Protein AF-A0A938HB78-F1 (afdb_monomer_lite)

Structure (mmCIF, N/CA/C/O backbone):
data_AF-A0A938HB78-F1
#
_entry.id   AF-A0A938HB78-F1
#
loop_
_atom_site.group_PDB
_atom_site.id
_atom_site.type_symbol
_atom_site.label_atom_id
_atom_site.label_alt_id
_atom_site.label_comp_id
_atom_site.label_asym_id
_atom_site.label_entity_id
_atom_site.label_seq_id
_atom_site.pdbx_PDB_ins_code
_atom_site.Cartn_x
_atom_site.Cartn_y
_atom_site.Cartn_z
_atom_site.occupancy
_atom_site.B_iso_or_equiv
_atom_site.auth_seq_id
_atom_site.auth_comp_id
_atom_site.auth_asym_id
_atom_site.auth_atom_id
_atom_site.pdbx_PDB_model_num
ATOM 1 N N . MET A 1 1 ? 1.592 -7.330 50.000 1.00 45.94 1 MET A N 1
ATOM 2 C CA . MET A 1 1 ? 0.382 -6.887 49.276 1.00 45.94 1 MET A CA 1
ATOM 3 C C . MET A 1 1 ? 0.593 -7.246 47.825 1.00 45.94 1 MET A C 1
ATOM 5 O O . MET A 1 1 ? 1.540 -6.743 47.237 1.00 45.94 1 MET A O 1
ATOM 9 N N . PHE A 1 2 ? -0.179 -8.193 47.301 1.00 42.34 2 PHE A N 1
ATOM 10 C CA . PHE A 1 2 ? -0.136 -8.518 45.880 1.00 42.34 2 PHE A CA 1
ATOM 11 C C . PHE A 1 2 ? -0.837 -7.381 45.142 1.00 42.34 2 PHE A C 1
ATOM 13 O O . PHE A 1 2 ? -2.051 -7.256 45.279 1.00 42.34 2 PHE A O 1
ATOM 20 N N . SER A 1 3 ? -0.089 -6.540 44.424 1.00 56.16 3 SER A N 1
ATOM 21 C CA . SER A 1 3 ? -0.720 -5.578 43.528 1.00 56.16 3 SER A CA 1
ATOM 22 C C . SER A 1 3 ? -1.405 -6.359 42.418 1.00 56.16 3 SER A C 1
ATOM 24 O O . SER A 1 3 ? -0.756 -7.034 41.619 1.00 56.16 3 SER A O 1
ATOM 26 N N . GLY A 1 4 ? -2.737 -6.345 42.434 1.00 71.38 4 GLY A N 1
ATOM 27 C CA . GLY A 1 4 ? -3.533 -6.926 41.364 1.00 71.38 4 GLY A CA 1
ATOM 28 C C . GLY A 1 4 ? -3.237 -6.220 40.042 1.00 71.38 4 GLY A C 1
ATOM 29 O O . GLY A 1 4 ? -2.871 -5.044 40.018 1.00 71.38 4 GLY A O 1
ATOM 30 N N . ILE A 1 5 ? -3.393 -6.938 38.933 1.00 85.75 5 ILE A N 1
ATOM 31 C CA . ILE A 1 5 ? -3.273 -6.343 37.602 1.00 85.75 5 ILE A CA 1
ATOM 32 C C . ILE A 1 5 ? -4.432 -5.361 37.417 1.00 85.75 5 ILE A C 1
ATOM 34 O O . ILE A 1 5 ? -5.595 -5.744 37.553 1.00 85.75 5 ILE A O 1
ATOM 38 N N . VAL A 1 6 ? -4.123 -4.111 37.076 1.00 91.38 6 VAL A N 1
ATOM 39 C CA . VAL A 1 6 ? -5.126 -3.115 36.689 1.00 91.38 6 VAL A CA 1
ATOM 40 C C . VAL A 1 6 ? -5.059 -2.902 35.185 1.00 91.38 6 VAL A C 1
ATOM 42 O O . VAL A 1 6 ? -3.983 -2.720 34.613 1.00 91.38 6 VAL A O 1
ATOM 45 N N . TYR A 1 7 ? -6.215 -2.900 34.530 1.00 93.25 7 TYR A N 1
ATOM 46 C CA . TYR A 1 7 ? -6.332 -2.571 33.117 1.00 93.25 7 TYR A CA 1
ATOM 47 C C . TYR A 1 7 ? -6.786 -1.127 32.954 1.00 93.25 7 TYR A C 1
ATOM 49 O O . TYR A 1 7 ? -7.791 -0.726 33.535 1.00 93.25 7 TYR A O 1
ATOM 57 N N . ILE A 1 8 ? -6.061 -0.361 32.141 1.00 95.31 8 ILE A N 1
ATOM 58 C CA . ILE A 1 8 ? -6.412 1.004 31.743 1.00 95.31 8 ILE A CA 1
ATOM 59 C C . ILE A 1 8 ? -6.952 0.960 30.317 1.00 95.31 8 ILE A C 1
ATOM 61 O O . ILE A 1 8 ? -6.305 0.432 29.420 1.00 95.31 8 ILE A O 1
ATOM 65 N N . TYR A 1 9 ? -8.123 1.535 30.098 1.00 96.06 9 TYR A N 1
ATOM 66 C CA . TYR A 1 9 ? -8.792 1.619 28.809 1.00 96.06 9 TYR A CA 1
ATOM 67 C C . TYR A 1 9 ? -8.729 3.062 28.324 1.00 96.06 9 TYR A C 1
ATOM 69 O O . TYR A 1 9 ? -9.111 3.966 29.064 1.00 96.06 9 TYR A O 1
ATOM 77 N N . LEU A 1 10 ? -8.253 3.287 27.104 1.00 96.69 10 LEU A N 1
ATOM 78 C CA . LEU A 1 10 ? -8.223 4.595 26.456 1.00 96.69 10 LEU A CA 1
ATOM 79 C C . LEU A 1 10 ? -9.250 4.609 25.337 1.00 96.69 10 LEU A C 1
ATOM 81 O O . LEU A 1 10 ? -9.107 3.855 24.380 1.00 96.69 10 LEU A O 1
ATOM 85 N N . PHE A 1 11 ? -10.258 5.461 25.458 1.00 95.62 11 PHE A N 1
ATOM 86 C CA . PHE A 1 11 ? -11.335 5.619 24.491 1.00 95.62 11 PHE A CA 1
ATOM 87 C C . PHE A 1 11 ? -11.057 6.871 23.672 1.00 95.62 11 PHE A C 1
ATOM 89 O O . PHE A 1 11 ? -11.110 7.990 24.180 1.00 95.62 11 PHE A O 1
ATOM 96 N N . VAL A 1 12 ? -10.698 6.673 22.413 1.00 92.56 12 VAL A N 1
ATOM 97 C CA . VAL A 1 12 ? -10.140 7.710 21.557 1.00 92.56 12 VAL A CA 1
ATOM 98 C C . VAL A 1 12 ? -11.150 8.079 20.480 1.00 92.56 12 VAL A C 1
ATOM 100 O O . VAL A 1 12 ? -11.593 7.232 19.703 1.00 92.56 12 VAL A O 1
ATOM 103 N N . PHE A 1 13 ? -11.505 9.357 20.438 1.00 87.38 13 PHE A N 1
ATOM 104 C CA . PHE A 1 13 ? -12.367 9.957 19.432 1.00 87.38 13 PHE A CA 1
ATOM 105 C C . PHE A 1 13 ? -11.514 10.739 18.448 1.00 87.38 13 PHE A C 1
ATOM 107 O O . PHE A 1 13 ? -10.660 11.537 18.852 1.00 87.38 13 PHE A O 1
ATOM 114 N N . SER A 1 14 ? -11.769 10.531 17.161 1.00 80.00 14 SER A N 1
ATOM 115 C CA . SER A 1 14 ? -11.009 11.217 16.128 1.00 80.00 14 SER A CA 1
ATOM 116 C C . SER A 1 14 ? -11.305 12.710 16.095 1.00 80.00 14 SER A C 1
ATOM 118 O O . SER A 1 14 ? -12.380 13.161 16.495 1.00 80.00 14 SER A O 1
ATOM 120 N N . SER A 1 15 ? -10.386 13.482 15.526 1.00 74.56 15 SER A N 1
ATOM 121 C CA . SER A 1 15 ? -10.652 14.862 15.095 1.00 74.56 15 SER A CA 1
ATOM 122 C C . SER A 1 15 ? -11.936 14.977 14.267 1.00 74.56 15 SER A C 1
ATOM 124 O O . SER A 1 15 ? -12.727 15.887 14.488 1.00 74.56 15 SER A O 1
ATOM 126 N N . ALA A 1 16 ? -12.199 14.016 13.377 1.00 67.06 16 ALA A N 1
ATOM 127 C CA . ALA A 1 16 ? -13.416 13.969 12.565 1.00 67.06 16 ALA A CA 1
ATOM 128 C C . ALA A 1 16 ? -14.703 13.655 13.358 1.00 67.06 16 ALA A C 1
ATOM 130 O O . ALA A 1 16 ? -15.798 13.939 12.875 1.00 67.06 16 ALA A O 1
ATOM 131 N N . GLN A 1 17 ? -14.598 13.059 14.550 1.00 69.31 17 GLN A N 1
ATOM 132 C CA . GLN A 1 17 ? -15.745 12.758 15.413 1.00 69.31 17 GLN A CA 1
ATOM 133 C C . GLN A 1 17 ? -16.112 13.908 16.351 1.00 69.31 17 GLN A C 1
ATOM 135 O O . GLN A 1 17 ? -17.235 13.925 16.859 1.00 69.31 17 GLN A O 1
ATOM 140 N N . THR A 1 18 ? -15.201 14.857 16.587 1.00 68.81 18 THR A N 1
ATOM 141 C CA . THR A 1 18 ? -15.427 15.954 17.531 1.00 68.81 18 THR A CA 1
ATOM 142 C C . THR A 1 18 ? -15.727 17.268 16.821 1.00 68.81 18 THR A C 1
ATOM 144 O O . THR A 1 18 ? -15.106 17.627 15.825 1.00 68.81 18 THR A O 1
ATOM 147 N N . GLN A 1 19 ? -16.659 18.049 17.376 1.00 66.06 19 GLN A N 1
ATOM 148 C CA . GLN A 1 19 ? -17.027 19.357 16.812 1.00 66.06 19 GLN A CA 1
ATOM 149 C C . GLN A 1 19 ? -15.854 20.348 16.778 1.00 66.06 19 GLN A C 1
ATOM 151 O O . GLN A 1 19 ? -15.818 21.238 15.933 1.00 66.06 19 GLN A O 1
ATOM 156 N N . SER A 1 20 ? -14.896 20.213 17.700 1.00 66.38 20 SER A N 1
ATOM 157 C CA . SER A 1 20 ? -13.711 21.072 17.758 1.00 66.38 20 SER A CA 1
ATOM 158 C C . SER A 1 20 ? -12.662 20.733 16.700 1.00 66.38 20 SER A C 1
ATOM 160 O O . SER A 1 20 ? -11.739 21.522 16.510 1.00 66.38 20 SER A O 1
ATOM 162 N N . GLY A 1 21 ? -12.735 19.554 16.071 1.00 67.62 21 GLY A N 1
ATOM 163 C CA . GLY A 1 21 ? -11.684 19.050 15.189 1.00 67.62 21 GLY A CA 1
ATOM 164 C C . GLY A 1 21 ? -10.389 18.650 15.908 1.00 67.62 21 GLY A C 1
ATOM 165 O O . GLY A 1 21 ? -9.442 18.222 15.260 1.00 67.62 21 GLY A O 1
ATOM 166 N N . ALA A 1 22 ? -10.312 18.780 17.238 1.00 68.38 22 ALA A N 1
ATOM 167 C CA . ALA A 1 22 ? -9.098 18.501 18.015 1.00 68.38 22 ALA A CA 1
ATOM 168 C C . ALA A 1 22 ? -8.992 17.040 18.498 1.00 68.38 22 ALA A C 1
ATOM 170 O O . ALA A 1 22 ? -8.024 16.678 19.167 1.00 68.38 22 ALA A O 1
ATOM 171 N N . GLY A 1 23 ? -10.002 16.219 18.201 1.00 84.56 23 GLY A N 1
ATOM 172 C CA . GLY A 1 23 ? -10.181 14.895 18.790 1.00 84.56 23 GLY A CA 1
ATOM 173 C C . GLY A 1 23 ? -10.639 14.967 20.246 1.00 84.56 23 GLY A C 1
ATOM 174 O O . GLY A 1 23 ? -10.812 16.048 20.817 1.00 84.56 23 GLY A O 1
ATOM 175 N N . HIS A 1 24 ? -10.874 13.804 20.847 1.00 91.81 24 HIS A N 1
ATOM 176 C CA . HIS A 1 24 ? -11.119 13.676 22.284 1.00 91.81 24 HIS A CA 1
ATOM 177 C C . HIS A 1 24 ? -10.580 12.343 22.798 1.00 91.81 24 HIS A C 1
ATOM 179 O O . HIS A 1 24 ? -10.449 11.383 22.045 1.00 91.81 24 HIS A O 1
ATOM 185 N N . ILE A 1 25 ? -10.247 12.277 24.081 1.00 94.38 25 ILE A N 1
ATOM 186 C CA . ILE A 1 25 ? -9.861 11.024 24.722 1.00 94.38 25 ILE A CA 1
ATOM 187 C C . ILE A 1 25 ? -10.431 10.962 26.130 1.00 94.38 25 ILE A C 1
ATOM 189 O O . ILE A 1 25 ? -10.326 11.912 26.908 1.00 94.38 25 ILE A O 1
ATOM 193 N N . SER A 1 26 ? -11.020 9.823 26.455 1.00 96.88 26 SER A N 1
ATOM 194 C CA . SER A 1 26 ? -11.450 9.465 27.798 1.00 96.88 26 SER A CA 1
ATOM 195 C C . SER A 1 26 ? -10.733 8.202 28.257 1.00 96.88 26 SER A C 1
ATOM 197 O O . SER A 1 26 ? -10.099 7.491 27.471 1.00 96.88 26 SER A O 1
ATOM 199 N N . MET A 1 27 ? -10.770 7.946 29.561 1.00 97.19 27 MET A N 1
ATOM 200 C CA . MET A 1 27 ? -10.091 6.802 30.155 1.00 97.19 27 MET A CA 1
ATOM 201 C C . MET A 1 27 ? -10.991 6.065 31.135 1.00 97.19 27 MET A C 1
ATOM 203 O O . MET A 1 27 ? -11.772 6.683 31.850 1.00 97.19 27 MET A O 1
ATOM 207 N N . ALA A 1 28 ? -10.823 4.753 31.230 1.00 97.31 28 ALA A N 1
ATOM 208 C CA . ALA A 1 28 ? -11.347 3.969 32.338 1.00 97.31 28 ALA A CA 1
ATOM 209 C C . ALA A 1 28 ? -10.268 3.072 32.923 1.00 97.31 28 ALA A C 1
ATOM 211 O O . ALA A 1 28 ? -9.264 2.801 32.269 1.00 97.31 28 ALA A O 1
ATOM 212 N N . PHE A 1 29 ? -10.480 2.573 34.132 1.00 96.56 29 PHE A N 1
ATOM 213 C CA . PHE A 1 29 ? -9.657 1.498 34.666 1.00 96.56 29 PHE A CA 1
ATOM 214 C C . PHE A 1 29 ? -10.431 0.602 35.625 1.00 96.56 29 PHE A C 1
ATOM 216 O O . PHE A 1 29 ? -11.412 1.025 36.235 1.00 96.56 29 PHE A O 1
ATOM 223 N N . GLY A 1 30 ? -9.958 -0.631 35.765 1.00 93.81 30 GLY A N 1
ATOM 224 C CA . GLY A 1 30 ? -10.499 -1.631 36.678 1.00 93.81 30 GLY A CA 1
ATOM 225 C C . GLY A 1 30 ? -9.689 -2.921 36.621 1.00 93.81 30 GLY A C 1
ATOM 226 O O . GLY A 1 30 ? -8.787 -3.067 35.793 1.00 93.81 30 GLY A O 1
ATOM 227 N N . ILE A 1 31 ? -10.000 -3.852 37.519 1.00 90.75 31 ILE A N 1
ATOM 228 C CA . ILE A 1 31 ? -9.396 -5.195 37.528 1.00 90.75 31 ILE A CA 1
ATOM 229 C C . ILE A 1 31 ? -9.987 -6.098 36.432 1.00 90.75 31 ILE A C 1
ATOM 231 O O . ILE A 1 31 ? -9.337 -7.032 35.975 1.00 90.75 31 ILE A O 1
ATOM 235 N N . ASP A 1 32 ? -11.198 -5.783 35.969 1.00 87.31 32 ASP A N 1
ATOM 236 C CA . ASP A 1 32 ? -11.918 -6.469 34.899 1.00 87.31 32 ASP A CA 1
ATOM 237 C C . ASP A 1 32 ? -12.654 -5.453 34.002 1.00 87.31 32 ASP A C 1
ATOM 239 O O . ASP A 1 32 ? -12.534 -4.243 34.185 1.00 87.31 32 ASP A O 1
ATOM 243 N N . SER A 1 33 ? -13.373 -5.933 32.983 1.00 88.69 33 SER A N 1
ATOM 244 C CA . SER A 1 33 ? -14.162 -5.098 32.065 1.00 88.69 33 SER A CA 1
ATOM 245 C C . SER A 1 33 ? -15.612 -4.871 32.514 1.00 88.69 33 SER A C 1
ATOM 247 O O . SER A 1 33 ? -16.384 -4.282 31.759 1.00 88.69 33 SER A O 1
ATOM 249 N N . LEU A 1 34 ? -16.014 -5.380 33.679 1.00 88.88 34 LEU A N 1
ATOM 250 C CA . LEU A 1 34 ? -17.382 -5.305 34.198 1.00 88.88 34 LEU A CA 1
ATOM 251 C C . LEU A 1 34 ? -17.538 -4.170 35.214 1.00 88.88 34 LEU A C 1
ATOM 253 O O . LEU A 1 34 ? -18.598 -3.557 35.266 1.00 88.88 34 LEU A O 1
ATOM 257 N N . ASN A 1 35 ? -16.481 -3.868 35.972 1.00 93.12 35 ASN A N 1
ATOM 258 C CA . ASN A 1 35 ? -16.493 -2.898 37.064 1.00 93.12 35 ASN A CA 1
ATOM 259 C C . ASN A 1 35 ? -15.381 -1.856 36.875 1.00 93.12 35 ASN A C 1
ATOM 261 O O . ASN A 1 35 ? -14.322 -1.906 37.506 1.00 93.12 35 ASN A O 1
ATOM 265 N N . LEU A 1 36 ? -15.617 -0.898 35.980 1.00 96.00 36 LEU A N 1
ATOM 266 C CA . LEU A 1 36 ? -14.681 0.174 35.656 1.00 96.00 36 LEU A CA 1
ATOM 267 C C . LEU A 1 36 ? -15.020 1.474 36.393 1.00 96.00 36 LEU A C 1
ATOM 269 O O . LEU A 1 36 ? -16.186 1.816 36.610 1.00 96.00 36 LEU A O 1
ATOM 273 N N . THR A 1 37 ? -13.979 2.248 36.696 1.00 97.81 37 THR A N 1
ATOM 274 C CA . THR A 1 37 ? -14.087 3.682 36.981 1.00 97.81 37 THR A CA 1
ATOM 275 C C . THR A 1 37 ? -13.726 4.451 35.715 1.00 97.81 37 THR A C 1
ATOM 277 O O . THR A 1 37 ? -12.621 4.296 35.197 1.00 97.81 37 THR A O 1
ATOM 280 N N . TYR A 1 38 ? -14.644 5.275 35.216 1.00 97.81 38 TYR A N 1
ATOM 281 C CA . TYR A 1 38 ? -14.527 6.005 33.952 1.00 97.81 38 TYR A CA 1
ATOM 282 C C . TYR A 1 38 ? -14.398 7.509 34.171 1.00 97.81 38 TYR A C 1
ATOM 284 O O . TYR A 1 38 ? -15.078 8.078 35.024 1.00 97.81 38 TYR A O 1
ATOM 292 N N . TYR A 1 39 ? -13.566 8.149 33.353 1.00 98.00 39 TYR A N 1
ATOM 293 C CA . TYR A 1 39 ? -13.314 9.582 33.343 1.00 98.00 39 TYR A CA 1
ATOM 294 C C . TYR A 1 39 ? -13.355 10.133 31.924 1.00 98.00 39 TYR A C 1
ATOM 296 O O . TYR A 1 39 ? -12.682 9.628 31.026 1.00 98.00 39 TYR A O 1
ATOM 304 N N . THR A 1 40 ? -14.051 11.250 31.751 1.00 95.94 40 THR A N 1
ATOM 305 C CA . THR A 1 40 ? -14.010 12.056 30.526 1.00 95.94 40 THR A CA 1
ATOM 306 C C . THR A 1 40 ? -13.923 13.529 30.906 1.00 95.94 40 THR A C 1
ATOM 308 O O . THR A 1 40 ? -14.514 13.955 31.901 1.00 95.94 40 THR A O 1
ATOM 311 N N . LYS A 1 41 ? -13.120 14.310 30.178 1.00 92.88 41 LYS A N 1
ATOM 312 C CA . LYS A 1 41 ? -12.814 15.700 30.542 1.00 92.88 41 LYS A CA 1
ATOM 313 C C . LYS A 1 41 ? -13.039 16.643 29.369 1.00 92.88 41 LYS A C 1
ATOM 315 O O . LYS A 1 41 ? -12.324 16.583 28.375 1.00 92.88 41 LYS A O 1
ATOM 320 N N . TYR A 1 42 ? -13.971 17.567 29.540 1.00 89.69 42 TYR A N 1
ATOM 321 C CA . TYR A 1 42 ? -14.328 18.597 28.575 1.00 89.69 42 TYR A CA 1
ATOM 322 C C . TYR A 1 42 ? -13.926 19.996 29.063 1.00 89.69 42 TYR A C 1
ATOM 324 O O . TYR A 1 42 ? -13.398 20.173 30.168 1.00 89.69 42 TYR A O 1
ATOM 332 N N . ARG A 1 43 ? -14.159 21.015 28.225 1.00 84.00 43 ARG A N 1
ATOM 333 C CA . ARG A 1 43 ? -13.989 22.421 28.619 1.00 84.00 43 ARG A CA 1
ATOM 334 C C . ARG A 1 43 ? -14.951 22.753 29.759 1.00 84.00 43 ARG A C 1
ATOM 336 O O . ARG A 1 43 ? -16.012 22.151 29.881 1.00 84.00 43 ARG A O 1
ATOM 343 N N . LYS A 1 44 ? -14.623 23.769 30.561 1.00 82.12 44 LYS A N 1
ATOM 344 C CA . LYS A 1 44 ? -15.474 24.199 31.687 1.00 82.12 44 LYS A CA 1
ATOM 345 C C . LYS A 1 44 ? -16.903 24.558 31.251 1.00 82.12 44 LYS A C 1
ATOM 347 O O . LYS A 1 44 ? -17.844 24.218 31.953 1.00 82.12 44 LYS A O 1
ATOM 352 N N . GLN A 1 45 ? -17.054 25.211 30.097 1.00 81.75 45 GLN A N 1
ATOM 353 C CA . GLN A 1 45 ? -18.364 25.554 29.524 1.00 81.75 45 GLN A CA 1
ATOM 354 C C . GLN A 1 45 ? -19.182 24.323 29.091 1.00 81.75 45 GLN A C 1
ATOM 356 O O . GLN A 1 45 ? -20.401 24.392 29.048 1.00 81.75 45 GLN A O 1
ATOM 361 N N . ASP A 1 46 ? -18.509 23.200 28.832 1.00 81.75 46 ASP A N 1
ATOM 362 C CA . ASP A 1 46 ? -19.100 21.922 28.430 1.00 81.75 46 ASP A CA 1
ATOM 363 C C . ASP A 1 46 ? -19.187 20.969 29.651 1.00 81.75 46 ASP A C 1
ATOM 365 O O . ASP A 1 46 ? -19.062 19.756 29.526 1.00 81.75 46 ASP A O 1
ATOM 369 N N . GLY A 1 47 ? -19.295 21.510 30.872 1.00 82.44 47 GLY A N 1
ATOM 370 C CA . GLY A 1 47 ? -19.464 20.736 32.112 1.00 82.44 47 GLY A CA 1
ATOM 371 C C . GLY A 1 47 ? -18.181 20.214 32.777 1.00 82.44 47 GLY A C 1
ATOM 372 O O . GLY A 1 47 ? -18.239 19.712 33.897 1.00 82.44 47 GLY A O 1
ATOM 373 N N . GLY A 1 48 ? -17.005 20.392 32.167 1.00 88.88 48 GLY A N 1
ATOM 374 C CA . GLY A 1 48 ? -15.724 20.058 32.796 1.00 88.88 48 GLY A CA 1
ATOM 375 C C . GLY A 1 48 ? -15.433 18.554 32.881 1.00 88.88 48 GLY A C 1
ATOM 376 O O . GLY A 1 48 ? -15.515 17.840 31.884 1.00 88.88 48 GLY A O 1
ATOM 377 N N . GLY A 1 49 ? -14.972 18.088 34.044 1.00 92.19 49 GLY A N 1
ATOM 378 C CA . GLY A 1 49 ? -14.584 16.692 34.269 1.00 92.19 49 GLY A CA 1
ATOM 379 C C . GLY A 1 49 ? -15.730 15.852 34.825 1.00 92.19 49 GLY A C 1
ATOM 380 O O . GLY A 1 49 ? -16.358 16.244 35.803 1.00 92.19 49 GLY A O 1
ATOM 381 N N . PHE A 1 50 ? -15.947 14.673 34.247 1.00 95.75 50 PHE A N 1
ATOM 382 C CA . PHE A 1 50 ? -16.957 13.708 34.673 1.00 95.75 50 PHE A CA 1
ATOM 383 C C . PHE A 1 50 ? -16.293 12.425 35.165 1.00 95.75 50 PHE A C 1
ATOM 385 O O . PHE A 1 50 ? -15.266 12.003 34.626 1.00 95.75 50 PHE A O 1
ATOM 392 N N . LYS A 1 51 ? -16.908 11.796 36.170 1.00 97.25 51 LYS A N 1
ATOM 393 C CA . LYS A 1 51 ? -16.497 10.511 36.739 1.00 97.25 51 LYS A CA 1
ATOM 394 C C . LYS A 1 51 ? -17.711 9.607 36.902 1.00 97.25 51 LYS A C 1
ATOM 396 O O . LYS A 1 51 ? -18.723 10.040 37.445 1.00 97.25 51 LYS A O 1
ATOM 401 N N . LEU A 1 52 ? -17.574 8.352 36.493 1.00 96.44 52 LEU A N 1
ATOM 402 C CA . LEU A 1 52 ? -18.522 7.280 36.783 1.00 96.44 52 LEU A CA 1
ATOM 403 C C . LEU A 1 52 ? -17.806 6.116 37.454 1.00 96.44 52 LEU A C 1
ATOM 405 O O . LEU A 1 52 ? -16.634 5.860 37.177 1.00 96.44 52 LEU A O 1
ATOM 409 N N . LYS A 1 53 ? -18.521 5.401 38.320 1.00 96.69 53 LYS A N 1
ATOM 410 C CA . LYS A 1 53 ? -18.023 4.201 38.994 1.00 96.69 53 LYS A CA 1
ATOM 411 C C . LYS A 1 53 ? -18.916 3.017 38.670 1.00 96.69 53 LYS A C 1
ATOM 413 O O . LYS A 1 53 ? -20.114 3.196 38.471 1.00 96.69 53 LYS A O 1
ATOM 418 N N . ASN A 1 54 ? -18.318 1.832 38.723 1.00 95.00 54 ASN A N 1
ATOM 419 C CA . ASN A 1 54 ? -19.012 0.557 38.601 1.00 95.00 54 ASN A CA 1
ATOM 420 C C . ASN A 1 54 ? -19.779 0.413 37.281 1.00 95.00 54 ASN A C 1
ATOM 422 O O . ASN A 1 54 ? -20.940 0.014 37.277 1.00 95.00 54 ASN A O 1
ATOM 426 N N . ILE A 1 55 ? -19.126 0.790 36.179 1.00 93.75 55 ILE A N 1
ATOM 427 C CA . ILE A 1 55 ? -19.686 0.644 34.835 1.00 93.75 55 ILE A CA 1
ATOM 428 C C . ILE A 1 55 ? -18.933 -0.420 34.047 1.00 93.75 55 ILE A C 1
ATOM 430 O O . ILE A 1 55 ? -17.720 -0.575 34.183 1.00 93.75 55 ILE A O 1
ATOM 434 N N . SER A 1 56 ? -19.637 -1.111 33.166 1.00 92.56 56 SER A N 1
ATOM 435 C CA . SER A 1 56 ? -19.041 -2.048 32.224 1.00 92.56 56 SER A CA 1
ATOM 436 C C . SER A 1 56 ? -18.293 -1.332 31.096 1.00 92.56 56 SER A C 1
ATOM 438 O O . SER A 1 56 ? -18.512 -0.155 30.793 1.00 92.56 56 SER A O 1
ATOM 440 N N . TYR A 1 57 ? -17.439 -2.078 30.397 1.00 88.69 57 TYR A N 1
ATOM 441 C CA . TYR A 1 57 ? -16.781 -1.638 29.167 1.00 88.69 57 TYR A CA 1
ATOM 442 C C . TYR A 1 57 ? -17.781 -1.135 28.116 1.00 88.69 57 TYR A C 1
ATOM 444 O O . TYR A 1 57 ? -17.540 -0.114 27.472 1.00 88.69 57 TYR A O 1
ATOM 452 N N . HIS A 1 58 ? -18.914 -1.824 27.951 1.00 83.38 58 HIS A N 1
ATOM 453 C CA . HIS A 1 58 ? -19.933 -1.430 26.979 1.00 83.38 58 HIS A CA 1
ATOM 454 C C . HIS A 1 58 ? -20.625 -0.123 27.370 1.00 83.38 58 HIS A C 1
ATOM 456 O O . HIS A 1 58 ? -20.887 0.707 26.500 1.00 83.38 58 HIS A O 1
ATOM 462 N N . GLU A 1 59 ? -20.882 0.103 28.657 1.00 84.25 59 GLU A N 1
ATOM 463 C CA . GLU A 1 59 ? -21.427 1.377 29.135 1.00 84.25 59 GLU A CA 1
ATOM 464 C C . GLU A 1 59 ? -20.415 2.511 28.950 1.00 84.25 59 GLU A C 1
ATOM 466 O O . GLU A 1 59 ? -20.768 3.558 28.406 1.00 84.25 59 GLU A O 1
ATOM 471 N N . ALA A 1 60 ? -19.143 2.275 29.290 1.00 90.62 60 ALA A N 1
ATOM 472 C CA . ALA A 1 60 ? -18.052 3.225 29.076 1.00 90.62 60 ALA A CA 1
ATOM 473 C C . ALA A 1 60 ? -17.897 3.620 27.596 1.00 90.62 60 ALA A C 1
ATOM 475 O O . ALA A 1 60 ? -17.779 4.801 27.280 1.00 90.62 60 ALA A O 1
ATOM 476 N N . LEU A 1 61 ? -17.968 2.646 26.678 1.00 83.50 61 LEU A N 1
ATOM 477 C CA . LEU A 1 61 ? -17.862 2.863 25.231 1.00 83.50 61 LEU A CA 1
ATOM 478 C C . LEU A 1 61 ? -18.959 3.792 24.684 1.00 83.50 61 LEU A C 1
ATOM 480 O O . LEU A 1 61 ? -18.733 4.497 23.703 1.00 83.50 61 LEU A O 1
ATOM 484 N N . ASN A 1 62 ? -20.148 3.776 25.291 1.00 87.12 62 ASN A N 1
ATOM 485 C CA . ASN A 1 62 ? -21.313 4.517 24.809 1.00 87.12 62 ASN A CA 1
ATOM 486 C C . ASN A 1 62 ? -21.576 5.824 25.571 1.00 87.12 62 ASN A C 1
ATOM 488 O O . ASN A 1 62 ? -22.320 6.665 25.066 1.00 87.12 62 ASN A O 1
ATOM 492 N N . PHE A 1 63 ? -20.989 6.013 26.757 1.00 92.38 63 PHE A N 1
ATOM 493 C CA . PHE A 1 63 ? -21.374 7.059 27.708 1.00 92.38 63 PHE A CA 1
ATOM 494 C C . PHE A 1 63 ? -21.370 8.480 27.124 1.00 92.38 63 PHE A C 1
ATOM 496 O O . PHE A 1 63 ? -22.373 9.194 27.224 1.00 92.38 63 PHE A O 1
ATOM 503 N N . ASP A 1 64 ? -20.282 8.880 26.459 1.00 89.94 64 ASP A N 1
ATOM 504 C CA . ASP A 1 64 ? -20.142 10.234 25.904 1.00 89.94 64 ASP A CA 1
ATOM 505 C C . ASP A 1 64 ? -21.147 10.517 24.776 1.00 89.94 64 ASP A C 1
ATOM 507 O O . ASP A 1 64 ? -21.516 11.675 24.557 1.00 89.94 64 ASP A O 1
ATOM 511 N N . ARG A 1 65 ? -21.635 9.463 24.106 1.00 86.94 65 ARG A N 1
ATOM 512 C CA . ARG A 1 65 ? -22.656 9.545 23.057 1.00 86.94 65 ARG A CA 1
ATOM 513 C C . ARG A 1 65 ? -24.071 9.522 23.612 1.00 86.94 65 ARG A C 1
ATOM 515 O O . ARG A 1 65 ? -24.889 10.362 23.253 1.00 86.94 65 ARG A O 1
ATOM 522 N N . THR A 1 66 ? -24.392 8.536 24.442 1.00 80.69 66 THR A N 1
ATOM 523 C CA . THR A 1 66 ? -25.783 8.265 24.824 1.00 80.69 66 THR A CA 1
ATOM 524 C C . THR A 1 66 ? -26.222 9.063 26.045 1.00 80.69 66 THR A C 1
ATOM 526 O O . THR A 1 66 ? -27.372 9.497 26.089 1.00 80.69 66 THR A O 1
ATOM 529 N N . GLN A 1 67 ? -25.325 9.273 27.014 1.00 91.44 67 GLN A N 1
ATOM 530 C CA . GLN A 1 67 ? -25.649 9.916 28.290 1.00 91.44 67 GLN A CA 1
ATOM 531 C C . GLN A 1 67 ? -25.238 11.388 28.305 1.00 91.44 67 GLN A C 1
ATOM 533 O O . GLN A 1 67 ? -26.097 12.252 28.462 1.00 91.44 67 GLN A O 1
ATOM 538 N N . LEU A 1 68 ? -23.950 11.694 28.085 1.00 90.44 68 LEU A N 1
ATOM 539 C CA . LEU A 1 68 ? -23.493 13.093 28.036 1.00 90.44 68 LEU A CA 1
ATOM 540 C C . LEU A 1 68 ? -23.929 13.805 26.756 1.00 90.44 68 LEU A C 1
ATOM 542 O O . LEU A 1 68 ? -24.106 15.019 26.764 1.00 90.44 68 LEU A O 1
ATOM 546 N N . LYS A 1 69 ? -24.083 13.060 25.654 1.00 90.12 69 LYS A N 1
ATOM 547 C CA . LYS A 1 69 ? -24.407 13.593 24.319 1.00 90.12 69 LYS A CA 1
ATOM 548 C C . LYS A 1 69 ? -23.422 14.668 23.838 1.00 90.12 69 LYS A C 1
ATOM 550 O O . LYS A 1 69 ? -23.761 15.499 23.001 1.00 90.12 69 LYS A O 1
ATOM 555 N N . HIS A 1 70 ? -22.191 14.642 24.351 1.00 86.75 70 HIS A N 1
ATOM 556 C CA . HIS A 1 70 ? -21.103 15.516 23.908 1.00 86.75 70 HIS A CA 1
ATOM 557 C C . HIS A 1 70 ? -20.419 14.985 22.643 1.00 86.75 70 HIS A C 1
ATOM 559 O O . HIS A 1 70 ? -19.727 15.736 21.958 1.00 86.75 70 HIS A O 1
ATOM 565 N N . GLN A 1 71 ? -20.623 13.705 22.320 1.00 83.12 71 GLN A N 1
ATOM 566 C CA . GLN A 1 71 ? -20.140 13.071 21.096 1.00 83.12 71 GLN A CA 1
ATOM 567 C C . GLN A 1 71 ? -21.318 12.517 20.296 1.00 83.12 71 GLN A C 1
ATOM 569 O O . GLN A 1 71 ? -22.250 11.951 20.858 1.00 83.12 71 GLN A O 1
ATOM 574 N N . ALA A 1 72 ? -21.286 12.646 18.970 1.00 75.19 72 ALA A N 1
ATOM 575 C CA . ALA A 1 72 ? -22.322 12.067 18.106 1.00 75.19 72 ALA A CA 1
ATOM 576 C C . ALA A 1 72 ? -22.119 10.556 17.872 1.00 75.19 72 ALA A C 1
ATOM 578 O O . ALA A 1 72 ? -23.054 9.831 17.530 1.00 75.19 72 ALA A O 1
ATOM 579 N N . PHE A 1 73 ? -20.894 10.069 18.078 1.00 79.81 73 PHE A N 1
ATOM 580 C CA . PHE A 1 73 ? -20.464 8.707 17.772 1.00 79.81 73 PHE A CA 1
ATOM 581 C C . PHE A 1 73 ? -19.734 8.086 18.965 1.00 79.81 73 PHE A C 1
ATOM 583 O O . PHE A 1 73 ? -19.292 8.796 19.864 1.00 79.81 73 PHE A O 1
ATOM 590 N N . ASN A 1 74 ? -19.609 6.759 18.965 1.00 83.81 74 ASN A N 1
ATOM 591 C CA . ASN A 1 74 ? -18.723 6.052 19.892 1.00 83.81 74 ASN A CA 1
ATOM 592 C C . ASN A 1 74 ? -17.249 6.286 19.501 1.00 83.81 74 ASN A C 1
ATOM 594 O O . ASN A 1 74 ? -16.994 6.614 18.341 1.00 83.81 74 ASN A O 1
ATOM 598 N N . PRO A 1 75 ? -16.284 6.091 20.419 1.00 84.19 75 PRO A N 1
ATOM 599 C CA . PRO A 1 75 ? -14.855 6.219 20.124 1.00 84.19 75 PRO A CA 1
ATOM 600 C C . PRO A 1 75 ? -14.444 5.418 18.882 1.00 84.19 75 PRO A C 1
ATOM 602 O O . PRO A 1 75 ? -14.822 4.255 18.762 1.00 84.19 75 PRO A O 1
ATOM 605 N N . VAL A 1 76 ? -13.646 6.001 17.982 1.00 80.69 76 VAL A N 1
ATOM 606 C CA . VAL A 1 76 ? -13.086 5.278 16.820 1.00 80.69 76 VAL A CA 1
ATOM 607 C C . VAL A 1 76 ? -12.062 4.216 17.205 1.00 80.69 76 VAL A C 1
ATOM 609 O O . VAL A 1 76 ? -11.818 3.310 16.416 1.00 80.69 76 VAL A O 1
ATOM 612 N N . LEU A 1 77 ? -11.419 4.344 18.366 1.00 84.12 77 LEU A N 1
ATOM 613 C CA . LEU A 1 77 ? -10.355 3.452 18.811 1.00 84.12 77 LEU A CA 1
ATOM 614 C C . LEU A 1 77 ? -10.450 3.250 20.323 1.00 84.12 77 LEU A C 1
ATOM 616 O O . LEU A 1 77 ? -10.608 4.214 21.071 1.00 84.12 77 LEU A O 1
ATOM 620 N N . VAL A 1 78 ? -10.307 2.004 20.779 1.00 89.38 78 VAL A N 1
ATOM 621 C CA . VAL A 1 78 ? -10.138 1.694 22.202 1.00 89.38 78 VAL A CA 1
ATOM 622 C C . VAL A 1 78 ? -8.913 0.825 22.425 1.00 89.38 78 VAL A C 1
ATOM 624 O O . VAL A 1 78 ? -8.819 -0.278 21.883 1.00 89.38 78 VAL A O 1
ATOM 627 N N . LEU A 1 79 ? -7.993 1.311 23.257 1.00 89.19 79 LEU A N 1
ATOM 628 C CA . LEU A 1 79 ? -6.797 0.580 23.675 1.00 89.19 79 LEU A CA 1
ATOM 629 C C . LEU A 1 79 ? -6.942 0.110 25.120 1.00 89.19 79 LEU A C 1
ATOM 631 O O . LEU A 1 79 ? -7.383 0.881 25.966 1.00 89.19 79 LEU A O 1
ATOM 635 N N . ARG A 1 80 ? -6.517 -1.117 25.420 1.00 91.81 80 ARG A N 1
ATOM 636 C CA . ARG A 1 80 ? -6.354 -1.634 26.782 1.00 91.81 80 ARG A CA 1
ATOM 637 C C . ARG A 1 80 ? -4.876 -1.787 27.101 1.00 91.81 80 ARG A C 1
ATOM 639 O O . ARG A 1 80 ? -4.167 -2.479 26.381 1.00 91.81 80 ARG A O 1
ATOM 646 N N . LEU A 1 81 ? -4.439 -1.179 28.192 1.00 91.19 81 LEU A N 1
ATOM 647 C CA . LEU A 1 81 ? -3.075 -1.195 28.692 1.00 91.19 81 LEU A CA 1
ATOM 648 C C . LEU A 1 81 ? -3.042 -1.914 30.036 1.00 91.19 81 LEU A C 1
ATOM 650 O O . LEU A 1 81 ? -3.938 -1.739 30.864 1.00 91.19 81 LEU A O 1
ATOM 654 N N . ARG A 1 82 ? -1.998 -2.702 30.258 1.00 88.81 82 ARG A N 1
ATOM 655 C CA . ARG A 1 82 ? -1.743 -3.377 31.529 1.00 88.81 82 ARG A CA 1
ATOM 656 C C . ARG A 1 82 ? -0.911 -2.487 32.460 1.00 88.81 82 ARG A C 1
ATOM 658 O O . ARG A 1 82 ? 0.108 -1.946 32.041 1.00 88.81 82 ARG A O 1
ATOM 665 N N . ALA A 1 83 ? -1.328 -2.346 33.717 1.00 87.88 83 ALA A N 1
ATOM 666 C CA . ALA A 1 83 ? -0.602 -1.625 34.760 1.00 87.88 83 ALA A CA 1
ATOM 667 C C . ALA A 1 83 ? -0.422 -2.526 35.995 1.00 87.88 83 ALA A C 1
ATOM 669 O O . ALA A 1 83 ? -1.344 -2.713 36.785 1.00 87.88 83 ALA A O 1
ATOM 670 N N . ASP A 1 84 ? 0.779 -3.084 36.163 1.00 82.44 84 ASP A N 1
ATOM 671 C CA . ASP A 1 84 ? 1.065 -4.090 37.204 1.00 82.44 84 ASP A CA 1
ATOM 672 C C . ASP A 1 84 ? 1.479 -3.496 38.560 1.00 82.44 84 ASP A C 1
ATOM 674 O O . ASP A 1 84 ? 1.533 -4.194 39.570 1.00 82.44 84 ASP A O 1
ATOM 678 N N . SER A 1 85 ? 1.813 -2.203 38.591 1.00 79.00 85 SER A N 1
ATOM 679 C CA . SER A 1 85 ? 2.508 -1.573 39.724 1.00 79.00 85 SER A CA 1
ATOM 680 C C . SER A 1 85 ? 1.661 -0.597 40.546 1.00 79.00 85 SER A C 1
ATOM 682 O O . SER A 1 85 ? 2.214 0.208 41.304 1.00 79.00 85 SER A O 1
ATOM 684 N N . ILE A 1 86 ? 0.334 -0.619 40.383 1.00 85.56 86 ILE A N 1
ATOM 685 C CA . IL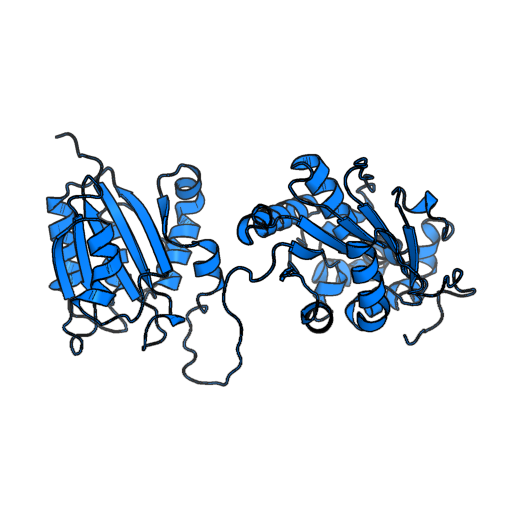E A 1 86 ? -0.556 0.346 41.033 1.00 85.56 86 ILE A CA 1
ATOM 686 C C . ILE A 1 86 ? -1.884 -0.265 41.482 1.00 85.56 86 ILE A C 1
ATOM 688 O O . ILE A 1 86 ? -2.543 -0.975 40.734 1.00 85.56 86 ILE A O 1
ATOM 692 N N . GLU A 1 87 ? -2.292 0.068 42.706 1.00 88.19 87 GLU A N 1
ATOM 693 C CA . GLU A 1 87 ? -3.594 -0.313 43.260 1.00 88.19 87 GLU A CA 1
ATOM 694 C C . GLU A 1 87 ? -4.733 0.539 42.665 1.00 88.19 87 GLU A C 1
ATOM 696 O O . GLU A 1 87 ? -4.547 1.755 42.502 1.00 88.19 87 GLU A O 1
ATOM 701 N N . PRO A 1 88 ? -5.938 -0.025 42.442 1.00 88.50 88 PRO A N 1
ATOM 702 C CA . PRO A 1 88 ? -7.082 0.704 41.886 1.00 88.50 88 PRO A CA 1
ATOM 703 C C . PRO A 1 88 ? -7.410 2.014 42.615 1.00 88.50 88 PRO A C 1
ATOM 705 O O . PRO A 1 88 ? -7.561 3.052 41.976 1.00 88.50 88 PRO A O 1
ATOM 708 N N . ASN A 1 89 ? -7.433 2.005 43.953 1.00 90.06 89 ASN A N 1
ATOM 709 C CA . ASN A 1 89 ? -7.751 3.196 44.755 1.00 90.06 89 ASN A CA 1
ATOM 710 C C . ASN A 1 89 ? -6.701 4.308 44.596 1.00 90.06 89 ASN A C 1
ATOM 712 O O . ASN A 1 89 ? -7.025 5.496 44.617 1.00 90.06 89 ASN A O 1
ATOM 716 N N . LYS A 1 90 ? -5.428 3.931 44.419 1.00 91.88 90 LYS A N 1
ATOM 717 C CA . LYS A 1 90 ? -4.344 4.893 44.194 1.00 91.88 90 LYS A CA 1
ATOM 718 C C . LYS A 1 90 ? -4.441 5.494 42.794 1.00 91.88 90 LYS A C 1
ATOM 720 O O . LYS A 1 90 ? -4.267 6.703 42.643 1.00 91.88 90 LYS A O 1
ATOM 725 N N . LEU A 1 91 ? -4.749 4.670 41.792 1.00 92.75 91 LEU A N 1
ATOM 726 C CA . LEU A 1 91 ? -4.991 5.132 40.427 1.00 92.75 91 LEU A CA 1
ATOM 727 C C . LEU A 1 91 ? -6.213 6.064 40.357 1.00 92.75 91 LEU A C 1
ATOM 729 O O . LEU A 1 91 ? -6.149 7.089 39.683 1.00 92.75 91 LEU A O 1
ATOM 733 N N . GLU A 1 92 ? -7.272 5.775 41.118 1.00 95.12 92 GLU A N 1
ATOM 734 C CA . GLU A 1 92 ? -8.453 6.636 41.254 1.00 95.12 92 GLU A CA 1
ATOM 735 C C . GLU A 1 92 ? -8.103 8.012 41.825 1.00 95.12 92 GLU A C 1
ATOM 737 O O . GLU A 1 92 ? -8.449 9.027 41.222 1.00 95.12 92 GLU A O 1
ATOM 742 N N . ALA A 1 93 ? -7.330 8.075 42.913 1.00 94.88 93 ALA A N 1
ATOM 743 C CA . ALA A 1 93 ? -6.893 9.349 43.489 1.00 94.88 93 ALA A CA 1
ATOM 744 C C . ALA A 1 93 ? -6.042 10.187 42.509 1.00 94.88 93 ALA A C 1
ATOM 746 O O . ALA A 1 93 ? -6.165 11.415 42.443 1.00 94.88 93 ALA A O 1
ATOM 747 N N . ILE A 1 94 ? -5.188 9.533 41.713 1.00 93.69 94 ILE A N 1
ATOM 748 C CA . ILE A 1 94 ? -4.393 10.184 40.661 1.00 93.69 94 ILE A CA 1
ATOM 749 C C . ILE A 1 94 ? -5.304 10.699 39.538 1.00 93.69 94 ILE A C 1
ATOM 751 O O . ILE A 1 94 ? -5.154 11.843 39.097 1.00 93.69 94 ILE A O 1
ATOM 755 N N . ALA A 1 95 ? -6.261 9.888 39.087 1.00 94.06 95 ALA A N 1
ATOM 756 C CA . ALA A 1 95 ? -7.212 10.270 38.052 1.00 94.06 95 ALA A CA 1
ATOM 757 C C . ALA A 1 95 ? -8.102 11.439 38.501 1.00 94.06 95 ALA A C 1
ATOM 759 O O . ALA A 1 95 ? -8.252 12.393 37.736 1.00 94.06 95 ALA A O 1
ATOM 760 N N . ASP A 1 96 ? -8.594 11.437 39.744 1.00 95.44 96 ASP A N 1
ATOM 761 C CA . ASP A 1 96 ? -9.369 12.537 40.336 1.00 95.44 96 ASP A CA 1
ATOM 762 C C . ASP A 1 96 ? -8.575 13.851 40.320 1.00 95.44 96 ASP A C 1
ATOM 764 O O . ASP A 1 96 ? -9.085 14.898 39.903 1.00 95.44 96 ASP A O 1
ATOM 768 N N . ARG A 1 97 ? -7.282 13.802 40.675 1.00 93.81 97 ARG A N 1
ATOM 769 C CA . ARG A 1 97 ? -6.397 14.977 40.658 1.00 93.81 97 ARG A CA 1
ATOM 770 C C . ARG A 1 97 ? -6.335 15.640 39.279 1.00 93.81 97 ARG A C 1
ATOM 772 O O . ARG A 1 97 ? -6.397 16.867 39.198 1.00 93.81 97 ARG A O 1
ATOM 779 N N . PHE A 1 98 ? -6.171 14.870 38.203 1.00 92.44 98 PHE A N 1
ATOM 780 C CA . PHE A 1 98 ? -5.951 15.424 36.859 1.00 92.44 98 PHE A CA 1
ATOM 781 C C . PHE A 1 98 ? -7.247 15.652 36.069 1.00 92.44 98 PHE A C 1
ATOM 783 O O . PHE A 1 98 ? -7.379 16.674 35.382 1.00 92.44 98 PHE A O 1
ATOM 790 N N . ASN A 1 99 ? -8.224 14.753 36.196 1.00 91.31 99 ASN A N 1
ATOM 791 C CA . ASN A 1 99 ? -9.473 14.808 35.439 1.00 91.31 99 ASN A CA 1
ATOM 792 C C . ASN A 1 99 ? -10.538 15.695 36.091 1.00 91.31 99 ASN A C 1
ATOM 794 O O . ASN A 1 99 ? -11.249 16.379 35.357 1.00 91.31 99 ASN A O 1
ATOM 798 N N . LEU A 1 100 ? -10.594 15.781 37.424 1.00 91.25 100 LEU A N 1
ATOM 799 C CA . LEU A 1 100 ? -11.618 16.564 38.131 1.00 91.25 100 LEU A CA 1
ATOM 800 C C . LEU A 1 100 ? -11.048 17.848 38.743 1.00 91.25 100 LEU A C 1
ATOM 802 O O . LEU A 1 100 ? -11.520 18.939 38.439 1.00 91.25 100 LEU A O 1
ATOM 806 N N . ASN A 1 101 ? -9.990 17.731 39.549 1.00 90.12 101 ASN A N 1
ATOM 807 C CA . ASN A 1 101 ? -9.576 18.825 40.436 1.00 90.12 101 ASN A CA 1
ATOM 808 C C . ASN A 1 101 ? -8.740 19.902 39.732 1.00 90.12 101 ASN A C 1
ATOM 810 O O . ASN A 1 101 ? -8.805 21.078 40.089 1.00 90.12 101 ASN A O 1
ATOM 814 N N . LYS A 1 102 ? -7.933 19.526 38.731 1.00 86.81 102 LYS A N 1
ATOM 815 C CA . LYS A 1 102 ? -7.170 20.502 37.941 1.00 86.81 102 LYS A CA 1
ATOM 816 C C . LYS A 1 102 ? -8.039 21.128 36.843 1.00 86.81 102 LYS A C 1
ATOM 818 O O . LYS A 1 102 ? -8.679 20.383 36.089 1.00 86.81 102 LYS A O 1
ATOM 823 N N . PRO A 1 103 ? -8.021 22.466 36.688 1.00 84.00 103 PRO A N 1
ATOM 824 C CA . PRO A 1 103 ? -8.809 23.140 35.664 1.00 84.00 103 PRO A CA 1
ATOM 825 C C . PRO A 1 103 ? -8.371 22.711 34.262 1.00 84.00 103 PRO A C 1
ATOM 827 O O . PRO A 1 103 ? -7.221 22.330 34.037 1.00 84.00 103 PRO A O 1
ATOM 830 N N . TRP A 1 104 ? -9.316 22.751 33.328 1.00 87.25 104 TRP A N 1
ATOM 831 C CA . TRP A 1 104 ? -9.048 22.532 31.911 1.00 87.25 104 TRP A CA 1
ATOM 832 C C . TRP A 1 104 ? -8.502 23.823 31.288 1.00 87.25 104 TRP A C 1
ATOM 834 O O . TRP A 1 104 ? -9.088 24.889 31.478 1.00 87.25 104 TRP A O 1
ATOM 844 N N . SER A 1 105 ? -7.420 23.726 30.518 1.00 77.88 105 SER A N 1
ATOM 845 C CA . SER A 1 105 ? -6.946 24.767 29.602 1.00 77.88 105 SER A CA 1
ATOM 846 C C . SER A 1 105 ? -6.516 24.117 28.287 1.00 77.88 105 SER A C 1
ATOM 848 O O . SER A 1 105 ? -6.056 22.976 28.277 1.00 77.88 105 SER A O 1
ATOM 850 N N . LEU A 1 106 ? -6.633 24.851 27.177 1.00 67.56 106 LEU A N 1
ATOM 851 C CA . LEU A 1 106 ? -6.182 24.385 25.863 1.00 67.56 106 LEU A CA 1
ATOM 852 C C . LEU A 1 106 ? -4.689 24.036 25.883 1.00 67.56 106 LEU A C 1
ATOM 854 O O . LEU A 1 106 ? -4.279 23.031 25.310 1.00 67.56 106 LEU A O 1
ATOM 858 N N . PHE A 1 107 ? -3.905 24.860 26.582 1.00 68.69 107 PHE A N 1
ATOM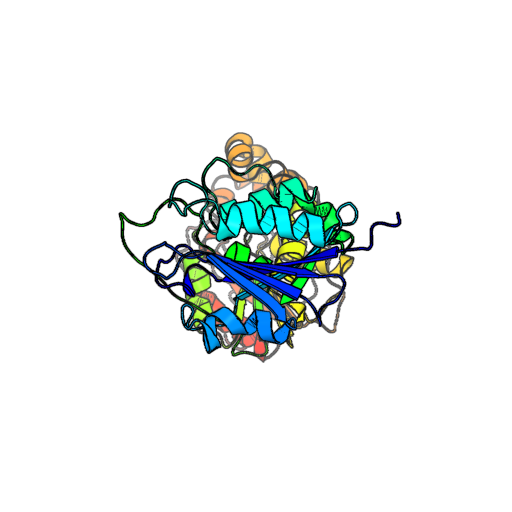 859 C CA . PHE A 1 107 ? -2.450 24.752 26.648 1.00 68.69 107 PHE A CA 1
ATOM 860 C C . PHE A 1 107 ? -1.948 23.955 27.860 1.00 68.69 107 PHE A C 1
ATOM 862 O O . PHE A 1 107 ? -0.742 23.805 28.037 1.00 68.69 107 PHE A O 1
ATOM 869 N N . ALA A 1 108 ? -2.848 23.502 28.737 1.00 74.06 108 ALA A N 1
ATOM 870 C CA . ALA A 1 108 ? -2.473 22.711 29.899 1.00 74.06 108 ALA A CA 1
ATOM 871 C C . ALA A 1 108 ? -3.659 21.929 30.464 1.00 74.06 108 ALA A C 1
ATOM 873 O O . ALA A 1 108 ? -4.684 22.500 30.833 1.00 74.06 108 ALA A O 1
ATOM 874 N N . ASN A 1 109 ? -3.450 20.632 30.692 1.00 83.56 109 ASN A N 1
ATOM 875 C CA . ASN A 1 109 ? -4.415 19.787 31.401 1.00 83.56 109 ASN A CA 1
ATOM 876 C C . ASN A 1 109 ? -5.751 19.645 30.648 1.00 83.56 109 ASN A C 1
ATOM 878 O O . ASN A 1 109 ? -6.820 19.566 31.263 1.00 83.56 109 ASN A O 1
ATOM 882 N N . ASN A 1 110 ? -5.666 19.602 29.316 1.00 86.50 110 ASN A N 1
ATOM 883 C CA . ASN A 1 110 ? -6.746 19.141 28.453 1.00 86.50 110 ASN A CA 1
ATOM 884 C C . ASN A 1 110 ? -6.990 17.620 28.640 1.00 86.50 110 ASN A C 1
ATOM 886 O O . ASN A 1 110 ? -6.385 16.988 29.512 1.00 86.50 110 ASN A O 1
ATOM 890 N N . CYS A 1 111 ? -7.894 17.022 27.859 1.00 90.19 111 CYS A N 1
ATOM 891 C CA . CYS A 1 111 ? -8.232 15.602 27.994 1.00 90.19 111 CYS A CA 1
ATOM 892 C C . CYS A 1 111 ? -7.020 14.671 27.800 1.00 90.19 111 CYS A C 1
ATOM 894 O O . CYS A 1 111 ? -6.771 13.807 28.641 1.00 90.19 111 CYS A O 1
ATOM 896 N N . ALA A 1 112 ? -6.207 14.893 26.767 1.00 89.44 112 ALA A N 1
ATOM 897 C CA . ALA A 1 112 ? -5.018 14.088 26.502 1.00 89.44 112 ALA A CA 1
ATOM 898 C C . ALA A 1 112 ? -3.904 14.322 27.534 1.00 89.44 112 ALA A C 1
ATOM 900 O O . ALA A 1 112 ? -3.296 13.364 28.010 1.00 89.44 112 ALA A O 1
ATOM 901 N N . ASP A 1 113 ? -3.678 15.562 27.968 1.00 87.31 113 ASP A N 1
ATOM 902 C CA . ASP A 1 113 ? -2.708 15.870 29.023 1.00 87.31 113 ASP A CA 1
ATOM 903 C C . ASP A 1 113 ? -3.072 15.209 30.360 1.00 87.31 113 ASP A C 1
ATOM 905 O O . ASP A 1 113 ? -2.186 14.765 31.096 1.00 87.31 113 ASP A O 1
ATOM 909 N N . ALA A 1 114 ? -4.364 15.176 30.706 1.00 90.38 114 ALA A N 1
ATOM 910 C CA . ALA A 1 114 ? -4.839 14.546 31.932 1.00 90.38 114 ALA A CA 1
ATOM 911 C C . ALA A 1 114 ? -4.577 13.035 31.896 1.00 90.38 114 ALA A C 1
ATOM 913 O O . ALA A 1 114 ? -3.929 12.514 32.806 1.00 90.38 114 ALA A O 1
ATOM 914 N N . VAL A 1 115 ? -4.974 12.360 30.810 1.00 92.81 115 VAL A N 1
ATOM 915 C CA . VAL A 1 115 ? -4.700 10.929 30.587 1.00 92.81 115 VAL A CA 1
ATOM 916 C C . VAL A 1 115 ? -3.202 10.643 30.649 1.00 92.81 115 VAL A C 1
ATOM 918 O O . VAL A 1 115 ? -2.760 9.753 31.373 1.00 92.81 115 VAL A O 1
ATOM 921 N N . LYS A 1 116 ? -2.389 11.441 29.958 1.00 89.38 116 LYS A N 1
ATOM 922 C CA . LYS A 1 116 ? -0.933 11.284 29.924 1.00 89.38 116 LYS A CA 1
ATOM 923 C C . LYS A 1 116 ? -0.291 11.348 31.308 1.00 89.38 116 LYS A C 1
ATOM 925 O O . LYS A 1 116 ? 0.608 10.562 31.604 1.00 89.38 116 LYS A O 1
ATOM 930 N N . LYS A 1 117 ? -0.737 12.270 32.167 1.00 89.69 117 LYS A N 1
ATOM 931 C CA . LYS A 1 117 ? -0.235 12.379 33.547 1.00 89.69 117 LYS A CA 1
ATOM 932 C C . LYS A 1 117 ? -0.631 11.163 34.379 1.00 89.69 117 LYS A C 1
ATOM 934 O O . LYS A 1 117 ? 0.208 10.663 35.121 1.00 89.69 117 LYS A O 1
ATOM 939 N N . VAL A 1 118 ? -1.852 10.654 34.207 1.00 91.19 118 VAL A N 1
ATOM 940 C CA . VAL A 1 118 ? -2.287 9.416 34.869 1.00 91.19 118 VAL A CA 1
ATOM 941 C C . VAL A 1 118 ? -1.428 8.227 34.431 1.00 91.19 118 VAL A C 1
ATOM 943 O O . VAL A 1 118 ? -0.936 7.500 35.289 1.00 91.19 118 VAL A O 1
ATOM 946 N N . LEU A 1 119 ? -1.170 8.068 33.128 1.00 90.50 119 LEU A N 1
ATOM 947 C CA . LEU A 1 119 ? -0.321 6.989 32.605 1.00 90.50 119 LEU A CA 1
ATOM 948 C C . LEU A 1 119 ? 1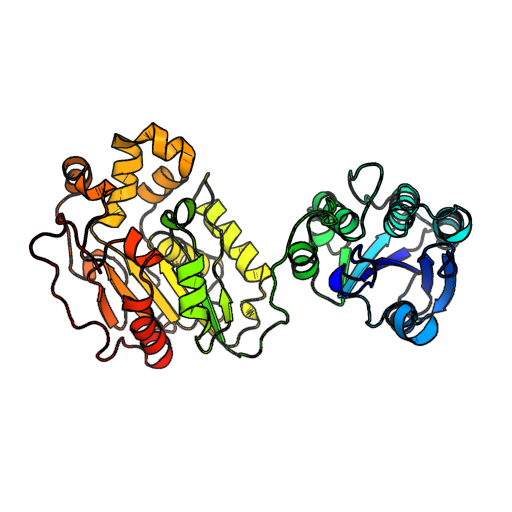.098 7.032 33.199 1.00 90.50 119 LEU A C 1
ATOM 950 O O . LEU A 1 119 ? 1.585 6.012 33.684 1.00 90.50 119 LEU A O 1
ATOM 954 N N . ARG A 1 120 ? 1.730 8.216 33.253 1.00 88.12 120 ARG A N 1
ATOM 955 C CA . ARG A 1 120 ? 3.073 8.384 33.848 1.00 88.12 120 ARG A CA 1
ATOM 956 C C . ARG A 1 120 ? 3.118 7.973 35.320 1.00 88.12 120 ARG A C 1
ATOM 958 O O . ARG A 1 120 ? 4.022 7.245 35.717 1.00 88.12 120 ARG A O 1
ATOM 965 N N . GLU A 1 121 ? 2.144 8.408 36.114 1.00 86.75 121 GLU A N 1
ATOM 966 C CA . GLU A 1 121 ? 2.059 8.076 37.545 1.00 86.75 121 GLU A CA 1
ATOM 967 C C . GLU A 1 121 ? 1.720 6.590 37.776 1.00 86.75 121 GLU A C 1
ATOM 969 O O . GLU A 1 121 ? 2.157 5.993 38.760 1.00 86.75 121 GLU A O 1
ATOM 974 N N . ALA A 1 122 ? 1.007 5.961 36.834 1.00 84.75 122 ALA A N 1
ATOM 975 C CA . ALA A 1 122 ? 0.759 4.518 36.796 1.00 84.75 122 ALA A CA 1
ATOM 976 C C . ALA A 1 122 ? 1.963 3.695 36.287 1.00 84.75 122 ALA A C 1
ATOM 978 O O . ALA A 1 122 ? 1.855 2.477 36.146 1.00 84.75 122 ALA A O 1
ATOM 979 N N . LYS A 1 123 ? 3.102 4.349 36.009 1.00 85.44 123 LYS A N 1
ATOM 980 C CA . LYS A 1 123 ? 4.318 3.766 35.414 1.00 85.44 123 LYS A CA 1
ATOM 981 C C . LYS A 1 123 ? 4.105 3.121 34.038 1.00 85.44 123 LYS A C 1
ATOM 983 O O . LYS A 1 123 ? 4.898 2.284 33.618 1.00 85.44 123 LYS A O 1
ATOM 988 N N . VAL A 1 124 ? 3.079 3.552 33.308 1.00 81.94 124 VAL A N 1
ATOM 989 C CA . VAL A 1 124 ? 2.862 3.204 31.900 1.00 81.94 124 VAL A CA 1
ATOM 990 C C . VAL A 1 124 ? 3.441 4.333 31.054 1.00 81.94 124 VAL A C 1
ATOM 992 O O . VAL A 1 124 ? 2.932 5.448 31.098 1.00 81.94 124 VAL A O 1
ATOM 995 N N . ASN A 1 125 ? 4.521 4.088 30.305 1.00 79.06 125 ASN A N 1
ATOM 996 C CA . ASN A 1 125 ? 5.249 5.146 29.591 1.00 79.06 125 ASN A CA 1
ATOM 997 C C . ASN A 1 125 ? 4.463 5.678 28.371 1.00 79.06 125 ASN A C 1
ATOM 999 O O . ASN A 1 125 ? 4.434 5.009 27.340 1.00 79.06 125 ASN A O 1
ATOM 1003 N N . PRO A 1 126 ? 3.875 6.887 28.400 1.00 70.00 126 PRO A N 1
ATOM 1004 C CA . PRO A 1 126 ? 3.088 7.384 27.275 1.00 70.00 126 PRO A CA 1
ATOM 1005 C C . PRO A 1 126 ? 3.935 8.098 26.208 1.00 70.00 126 PRO A C 1
ATOM 1007 O O . PRO A 1 126 ? 3.365 8.705 25.310 1.00 70.00 126 PRO A O 1
ATOM 1010 N N . GLY A 1 127 ? 5.269 8.093 26.331 1.00 66.62 127 GLY A N 1
ATOM 1011 C CA . GLY A 1 127 ? 6.189 8.752 25.403 1.00 66.62 127 GLY A CA 1
ATOM 1012 C C . GLY A 1 127 ? 6.575 10.203 25.737 1.00 66.62 127 GLY A C 1
ATOM 1013 O O . GLY A 1 127 ? 6.272 10.739 26.818 1.00 66.62 127 GLY A O 1
ATOM 1014 N N . LEU A 1 128 ? 7.318 10.815 24.802 1.00 56.22 128 LEU A N 1
ATOM 1015 C CA . LEU A 1 128 ? 8.086 12.055 24.984 1.00 56.22 128 LEU A CA 1
ATOM 1016 C C . LEU A 1 128 ? 7.321 13.368 24.749 1.00 56.22 128 LEU A C 1
ATOM 1018 O O . LEU A 1 128 ? 7.900 14.415 25.030 1.00 56.22 128 LEU A O 1
ATOM 1022 N N . ALA A 1 129 ? 6.062 13.361 24.292 1.00 49.88 129 ALA A N 1
ATOM 1023 C CA . ALA A 1 129 ? 5.406 14.570 23.780 1.00 49.88 129 ALA A CA 1
ATOM 1024 C C . ALA A 1 129 ? 5.527 15.769 24.732 1.00 49.88 129 ALA A C 1
ATOM 1026 O O . ALA A 1 129 ? 5.383 15.653 25.959 1.00 49.88 129 ALA A O 1
ATOM 1027 N N . LEU A 1 130 ? 5.793 16.922 24.129 1.00 48.91 130 LEU A N 1
ATOM 1028 C CA . LEU A 1 130 ? 5.986 18.206 24.791 1.00 48.91 130 LEU A CA 1
ATOM 1029 C C . LEU A 1 130 ? 4.652 18.766 25.328 1.00 48.91 130 LEU A C 1
ATOM 1031 O O . LEU A 1 130 ? 3.615 18.111 25.258 1.00 48.91 130 LEU A O 1
ATOM 1035 N N . MET A 1 131 ? 4.716 19.947 25.954 1.00 43.53 131 MET A N 1
ATOM 1036 C CA . MET A 1 131 ? 3.790 20.488 26.969 1.00 43.53 131 MET A CA 1
ATOM 1037 C C . MET A 1 131 ? 2.277 20.511 26.658 1.00 43.53 131 MET A C 1
ATOM 1039 O O . MET A 1 131 ? 1.506 20.702 27.595 1.00 43.53 131 MET A O 1
ATOM 1043 N N . ILE A 1 132 ? 1.847 20.301 25.412 1.00 55.34 132 ILE A N 1
ATOM 1044 C CA . ILE A 1 132 ? 0.439 20.262 24.992 1.00 55.34 132 ILE A CA 1
ATOM 1045 C C . ILE A 1 132 ? 0.266 19.019 24.128 1.00 55.34 132 ILE A C 1
ATOM 1047 O O . ILE A 1 132 ? 0.919 18.912 23.096 1.00 55.34 132 ILE A O 1
ATOM 1051 N N . SER A 1 133 ? -0.561 18.064 24.552 1.00 62.47 133 SER A N 1
ATOM 1052 C CA . SER A 1 133 ? -0.832 16.854 23.769 1.00 62.47 133 SER A CA 1
ATOM 1053 C C . SER A 1 133 ? -2.245 16.893 23.191 1.00 62.47 133 SER A C 1
ATOM 1055 O O . SER A 1 133 ? -3.206 17.196 23.898 1.00 62.47 133 SER A O 1
ATOM 1057 N N . THR A 1 134 ? -2.386 16.567 21.910 1.00 79.69 134 THR A N 1
ATOM 1058 C CA . THR A 1 134 ? -3.654 16.110 21.323 1.00 79.69 134 THR A CA 1
ATOM 1059 C C . THR A 1 134 ? -3.839 14.608 21.577 1.00 79.69 134 THR A C 1
ATOM 1061 O O . THR A 1 134 ? -2.851 13.898 21.802 1.00 79.69 134 THR A O 1
ATOM 1064 N N . PRO A 1 135 ? -5.075 14.071 21.526 1.00 84.12 135 PRO A N 1
ATOM 1065 C CA . PRO A 1 135 ? -5.307 12.625 21.546 1.00 84.12 135 PRO A CA 1
ATOM 1066 C C . PRO A 1 135 ? -4.454 11.884 20.511 1.00 84.12 135 PRO A C 1
ATOM 1068 O O . PRO A 1 135 ? -3.879 10.838 20.793 1.00 84.12 135 PRO A O 1
ATOM 1071 N N . SER A 1 136 ? -4.309 12.453 19.319 1.00 78.56 136 SER A N 1
ATOM 1072 C CA . SER A 1 136 ? -3.572 11.864 18.200 1.00 78.56 136 SER A CA 1
ATOM 1073 C C . SER A 1 136 ? -2.074 11.785 18.467 1.00 78.56 136 SER A C 1
ATOM 1075 O O . SER A 1 136 ? -1.471 10.742 18.226 1.00 78.56 136 SER A O 1
ATOM 1077 N N . GLU A 1 137 ? -1.474 12.843 19.013 1.00 77.88 137 GLU A N 1
ATOM 1078 C CA . GLU A 1 137 ? -0.069 12.833 19.443 1.00 77.88 137 GLU A CA 1
ATOM 1079 C C . GLU A 1 137 ? 0.164 11.875 20.608 1.00 77.88 137 GLU A C 1
ATOM 1081 O O . GLU A 1 137 ? 1.121 11.110 20.577 1.00 77.88 137 GLU A O 1
ATOM 1086 N N . LEU A 1 138 ? -0.732 11.857 21.601 1.00 83.75 138 LEU A N 1
ATOM 1087 C CA . LEU A 1 138 ? -0.628 10.942 22.736 1.00 83.75 138 LEU A CA 1
ATOM 1088 C C . LEU A 1 138 ? -0.604 9.478 22.279 1.00 83.75 138 LEU A C 1
ATOM 1090 O O . LEU A 1 138 ? 0.227 8.703 22.744 1.00 83.75 138 LEU A O 1
ATOM 1094 N N . ILE A 1 139 ? -1.493 9.094 21.361 1.00 83.56 139 ILE A N 1
ATOM 1095 C CA . ILE A 1 139 ? -1.525 7.725 20.839 1.00 83.56 139 ILE A CA 1
ATOM 1096 C C . ILE A 1 139 ? -0.319 7.443 19.930 1.00 83.56 139 ILE A C 1
ATOM 1098 O O . ILE A 1 139 ? 0.255 6.360 20.036 1.00 83.56 139 ILE A O 1
ATOM 1102 N N . LYS A 1 140 ? 0.116 8.397 19.089 1.00 75.69 140 LYS A N 1
ATOM 1103 C CA . LYS A 1 140 ? 1.341 8.271 18.266 1.00 75.69 140 LYS A CA 1
ATOM 1104 C C . LYS A 1 140 ? 2.562 7.974 19.136 1.00 75.69 140 LYS A C 1
ATOM 1106 O O . LYS A 1 140 ? 3.284 7.012 18.875 1.00 75.69 140 LYS A O 1
ATOM 1111 N N . ASP A 1 141 ? 2.738 8.744 20.200 1.00 74.81 141 ASP A N 1
ATOM 1112 C CA . ASP A 1 141 ? 3.853 8.608 21.130 1.00 74.81 141 ASP A CA 1
ATOM 1113 C C . ASP A 1 141 ? 3.798 7.316 21.934 1.00 74.81 141 ASP A C 1
ATOM 1115 O O . ASP A 1 141 ? 4.806 6.613 22.043 1.00 74.81 141 ASP A O 1
ATOM 1119 N N . LEU A 1 142 ? 2.618 6.971 22.455 1.00 76.50 142 LEU A N 1
ATOM 1120 C CA . LEU A 1 142 ? 2.400 5.707 23.147 1.00 76.50 142 LEU A CA 1
ATOM 1121 C C . LEU A 1 142 ? 2.831 4.533 22.258 1.00 76.50 142 LEU A C 1
ATOM 1123 O O . LEU A 1 142 ? 3.559 3.654 22.711 1.00 76.50 142 LEU A O 1
ATOM 1127 N N . CYS A 1 143 ? 2.452 4.548 20.978 1.00 72.06 143 CYS A N 1
ATOM 1128 C CA . CYS A 1 143 ? 2.806 3.488 20.036 1.00 72.06 143 CYS A CA 1
ATOM 1129 C C . CYS A 1 143 ? 4.296 3.465 19.694 1.00 72.06 143 CYS A C 1
ATOM 1131 O O . CYS A 1 143 ? 4.900 2.394 19.655 1.00 72.06 143 CYS A O 1
ATOM 1133 N N . PHE A 1 144 ? 4.899 4.633 19.461 1.00 67.94 144 PHE A N 1
ATOM 1134 C CA . PHE A 1 144 ? 6.316 4.735 19.120 1.00 67.94 144 PHE A CA 1
ATOM 1135 C C . PHE A 1 144 ? 7.210 4.233 20.260 1.00 67.94 144 PHE A C 1
ATOM 1137 O O . PHE A 1 144 ? 8.133 3.449 20.038 1.00 67.94 144 PHE A O 1
ATOM 1144 N N . HIS A 1 145 ? 6.907 4.632 21.496 1.00 65.62 145 HIS A N 1
ATOM 1145 C CA . HIS A 1 145 ? 7.727 4.307 22.662 1.00 65.62 145 HIS A CA 1
ATOM 1146 C C . HIS A 1 145 ? 7.422 2.941 23.281 1.00 65.62 145 HIS A C 1
ATOM 1148 O O . HIS A 1 145 ? 8.264 2.408 24.002 1.00 65.62 145 HIS A O 1
ATOM 1154 N N . GLN A 1 146 ? 6.261 2.352 22.984 1.00 66.88 146 GLN A N 1
ATOM 1155 C CA . GLN A 1 146 ? 5.864 1.034 23.481 1.00 66.88 146 GLN A CA 1
ATOM 1156 C C . GLN A 1 146 ? 5.736 -0.021 22.369 1.00 66.88 146 GLN A C 1
ATOM 1158 O O . GLN A 1 146 ? 5.003 -0.997 22.519 1.00 66.88 146 GLN A O 1
ATOM 1163 N N . LYS A 1 147 ? 6.490 0.117 21.265 1.00 60.50 147 LYS A N 1
ATOM 1164 C CA . LYS A 1 147 ? 6.471 -0.832 20.129 1.00 60.50 147 LYS A CA 1
ATOM 1165 C C . LYS A 1 147 ? 6.643 -2.297 20.567 1.00 60.50 147 LYS A C 1
ATOM 1167 O O . LYS A 1 147 ? 5.946 -3.168 20.057 1.00 60.50 147 LYS A O 1
ATOM 1172 N N . ARG A 1 148 ? 7.518 -2.560 21.549 1.00 54.75 148 ARG A N 1
ATOM 1173 C CA . ARG A 1 148 ? 7.728 -3.904 22.124 1.00 54.75 148 ARG A CA 1
ATOM 1174 C C . ARG A 1 148 ? 6.537 -4.394 22.960 1.00 54.75 148 ARG A C 1
ATOM 1176 O O . ARG A 1 148 ? 6.201 -5.564 22.877 1.00 54.75 148 ARG A O 1
ATOM 1183 N N . GLU A 1 149 ? 5.860 -3.515 23.697 1.00 58.81 149 GLU A N 1
ATOM 1184 C CA . GLU A 1 149 ? 4.707 -3.877 24.546 1.00 58.81 149 GLU A CA 1
ATOM 1185 C C . GLU A 1 149 ? 3.434 -4.173 23.735 1.00 58.81 149 GLU A C 1
ATOM 1187 O O . GLU A 1 149 ? 2.584 -4.968 24.142 1.00 58.81 149 GLU A O 1
ATOM 1192 N N . ILE A 1 150 ? 3.309 -3.560 22.552 1.00 56.44 150 ILE A N 1
ATOM 1193 C CA . ILE A 1 150 ? 2.279 -3.908 21.562 1.00 56.44 150 ILE A CA 1
ATOM 1194 C C . ILE A 1 150 ? 2.529 -5.328 21.028 1.00 56.44 150 ILE A C 1
ATOM 1196 O O . ILE A 1 150 ? 1.598 -6.124 20.925 1.00 56.44 150 ILE A O 1
ATOM 1200 N N . GLN A 1 151 ? 3.790 -5.676 20.753 1.00 48.25 151 GLN A N 1
ATOM 1201 C CA . GLN A 1 151 ? 4.183 -7.008 20.276 1.00 48.25 151 GLN A CA 1
ATOM 1202 C C . GLN A 1 151 ? 4.010 -8.100 21.348 1.00 48.25 151 GLN A C 1
ATOM 1204 O O . GLN A 1 151 ? 3.685 -9.237 21.016 1.00 48.25 151 GLN A O 1
ATOM 1209 N N . THR A 1 152 ? 4.156 -7.764 22.635 1.00 52.69 152 THR A N 1
ATOM 1210 C CA . THR A 1 152 ? 3.980 -8.698 23.765 1.00 52.69 152 THR A CA 1
ATOM 1211 C C . THR A 1 152 ? 2.548 -8.755 24.322 1.00 52.69 152 THR A C 1
ATOM 1213 O O . THR A 1 152 ? 2.309 -9.447 25.310 1.00 52.69 152 THR A O 1
ATOM 1216 N N . LYS A 1 153 ? 1.570 -8.087 23.683 1.00 59.09 153 LYS A N 1
ATOM 1217 C CA . LYS A 1 153 ? 0.144 -8.010 24.084 1.00 59.09 153 LYS A CA 1
ATOM 1218 C C . LYS A 1 153 ? -0.143 -7.283 25.409 1.00 59.09 153 LYS A C 1
ATOM 1220 O O . LYS A 1 153 ? -1.244 -7.435 25.952 1.00 59.09 153 LYS A O 1
ATOM 1225 N N . ASN A 1 154 ? 0.788 -6.472 25.910 1.00 70.56 154 ASN A N 1
ATOM 1226 C CA . ASN A 1 154 ? 0.574 -5.610 27.080 1.00 70.56 154 ASN A CA 1
ATOM 1227 C C . ASN A 1 154 ? -0.228 -4.340 26.739 1.00 70.56 154 ASN A C 1
ATOM 1229 O O . ASN A 1 154 ? -0.892 -3.776 27.614 1.00 70.56 154 ASN A O 1
ATOM 1233 N N . ILE A 1 155 ? -0.242 -3.947 25.460 1.00 79.12 155 ILE A N 1
ATOM 1234 C CA . ILE A 1 155 ? -1.233 -3.036 24.873 1.00 79.12 155 ILE A CA 1
ATOM 1235 C C . ILE A 1 155 ? -2.075 -3.820 23.864 1.00 79.12 155 ILE A C 1
ATOM 1237 O O . ILE A 1 155 ? -1.538 -4.468 22.969 1.00 79.12 155 ILE A O 1
ATOM 1241 N N . GLN A 1 156 ? -3.398 -3.754 23.994 1.00 79.31 156 GLN A N 1
ATOM 1242 C CA . GLN A 1 156 ? -4.345 -4.464 23.135 1.00 79.31 156 GLN A CA 1
ATOM 1243 C C . GLN A 1 156 ? -5.342 -3.502 22.502 1.00 79.31 156 GLN A C 1
ATOM 1245 O O . GLN A 1 156 ? -5.837 -2.589 23.159 1.00 79.31 156 GLN A O 1
ATOM 1250 N N . ILE A 1 157 ? -5.669 -3.733 21.235 1.00 79.69 157 ILE A N 1
ATOM 1251 C CA . ILE A 1 157 ? -6.700 -2.987 20.514 1.00 79.69 157 ILE A CA 1
ATOM 1252 C C . ILE A 1 157 ? -8.023 -3.719 20.744 1.00 79.69 157 ILE A C 1
ATOM 1254 O O . ILE A 1 157 ? -8.182 -4.852 20.301 1.00 79.69 157 ILE A O 1
ATOM 1258 N N . LEU A 1 158 ? -8.949 -3.100 21.476 1.00 75.38 158 LEU A N 1
ATOM 1259 C CA . LEU A 1 158 ? -10.257 -3.695 21.782 1.00 75.38 158 LEU A CA 1
ATOM 1260 C C . LEU A 1 158 ? -11.357 -3.245 20.821 1.00 75.38 158 LEU A C 1
ATOM 1262 O O . LEU A 1 158 ? -12.339 -3.954 20.627 1.00 75.38 158 LEU A O 1
ATOM 1266 N N . HIS A 1 159 ? -11.212 -2.055 20.246 1.00 70.12 159 HIS A N 1
ATOM 1267 C CA . HIS A 1 159 ? -12.159 -1.499 19.290 1.00 70.12 159 HIS A CA 1
ATOM 1268 C C . HIS A 1 159 ? -11.422 -0.613 18.295 1.00 70.12 159 HIS A C 1
ATOM 1270 O O . HIS A 1 159 ? -10.484 0.086 18.679 1.00 70.12 159 HIS A O 1
ATOM 1276 N N . GLY A 1 160 ? -11.874 -0.612 17.044 1.00 65.81 160 GLY A N 1
ATOM 1277 C CA . GLY A 1 160 ? -11.271 0.187 15.985 1.00 65.81 160 GLY A CA 1
ATOM 1278 C C . GLY A 1 160 ? -9.960 -0.374 15.448 1.00 65.81 160 GLY A C 1
ATOM 1279 O O . GLY A 1 160 ? -9.547 -1.487 15.768 1.00 65.81 160 GLY A O 1
ATOM 1280 N N . ASN A 1 161 ? -9.298 0.427 14.619 1.00 67.19 161 ASN A N 1
ATOM 1281 C CA . ASN A 1 161 ? -8.012 0.093 14.021 1.00 67.19 161 ASN A CA 1
ATOM 1282 C C . ASN A 1 161 ? -6.996 1.187 14.380 1.00 67.19 161 ASN A C 1
ATOM 1284 O O . ASN A 1 161 ? -7.124 2.339 13.968 1.00 67.19 161 ASN A O 1
ATOM 1288 N N . LEU A 1 162 ? -5.988 0.819 15.176 1.00 69.38 162 LEU A N 1
ATOM 1289 C CA . LEU A 1 162 ? -4.960 1.741 15.660 1.00 69.38 162 LEU A CA 1
ATOM 1290 C C . LEU A 1 162 ? -4.177 2.381 14.511 1.00 69.38 162 LEU A C 1
ATOM 1292 O O . LEU A 1 162 ? -3.947 3.584 14.526 1.00 69.38 162 LEU A O 1
ATOM 1296 N N . MET A 1 163 ? -3.798 1.605 13.497 1.00 60.66 163 MET A N 1
ATOM 1297 C CA . MET A 1 163 ? -3.019 2.129 12.376 1.00 60.66 163 MET A CA 1
ATOM 1298 C C . MET A 1 163 ? -3.871 3.017 11.469 1.00 60.66 163 MET A C 1
ATOM 1300 O O . MET A 1 163 ? -3.390 4.055 11.027 1.00 60.66 163 MET A O 1
ATOM 1304 N N . GLN A 1 164 ? -5.145 2.664 11.273 1.00 55.81 164 GLN A N 1
ATOM 1305 C CA . GLN A 1 164 ? -6.130 3.520 10.614 1.00 55.81 164 GLN A CA 1
ATOM 1306 C C . GLN A 1 164 ? -6.273 4.852 11.358 1.00 55.81 164 GLN A C 1
ATOM 1308 O O . GLN A 1 164 ? -6.206 5.901 10.732 1.00 55.81 164 GLN A O 1
ATOM 1313 N N . TYR A 1 165 ? -6.436 4.830 12.683 1.00 65.12 165 TYR A N 1
ATOM 1314 C CA . TYR A 1 165 ? -6.503 6.043 13.496 1.00 65.12 165 TYR A CA 1
ATOM 1315 C C . TYR A 1 165 ? -5.227 6.889 13.349 1.00 65.12 165 TYR A C 1
ATOM 1317 O O . TYR A 1 165 ? -5.302 8.086 13.098 1.00 65.12 165 TYR A O 1
ATOM 1325 N N . LEU A 1 166 ? -4.044 6.273 13.439 1.00 66.75 166 LEU A N 1
ATOM 1326 C CA . LEU A 1 166 ? -2.760 6.973 13.319 1.00 66.75 166 LEU A CA 1
ATOM 1327 C C . LEU A 1 166 ? -2.540 7.615 11.937 1.00 66.75 166 LEU A C 1
ATOM 1329 O O . LEU A 1 166 ? -1.892 8.665 11.864 1.00 66.75 166 LEU A O 1
ATOM 1333 N N . ASP A 1 167 ? -3.066 6.991 10.878 1.00 57.38 167 ASP A N 1
ATOM 1334 C CA . ASP A 1 167 ? -2.982 7.445 9.483 1.00 57.38 167 ASP A CA 1
ATOM 1335 C C . ASP A 1 167 ? -4.049 8.501 9.139 1.00 57.38 167 ASP A C 1
ATOM 1337 O O . ASP A 1 167 ? -3.762 9.471 8.439 1.00 57.38 167 ASP A O 1
ATOM 1341 N N . GLN A 1 168 ? -5.264 8.348 9.678 1.00 56.53 168 GLN A N 1
ATOM 1342 C CA . GLN A 1 168 ? -6.403 9.245 9.449 1.00 56.53 168 GLN A CA 1
ATOM 1343 C C . GLN A 1 168 ? -6.376 10.495 10.331 1.00 56.53 168 GLN A C 1
ATOM 1345 O O . GLN A 1 168 ? -6.972 11.508 9.965 1.00 56.53 168 GLN A O 1
ATOM 1350 N N . GLU A 1 169 ? -5.692 10.453 11.476 1.00 59.59 169 GLU A N 1
ATOM 1351 C CA . GLU A 1 169 ? -5.586 11.614 12.347 1.00 59.59 169 GLU A CA 1
ATOM 1352 C C . GLU A 1 169 ? -4.637 12.675 11.772 1.00 59.59 169 GLU A C 1
ATOM 1354 O O . GLU A 1 169 ? -3.432 12.401 11.617 1.00 59.59 169 GLU A O 1
ATOM 1359 N N . PRO A 1 170 ? -5.126 13.909 11.529 1.00 52.28 170 PRO A N 1
ATOM 1360 C CA . PRO A 1 170 ? -4.298 15.006 11.067 1.00 52.28 170 PRO A CA 1
ATOM 1361 C C . PRO A 1 170 ? -3.084 15.163 11.987 1.00 52.28 170 PRO A C 1
ATOM 1363 O O . PRO A 1 170 ? -3.170 15.092 13.215 1.00 52.28 170 PRO A O 1
ATOM 1366 N N . LYS A 1 171 ? -1.900 15.331 11.386 1.00 49.41 171 LYS A N 1
ATOM 1367 C CA . LYS A 1 171 ? -0.687 15.681 12.134 1.00 49.41 171 LYS A CA 1
ATOM 1368 C C . LYS A 1 171 ? -0.949 17.039 12.791 1.00 49.41 171 LYS A C 1
ATOM 1370 O O . LYS A 1 171 ? -1.142 18.024 12.084 1.00 49.41 171 LYS A O 1
ATOM 1375 N N . ALA A 1 172 ? -1.028 17.071 14.117 1.00 41.44 172 ALA A N 1
ATOM 1376 C CA . ALA A 1 172 ? -1.435 18.251 14.863 1.00 41.44 172 ALA A CA 1
ATOM 1377 C C . ALA A 1 172 ? -0.356 19.347 14.813 1.00 41.44 172 ALA A C 1
ATOM 1379 O O . ALA A 1 172 ? 0.593 19.332 15.579 1.00 41.44 172 ALA A O 1
ATOM 1380 N N . VAL A 1 173 ? -0.523 20.305 13.899 1.00 33.44 173 VAL A N 1
ATOM 1381 C CA . VAL A 1 173 ? -0.119 21.721 14.017 1.00 33.44 173 VAL A CA 1
ATOM 1382 C C . VAL A 1 173 ? -1.235 22.515 13.297 1.00 33.44 173 VAL A C 1
ATOM 1384 O O . VAL A 1 173 ? -1.758 22.022 12.293 1.00 33.44 173 VAL A O 1
ATOM 1387 N N . PRO A 1 174 ? -1.720 23.658 13.827 1.00 36.44 174 PRO A N 1
ATOM 1388 C CA . PRO A 1 174 ? -3.116 24.074 13.679 1.00 36.44 174 PRO A CA 1
ATOM 1389 C C . PRO A 1 174 ? -3.485 24.498 12.252 1.00 36.44 174 PRO A C 1
ATOM 1391 O O . PRO A 1 174 ? -2.940 25.450 11.702 1.00 36.44 174 PRO A O 1
ATOM 1394 N N . GLN A 1 175 ? -4.490 23.834 11.677 1.00 37.91 175 GLN A N 1
ATOM 1395 C CA . GLN A 1 175 ? -5.089 24.175 10.380 1.00 37.91 175 GLN A CA 1
ATOM 1396 C C . GLN A 1 175 ? -6.114 25.326 10.457 1.00 37.91 175 GLN A C 1
ATOM 1398 O O . GLN A 1 175 ? -7.006 25.423 9.619 1.00 37.91 175 GLN A O 1
ATOM 1403 N N . THR A 1 176 ? -5.998 26.246 11.418 1.00 36.09 176 THR A N 1
ATOM 1404 C CA . THR A 1 176 ? -6.871 27.433 11.486 1.00 36.09 176 THR A CA 1
ATOM 1405 C C . THR A 1 176 ? -6.542 28.523 10.464 1.00 36.09 176 THR A C 1
ATOM 1407 O O . THR A 1 176 ? -7.185 29.566 10.514 1.00 36.09 176 THR A O 1
ATOM 1410 N N . LEU A 1 177 ? -5.599 28.332 9.527 1.00 30.80 177 LEU A N 1
ATOM 1411 C CA . LEU A 1 177 ? -5.206 29.428 8.630 1.00 30.80 177 LEU A CA 1
ATOM 1412 C C . LEU A 1 177 ? -5.304 29.216 7.115 1.00 30.80 177 LEU A C 1
ATOM 1414 O O . LEU A 1 177 ? -5.525 30.225 6.461 1.00 30.80 177 LEU A O 1
ATOM 1418 N N . PHE A 1 178 ? -5.260 28.020 6.508 1.00 29.72 178 PHE A N 1
ATOM 1419 C CA . PHE A 1 178 ? -5.395 27.935 5.035 1.00 29.72 178 PHE A CA 1
ATOM 1420 C C . PHE A 1 178 ? -6.007 26.618 4.508 1.00 29.72 178 PHE A C 1
ATOM 1422 O O . PHE A 1 178 ? -5.389 25.563 4.559 1.00 29.72 178 PHE A O 1
ATOM 1429 N N . GLY A 1 179 ? -7.226 26.728 3.957 1.00 28.77 179 GLY A N 1
ATOM 1430 C CA . GLY A 1 179 ? -7.637 26.196 2.642 1.00 28.77 179 GLY A CA 1
ATOM 1431 C C . GLY A 1 179 ? -7.609 24.685 2.331 1.00 28.77 179 GLY A C 1
ATOM 1432 O O . GLY A 1 179 ? -6.626 24.182 1.810 1.00 28.77 179 GLY A O 1
ATOM 1433 N N . LYS A 1 180 ? -8.771 24.036 2.524 1.00 32.22 180 LYS A N 1
ATOM 1434 C CA . LYS A 1 180 ? -9.426 22.902 1.806 1.00 32.22 180 LYS A CA 1
ATOM 1435 C C . LYS A 1 180 ? -8.620 21.980 0.848 1.00 32.22 180 LYS A C 1
ATOM 1437 O O . LYS A 1 180 ? -8.127 22.447 -0.167 1.00 32.22 180 LYS A O 1
ATOM 1442 N N . HIS A 1 181 ? -8.789 20.653 1.018 1.00 30.28 181 HIS A N 1
ATOM 1443 C CA . HIS A 1 181 ? -9.606 19.730 0.175 1.00 30.28 181 HIS A CA 1
ATOM 1444 C C . HIS A 1 181 ? -9.674 18.299 0.792 1.00 30.28 181 HIS A C 1
ATOM 1446 O O . HIS A 1 181 ? -8.657 17.781 1.241 1.00 30.28 181 HIS A O 1
ATOM 1452 N N . GLY A 1 182 ? -10.865 17.667 0.805 1.00 30.61 182 GLY A N 1
ATOM 1453 C CA . GLY A 1 182 ? -11.095 16.209 1.027 1.00 30.61 182 GLY A CA 1
ATOM 1454 C C . GLY A 1 182 ? -11.328 15.462 -0.310 1.00 30.61 182 GLY A C 1
ATOM 1455 O O . GLY A 1 182 ? -11.025 16.083 -1.332 1.00 30.61 182 GLY A O 1
ATOM 1456 N N . PRO A 1 183 ? -11.910 14.228 -0.403 1.00 40.78 183 PRO A N 1
ATOM 1457 C CA . PRO A 1 183 ? -12.392 13.232 0.594 1.00 40.78 183 PRO A CA 1
ATOM 1458 C C . PRO A 1 183 ? -11.627 11.863 0.496 1.00 40.78 183 PRO A C 1
ATOM 1460 O O . PRO A 1 183 ? -10.780 11.707 -0.378 1.00 40.78 183 PRO A O 1
ATOM 1463 N N . HIS A 1 184 ? -11.777 10.851 1.371 1.00 32.28 184 HIS A N 1
ATOM 1464 C CA . HIS A 1 184 ? -12.861 9.842 1.405 1.00 32.28 184 HIS A CA 1
ATOM 1465 C C . HIS A 1 184 ? -12.730 8.876 2.611 1.00 32.28 184 HIS A C 1
ATOM 1467 O O . HIS A 1 184 ? -11.639 8.662 3.134 1.00 32.28 184 HIS A O 1
ATOM 1473 N N . ALA A 1 185 ? -13.865 8.297 3.014 1.00 32.66 185 ALA A N 1
ATOM 1474 C CA . ALA A 1 185 ? -14.094 7.438 4.178 1.00 32.66 185 ALA A CA 1
ATOM 1475 C C . ALA A 1 185 ? -14.233 5.928 3.836 1.00 32.66 185 ALA A C 1
ATOM 1477 O O . ALA A 1 185 ? -14.482 5.603 2.681 1.00 32.66 185 ALA A O 1
ATOM 1478 N N . GLN A 1 186 ? -14.199 5.090 4.895 1.00 34.28 186 GLN A N 1
ATOM 1479 C CA . GLN A 1 186 ? -14.712 3.702 5.064 1.00 34.28 186 GLN A CA 1
ATOM 1480 C C . GLN A 1 186 ? -13.999 2.514 4.357 1.00 34.28 186 GLN A C 1
ATOM 1482 O O . GLN A 1 186 ? -13.716 2.553 3.169 1.00 34.28 186 GLN A O 1
ATOM 1487 N N . PHE A 1 187 ? -13.741 1.435 5.120 1.00 36.72 187 PHE A N 1
ATOM 1488 C CA . PHE A 1 187 ? -13.357 0.087 4.640 1.00 36.72 187 PHE A CA 1
ATOM 1489 C C . PHE A 1 187 ? -14.513 -0.569 3.842 1.00 36.72 187 PHE A C 1
ATOM 1491 O O . PHE A 1 187 ? -15.665 -0.173 4.033 1.00 36.72 187 PHE A O 1
ATOM 1498 N N . PRO A 1 188 ? -14.233 -1.534 2.946 1.00 43.28 188 PRO A N 1
ATOM 1499 C CA . PRO A 1 188 ? -14.506 -1.373 1.522 1.00 43.28 188 PRO A CA 1
ATOM 1500 C C . PRO A 1 188 ? -15.943 -1.705 1.088 1.00 43.28 188 PRO A C 1
ATOM 1502 O O . PRO A 1 188 ? -16.562 -2.615 1.641 1.00 43.28 188 PRO A O 1
ATOM 1505 N N . PRO A 1 189 ? -16.464 -1.045 0.038 1.00 51.66 189 PRO A N 1
ATOM 1506 C CA . PRO A 1 189 ? -17.671 -1.482 -0.658 1.00 51.66 189 PRO A CA 1
ATOM 1507 C C . PRO A 1 189 ? -17.446 -2.721 -1.552 1.00 51.66 189 PRO A C 1
ATOM 1509 O O . PRO A 1 189 ? -18.427 -3.377 -1.908 1.00 51.66 189 PRO A O 1
ATOM 1512 N N . TYR A 1 190 ? -16.197 -3.065 -1.908 1.00 55.62 190 TYR A N 1
ATOM 1513 C CA . TYR A 1 190 ? -15.868 -4.160 -2.831 1.00 55.62 190 TYR A CA 1
ATOM 1514 C C . TYR A 1 190 ? -15.195 -5.358 -2.144 1.00 55.62 190 TYR A C 1
ATOM 1516 O O . TYR A 1 190 ? -14.523 -5.236 -1.124 1.00 55.62 190 TYR A O 1
ATOM 1524 N N . LYS A 1 191 ? -15.383 -6.555 -2.720 1.00 82.69 191 LYS A N 1
ATOM 1525 C CA . LYS A 1 191 ? -14.780 -7.810 -2.226 1.00 82.69 191 LYS A CA 1
ATOM 1526 C C . LYS A 1 191 ? -13.320 -7.994 -2.647 1.00 82.69 191 LYS A C 1
ATOM 1528 O O . LYS A 1 191 ? -12.650 -8.875 -2.114 1.00 82.69 191 LYS A O 1
ATOM 1533 N N . GLU A 1 192 ? -12.838 -7.215 -3.607 1.00 90.50 192 GLU A N 1
ATOM 1534 C CA . GLU A 1 192 ? -11.545 -7.409 -4.267 1.00 90.50 192 GLU A CA 1
ATOM 1535 C C . GLU A 1 192 ? -10.749 -6.094 -4.289 1.00 90.50 192 GLU A C 1
ATOM 1537 O O . GLU A 1 192 ? -11.327 -5.005 -4.354 1.00 90.50 192 GLU A O 1
ATOM 1542 N N . ALA A 1 193 ? -9.421 -6.197 -4.221 1.00 94.38 193 ALA A N 1
ATOM 1543 C CA . ALA A 1 193 ? -8.505 -5.057 -4.182 1.00 94.38 193 ALA A CA 1
ATOM 1544 C C . ALA A 1 193 ? -7.483 -5.098 -5.322 1.00 94.38 193 ALA A C 1
ATOM 1546 O O . ALA A 1 193 ? -7.051 -6.169 -5.747 1.00 94.38 193 ALA A O 1
ATOM 1547 N N . LEU A 1 194 ? -7.033 -3.918 -5.753 1.00 95.88 194 LEU A N 1
ATOM 1548 C CA . LEU A 1 194 ? -5.922 -3.726 -6.682 1.00 95.88 194 LEU A CA 1
ATOM 1549 C C . LEU A 1 194 ? -4.753 -3.038 -5.966 1.00 95.88 194 LEU A C 1
ATOM 1551 O O . LEU A 1 194 ? -4.825 -1.861 -5.618 1.00 95.88 194 LEU A O 1
ATOM 1555 N N . LEU A 1 195 ? -3.650 -3.756 -5.790 1.00 97.12 195 LEU A N 1
ATOM 1556 C CA . LEU A 1 195 ? -2.393 -3.260 -5.243 1.00 97.12 195 LEU A CA 1
ATOM 1557 C C . LEU A 1 195 ? -1.419 -2.908 -6.374 1.00 97.12 195 LEU A C 1
ATOM 1559 O O . LEU A 1 195 ? -0.873 -3.780 -7.041 1.00 97.12 195 LEU A O 1
ATOM 1563 N N . ILE A 1 196 ? -1.158 -1.621 -6.571 1.00 97.12 196 ILE A N 1
ATOM 1564 C CA . ILE A 1 196 ? -0.190 -1.126 -7.552 1.00 97.12 196 ILE A CA 1
ATOM 1565 C C . ILE A 1 196 ? 1.132 -0.871 -6.836 1.00 97.12 196 ILE A C 1
ATOM 1567 O O . ILE A 1 196 ? 1.223 0.058 -6.037 1.00 97.12 196 ILE A O 1
ATOM 1571 N N . LEU A 1 197 ? 2.155 -1.669 -7.129 1.00 97.00 197 LEU A N 1
ATOM 1572 C CA . LEU A 1 197 ? 3.502 -1.545 -6.576 1.00 97.00 197 LEU A CA 1
ATOM 1573 C C . LEU A 1 197 ? 4.369 -0.696 -7.513 1.00 97.00 197 LEU A C 1
ATOM 1575 O O . LEU A 1 197 ? 4.910 -1.228 -8.487 1.00 97.00 197 LEU A O 1
ATOM 1579 N N . PRO A 1 198 ? 4.483 0.624 -7.267 1.00 90.50 198 PRO A N 1
ATOM 1580 C CA . PRO A 1 198 ? 5.281 1.492 -8.116 1.00 90.50 198 PRO A CA 1
ATOM 1581 C C . PRO A 1 198 ? 6.771 1.174 -8.004 1.00 90.50 198 PRO A C 1
ATOM 1583 O O . PRO A 1 198 ? 7.247 0.726 -6.966 1.00 90.50 198 PRO A O 1
ATOM 1586 N N . GLY A 1 199 ? 7.514 1.502 -9.056 1.00 87.38 199 GLY A N 1
ATOM 1587 C CA . GLY A 1 199 ? 8.968 1.473 -9.078 1.00 87.38 199 GLY A CA 1
ATOM 1588 C C . GLY A 1 199 ? 9.602 2.812 -8.705 1.00 87.38 199 GLY A C 1
ATOM 1589 O O . GLY A 1 199 ? 8.940 3.759 -8.284 1.00 87.38 199 GLY A O 1
ATOM 1590 N N . PHE A 1 200 ? 10.918 2.927 -8.890 1.00 80.62 200 PHE A N 1
ATOM 1591 C CA . PHE A 1 200 ? 11.691 4.115 -8.496 1.00 80.62 200 PHE A CA 1
ATOM 1592 C C . PHE A 1 200 ? 11.230 5.421 -9.159 1.00 80.62 200 PHE A C 1
ATOM 1594 O O . PHE A 1 200 ? 11.402 6.494 -8.573 1.00 80.62 200 PHE A O 1
ATOM 1601 N N . GLY A 1 201 ? 10.572 5.325 -10.321 1.00 67.12 201 GLY A N 1
ATOM 1602 C CA . GLY A 1 201 ? 9.894 6.433 -10.996 1.00 67.12 201 GLY A CA 1
ATOM 1603 C C . GLY A 1 201 ? 8.944 7.222 -10.090 1.00 67.12 201 GLY A C 1
ATOM 1604 O O . GLY A 1 201 ? 8.846 8.444 -10.201 1.00 67.12 201 GLY A O 1
ATOM 1605 N N . SER A 1 202 ? 8.313 6.574 -9.105 1.00 69.44 202 SER A N 1
ATOM 1606 C CA . SER A 1 202 ? 7.383 7.245 -8.188 1.00 69.44 202 SER A CA 1
ATOM 1607 C C . SER A 1 202 ? 8.026 8.240 -7.226 1.00 69.44 202 SER A C 1
ATOM 1609 O O . SER A 1 202 ? 7.308 8.962 -6.536 1.00 69.44 202 SER A O 1
ATOM 1611 N N . LYS A 1 203 ? 9.361 8.264 -7.109 1.00 61.31 203 LYS A N 1
ATOM 1612 C CA . LYS A 1 203 ? 10.048 9.250 -6.261 1.00 61.31 203 LYS A CA 1
ATOM 1613 C C . LYS A 1 203 ? 10.050 10.648 -6.878 1.00 61.31 203 LYS A C 1
ATOM 1615 O O . LYS A 1 203 ? 10.166 11.622 -6.142 1.00 61.31 203 LYS A O 1
ATOM 1620 N N . TYR A 1 204 ? 9.915 10.742 -8.200 1.00 64.25 204 TYR A N 1
ATOM 1621 C CA . TYR A 1 204 ? 9.933 12.009 -8.933 1.00 64.25 204 TYR A CA 1
ATOM 1622 C C . TYR A 1 204 ? 8.707 12.216 -9.834 1.00 64.25 204 TYR A C 1
ATOM 1624 O O . TYR A 1 204 ? 8.463 13.341 -10.264 1.00 64.25 204 TYR A O 1
ATOM 1632 N N . HIS A 1 205 ? 7.885 11.184 -10.052 1.00 70.19 205 HIS A N 1
ATOM 1633 C CA . HIS A 1 205 ? 6.569 11.311 -10.680 1.00 70.19 205 HIS A CA 1
ATOM 1634 C C . HIS A 1 205 ? 5.434 11.296 -9.661 1.00 70.19 205 HIS A C 1
ATOM 1636 O O . HIS A 1 205 ? 5.449 10.568 -8.667 1.00 70.19 205 HIS A O 1
ATOM 1642 N N . SER A 1 206 ? 4.392 12.079 -9.938 1.00 70.94 206 SER A N 1
ATOM 1643 C CA . SER A 1 206 ? 3.173 12.063 -9.134 1.00 70.94 206 SER A CA 1
ATOM 1644 C C . SER A 1 206 ? 2.369 10.787 -9.382 1.00 70.94 206 SER A C 1
ATOM 1646 O O . SER A 1 206 ? 1.955 10.507 -10.503 1.00 70.94 206 SER A O 1
ATOM 1648 N N . LEU A 1 207 ? 2.032 10.074 -8.306 1.00 78.00 207 LEU A N 1
ATOM 1649 C CA . LEU A 1 207 ? 1.121 8.922 -8.342 1.00 78.00 207 LEU A CA 1
ATOM 1650 C C . LEU A 1 207 ? -0.350 9.317 -8.574 1.00 78.00 207 LEU A C 1
ATOM 1652 O O . LEU A 1 207 ? -1.226 8.455 -8.602 1.00 78.00 207 LEU A O 1
ATOM 1656 N N . HIS A 1 208 ? -0.653 10.613 -8.705 1.00 77.12 208 HIS A N 1
ATOM 1657 C CA . HIS A 1 208 ? -2.024 11.105 -8.832 1.00 77.12 208 HIS A CA 1
ATOM 1658 C C . HIS A 1 208 ? -2.722 10.594 -10.098 1.00 77.12 208 HIS A C 1
ATOM 1660 O O . HIS A 1 208 ? -3.881 10.200 -10.022 1.00 77.12 208 HIS A O 1
ATOM 1666 N N . ARG A 1 209 ? -2.023 10.540 -11.242 1.00 83.06 209 ARG A N 1
ATOM 1667 C CA . ARG A 1 209 ? -2.613 10.046 -12.499 1.00 83.06 209 ARG A CA 1
ATOM 1668 C C . ARG A 1 209 ? -2.963 8.564 -12.430 1.00 83.06 209 ARG A C 1
ATOM 1670 O O . ARG A 1 209 ? -4.074 8.198 -12.804 1.00 83.06 209 ARG A O 1
ATOM 1677 N N . LEU A 1 210 ? -2.067 7.746 -11.876 1.00 82.81 210 LEU A N 1
ATOM 1678 C CA . LEU A 1 210 ? -2.332 6.329 -11.614 1.00 82.81 210 LEU A CA 1
ATOM 1679 C C . LEU A 1 210 ? -3.562 6.161 -10.721 1.00 82.81 210 LEU A C 1
ATOM 1681 O O . LEU A 1 210 ? -4.526 5.508 -11.111 1.00 82.81 210 LEU A O 1
ATOM 1685 N N . LYS A 1 211 ? -3.577 6.839 -9.568 1.00 82.88 211 LYS A N 1
ATOM 1686 C CA . LYS A 1 211 ? -4.713 6.790 -8.638 1.00 82.88 211 LYS A CA 1
ATOM 1687 C C . LYS A 1 211 ? -6.022 7.224 -9.294 1.00 82.88 211 LYS A C 1
ATOM 1689 O O . LYS A 1 211 ? -7.030 6.558 -9.111 1.00 82.88 211 LYS A O 1
ATOM 1694 N N . ASN A 1 212 ? -6.020 8.309 -10.066 1.00 82.25 212 ASN A N 1
ATOM 1695 C CA . ASN A 1 212 ? -7.227 8.812 -10.726 1.00 82.25 212 ASN A CA 1
ATOM 1696 C C . ASN A 1 212 ? -7.751 7.863 -11.803 1.00 82.25 212 ASN A C 1
ATOM 1698 O O . ASN A 1 212 ? -8.963 7.711 -11.932 1.00 82.25 212 ASN A O 1
ATOM 1702 N N . THR A 1 213 ? -6.853 7.237 -12.561 1.00 85.94 213 THR A N 1
ATOM 1703 C CA . THR A 1 213 ? -7.220 6.318 -13.645 1.00 85.94 213 THR A CA 1
ATOM 1704 C C . THR A 1 213 ? -7.878 5.070 -13.081 1.00 85.94 213 THR A C 1
ATOM 1706 O O . THR A 1 213 ? -8.975 4.706 -13.498 1.00 85.94 213 THR A O 1
ATOM 1709 N N . PHE A 1 214 ? -7.279 4.487 -12.042 1.00 85.06 214 PHE A N 1
ATOM 1710 C CA . PHE A 1 214 ? -7.819 3.293 -11.399 1.00 85.06 214 PHE A CA 1
ATOM 1711 C C . PHE A 1 214 ? -8.930 3.584 -10.380 1.00 85.06 214 PHE A C 1
ATOM 1713 O O . PHE A 1 214 ? -9.605 2.656 -9.958 1.00 85.06 214 PHE A O 1
ATOM 1720 N N . LYS A 1 215 ? -9.228 4.850 -10.044 1.00 77.75 215 LYS A N 1
ATOM 1721 C CA . LYS A 1 215 ? -10.352 5.211 -9.150 1.00 77.75 215 LYS A CA 1
ATOM 1722 C C . LYS A 1 215 ? -11.712 4.699 -9.650 1.00 77.75 215 LYS A C 1
ATOM 1724 O O . LYS A 1 215 ? -12.635 4.557 -8.857 1.00 77.75 215 LYS A O 1
ATOM 1729 N N . LYS A 1 216 ? -11.850 4.480 -10.962 1.00 72.44 216 LYS A N 1
ATOM 1730 C CA . LYS A 1 216 ? -13.072 3.959 -11.596 1.00 72.44 216 LYS A CA 1
ATOM 1731 C C . LYS A 1 216 ? -13.111 2.431 -11.692 1.00 72.44 216 LYS A C 1
ATOM 1733 O O . LYS A 1 216 ? -14.111 1.900 -12.163 1.00 72.44 216 LYS A O 1
ATOM 1738 N N . ALA A 1 217 ? -12.038 1.742 -11.308 1.00 76.81 217 ALA A N 1
ATOM 1739 C CA . ALA A 1 217 ? -11.998 0.289 -11.330 1.00 76.81 217 ALA A CA 1
ATOM 1740 C C . ALA A 1 217 ? -12.987 -0.293 -10.299 1.00 76.81 217 ALA A C 1
ATOM 1742 O O . ALA A 1 217 ? -13.234 0.347 -9.273 1.00 76.81 217 ALA A O 1
ATOM 1743 N N . PRO A 1 218 ? -13.521 -1.507 -10.520 1.00 82.31 218 PRO A N 1
ATOM 1744 C CA . PRO A 1 218 ? -14.416 -2.184 -9.576 1.00 82.31 218 PRO A CA 1
ATOM 1745 C C . PRO A 1 218 ? -13.661 -2.793 -8.373 1.00 82.31 218 PRO A C 1
ATOM 1747 O O . PRO A 1 218 ? -14.039 -3.844 -7.862 1.00 82.31 218 PRO A O 1
ATOM 1750 N N . TYR A 1 219 ? -12.581 -2.141 -7.930 1.00 85.31 219 TYR A N 1
ATOM 1751 C CA . TYR A 1 219 ? -11.665 -2.607 -6.889 1.00 85.31 219 TYR A CA 1
ATOM 1752 C C . TYR A 1 219 ? -11.299 -1.461 -5.954 1.00 85.31 219 TYR A C 1
ATOM 1754 O O . TYR A 1 219 ? -11.196 -0.307 -6.380 1.00 85.31 219 TYR A O 1
ATOM 1762 N N . ASP A 1 220 ? -10.975 -1.787 -4.706 1.00 86.38 220 ASP A N 1
ATOM 1763 C CA . ASP A 1 220 ? -10.271 -0.839 -3.847 1.00 86.38 220 ASP A CA 1
ATOM 1764 C C . ASP A 1 220 ? -8.798 -0.758 -4.243 1.00 86.38 220 ASP A C 1
ATOM 1766 O O . ASP A 1 220 ? -8.090 -1.765 -4.295 1.00 86.38 220 ASP A O 1
ATOM 1770 N N . VAL A 1 221 ? -8.332 0.453 -4.557 1.00 89.25 221 VAL A N 1
ATOM 1771 C CA . VAL A 1 221 ? -7.005 0.671 -5.146 1.00 89.25 221 VAL A CA 1
ATOM 1772 C C . VAL A 1 221 ? -6.002 1.152 -4.104 1.00 89.25 221 VAL A C 1
ATOM 1774 O O . VAL A 1 221 ? -6.146 2.223 -3.509 1.00 89.25 221 VAL A O 1
ATOM 1777 N N . PHE A 1 222 ? -4.915 0.401 -3.971 1.00 90.94 222 PHE A N 1
ATOM 1778 C CA . PHE A 1 222 ? -3.804 0.660 -3.068 1.00 90.94 222 PHE A CA 1
ATOM 1779 C C . PHE A 1 222 ? -2.539 0.979 -3.859 1.00 90.94 222 PHE A C 1
ATOM 1781 O O . PHE A 1 222 ? -2.192 0.281 -4.804 1.00 90.94 222 PHE A O 1
ATOM 1788 N N . VAL A 1 223 ? -1.831 2.042 -3.469 1.00 90.31 223 VAL A N 1
ATOM 1789 C CA . VAL A 1 223 ? -0.567 2.447 -4.108 1.00 90.31 223 VAL A CA 1
ATOM 1790 C C . VAL A 1 223 ? 0.445 2.819 -3.017 1.00 90.31 223 VAL A C 1
ATOM 1792 O O . VAL A 1 223 ? 0.506 3.995 -2.621 1.00 90.31 223 VAL A O 1
ATOM 1795 N N . PRO A 1 224 ? 1.182 1.841 -2.459 1.00 87.38 224 PRO A N 1
ATOM 1796 C CA . PRO A 1 224 ? 2.137 2.074 -1.386 1.00 87.38 224 PRO A CA 1
ATOM 1797 C C . PRO A 1 224 ? 3.338 2.923 -1.803 1.00 87.38 224 PRO A C 1
ATOM 1799 O O . PRO A 1 224 ? 3.815 2.883 -2.935 1.00 87.38 224 PRO A O 1
ATOM 1802 N N . ARG A 1 225 ? 3.897 3.637 -0.822 1.00 84.94 225 ARG A N 1
ATOM 1803 C CA . ARG A 1 225 ? 5.253 4.201 -0.878 1.00 84.94 225 ARG A CA 1
ATOM 1804 C C . ARG A 1 225 ? 6.173 3.322 -0.031 1.00 84.94 225 ARG A C 1
ATOM 1806 O O . ARG A 1 225 ? 6.432 3.653 1.119 1.00 84.94 225 ARG A O 1
ATOM 1813 N N . TYR A 1 226 ? 6.582 2.187 -0.587 1.00 85.75 226 TYR A N 1
ATOM 1814 C CA . TYR A 1 226 ? 7.272 1.119 0.149 1.00 85.75 226 TYR A CA 1
ATOM 1815 C C . TYR A 1 226 ? 8.778 1.026 -0.151 1.00 85.75 226 TYR A C 1
ATOM 1817 O O . TYR A 1 226 ? 9.527 0.450 0.628 1.00 85.75 226 TYR A O 1
ATOM 1825 N N . ILE A 1 227 ? 9.237 1.623 -1.255 1.00 83.06 227 ILE A N 1
ATOM 1826 C CA . ILE A 1 227 ? 10.645 1.588 -1.666 1.00 83.06 227 ILE A CA 1
ATOM 1827 C C . ILE A 1 227 ? 11.532 2.291 -0.634 1.00 83.06 227 ILE A C 1
ATOM 1829 O O . ILE A 1 227 ? 11.484 3.519 -0.489 1.00 83.06 227 ILE A O 1
ATOM 1833 N N . ALA A 1 228 ? 12.390 1.510 0.016 1.00 80.06 228 ALA A N 1
ATOM 1834 C CA . ALA A 1 228 ? 13.434 2.001 0.899 1.00 80.06 228 ALA A CA 1
ATOM 1835 C C . ALA A 1 228 ? 14.648 2.492 0.097 1.00 80.06 228 ALA A C 1
ATOM 1837 O O . ALA A 1 228 ? 14.821 2.175 -1.079 1.00 80.06 228 ALA A O 1
ATOM 1838 N N . ARG A 1 229 ? 15.486 3.328 0.720 1.00 81.38 229 ARG A N 1
ATOM 1839 C CA . ARG A 1 229 ? 16.758 3.770 0.117 1.00 81.38 229 ARG A CA 1
ATOM 1840 C C . ARG A 1 229 ? 17.919 2.834 0.439 1.00 81.38 229 ARG A C 1
ATOM 1842 O O . ARG A 1 229 ? 18.888 2.840 -0.314 1.00 81.38 229 ARG A O 1
ATOM 1849 N N . ALA A 1 230 ? 17.832 2.089 1.542 1.00 73.88 230 ALA A N 1
ATOM 1850 C CA . ALA A 1 230 ? 18.928 1.254 2.010 1.00 73.88 230 ALA A CA 1
ATOM 1851 C C . ALA A 1 230 ? 19.004 -0.067 1.235 1.00 73.88 230 ALA A C 1
ATOM 1853 O O . ALA A 1 230 ? 20.052 -0.366 0.677 1.00 73.88 230 ALA A O 1
ATOM 1854 N N . SER A 1 231 ? 17.903 -0.825 1.153 1.00 84.00 231 SER A N 1
ATOM 1855 C CA . SER A 1 231 ? 17.908 -2.157 0.530 1.00 84.00 231 SER A CA 1
ATOM 1856 C C . SER A 1 231 ? 16.540 -2.611 0.003 1.00 84.00 231 SER A C 1
ATOM 1858 O O . SER A 1 231 ? 15.486 -2.024 0.289 1.00 84.00 231 SER A O 1
ATOM 1860 N N . LEU A 1 232 ? 16.556 -3.684 -0.786 1.00 88.75 232 LEU A N 1
ATOM 1861 C CA . LEU A 1 232 ? 15.386 -4.450 -1.197 1.00 88.75 232 LEU A CA 1
ATOM 1862 C C . LEU A 1 232 ? 14.758 -5.202 -0.021 1.00 88.75 232 LEU A C 1
ATOM 1864 O O . LEU A 1 232 ? 13.540 -5.342 0.007 1.00 88.75 232 LEU A O 1
ATOM 1868 N N . GLU A 1 233 ? 15.551 -5.623 0.965 1.00 88.62 233 GLU A N 1
ATOM 1869 C CA . GLU A 1 233 ? 15.049 -6.228 2.205 1.00 88.62 233 GLU A CA 1
ATOM 1870 C C . GLU A 1 233 ? 14.167 -5.246 2.987 1.00 88.62 233 GLU A C 1
ATOM 1872 O O . GLU A 1 233 ? 13.010 -5.543 3.267 1.00 88.62 233 GLU A O 1
ATOM 1877 N N . GLU A 1 234 ? 14.634 -4.017 3.226 1.00 81.81 234 GLU A N 1
ATOM 1878 C CA . GLU A 1 234 ? 13.812 -2.994 3.889 1.00 81.81 234 GLU A CA 1
ATOM 1879 C C . GLU A 1 234 ? 12.600 -2.604 3.019 1.00 81.81 234 GLU A C 1
ATOM 1881 O O . GLU A 1 234 ? 11.514 -2.300 3.515 1.00 81.81 234 GLU A O 1
ATOM 1886 N N . THR A 1 235 ? 12.749 -2.652 1.691 1.00 84.19 235 THR A N 1
ATOM 1887 C CA . THR A 1 235 ? 11.629 -2.468 0.755 1.00 84.19 235 THR A CA 1
ATOM 1888 C C . THR A 1 235 ? 10.565 -3.565 0.922 1.00 84.19 235 THR A C 1
ATOM 1890 O O . THR A 1 235 ? 9.371 -3.261 0.908 1.00 84.19 235 THR A O 1
ATOM 1893 N N . LEU A 1 236 ? 10.971 -4.821 1.123 1.00 90.44 236 LEU A N 1
ATOM 1894 C CA . LEU A 1 236 ? 10.080 -5.951 1.404 1.00 90.44 236 LEU A CA 1
ATOM 1895 C C . LEU A 1 236 ? 9.380 -5.801 2.755 1.00 90.44 236 LEU A C 1
ATOM 1897 O O . LEU A 1 236 ? 8.159 -5.946 2.821 1.00 90.44 236 LEU A O 1
ATOM 1901 N N . GLU A 1 237 ? 10.115 -5.440 3.807 1.00 81.75 237 GLU A N 1
ATOM 1902 C CA . GLU A 1 237 ? 9.537 -5.177 5.129 1.00 81.75 237 GLU A CA 1
ATOM 1903 C C . GLU A 1 237 ? 8.492 -4.056 5.076 1.00 81.75 237 GLU A C 1
ATOM 1905 O O . GLU A 1 237 ? 7.413 -4.163 5.660 1.00 81.75 237 GLU A O 1
ATOM 1910 N N . ASN A 1 238 ? 8.767 -2.986 4.326 1.00 82.31 238 ASN A N 1
ATOM 1911 C CA . ASN A 1 238 ? 7.813 -1.899 4.130 1.00 82.31 238 ASN A CA 1
ATOM 1912 C C . ASN A 1 238 ? 6.551 -2.350 3.386 1.00 82.31 238 ASN A C 1
ATOM 1914 O O . ASN A 1 238 ? 5.464 -1.849 3.693 1.00 82.31 238 ASN A O 1
ATOM 1918 N N . LEU A 1 239 ? 6.673 -3.270 2.420 1.00 92.75 239 LEU A N 1
ATOM 1919 C CA . LEU A 1 239 ? 5.513 -3.863 1.756 1.00 92.75 239 LEU A CA 1
ATOM 1920 C C . LEU A 1 239 ? 4.701 -4.711 2.737 1.00 92.75 239 LEU A C 1
ATOM 1922 O O . LEU A 1 239 ? 3.490 -4.528 2.802 1.00 92.75 239 LEU A O 1
ATOM 1926 N N . GLU A 1 240 ? 5.343 -5.568 3.531 1.00 87.31 240 GLU A N 1
ATOM 1927 C CA . GLU A 1 240 ? 4.663 -6.394 4.537 1.00 87.31 240 GLU A CA 1
ATOM 1928 C C . GLU A 1 240 ? 3.913 -5.529 5.556 1.00 87.31 240 GLU A C 1
ATOM 1930 O O . GLU A 1 240 ? 2.720 -5.709 5.809 1.00 87.31 240 GLU A O 1
ATOM 1935 N N . LEU A 1 241 ? 4.573 -4.492 6.076 1.00 78.94 241 LEU A N 1
ATOM 1936 C CA . LEU A 1 241 ? 3.945 -3.539 6.989 1.00 78.94 241 LEU A CA 1
ATOM 1937 C C . LEU A 1 241 ? 2.771 -2.803 6.340 1.00 78.94 241 LEU A C 1
ATOM 1939 O O . LEU A 1 241 ? 1.804 -2.480 7.030 1.00 78.94 241 LEU A O 1
ATOM 1943 N N . TYR A 1 242 ? 2.846 -2.496 5.043 1.00 83.75 242 TYR A N 1
ATOM 1944 C CA . TYR A 1 242 ? 1.741 -1.892 4.304 1.00 83.75 242 TYR A CA 1
ATOM 1945 C C . TYR A 1 242 ? 0.587 -2.884 4.116 1.00 83.75 242 TYR A C 1
ATOM 1947 O O . TYR A 1 242 ? -0.564 -2.531 4.370 1.00 83.75 242 TYR A O 1
ATOM 1955 N N . TRP A 1 243 ? 0.892 -4.121 3.729 1.00 86.12 243 TRP A N 1
ATOM 1956 C CA . TRP A 1 243 ? -0.069 -5.201 3.527 1.00 86.12 243 TRP A CA 1
ATOM 1957 C C . TRP A 1 243 ? -0.910 -5.442 4.781 1.00 86.12 243 TRP A C 1
ATOM 1959 O O . TRP A 1 243 ? -2.138 -5.302 4.750 1.00 86.12 243 TRP A O 1
ATOM 1969 N N . GLN A 1 244 ? -0.238 -5.669 5.914 1.00 80.56 244 GLN A N 1
ATOM 1970 C CA . GLN A 1 244 ? -0.874 -5.834 7.220 1.00 80.56 244 GLN A CA 1
ATOM 1971 C C . GLN A 1 244 ? -1.673 -4.587 7.624 1.00 80.56 244 GLN A C 1
ATOM 1973 O O . GLN A 1 244 ? -2.817 -4.682 8.071 1.00 80.56 244 GLN A O 1
ATOM 1978 N N . ARG A 1 245 ? -1.094 -3.389 7.446 1.00 71.25 245 ARG A N 1
ATOM 1979 C CA . ARG A 1 245 ? -1.722 -2.112 7.830 1.00 71.25 245 ARG A CA 1
ATOM 1980 C C . ARG A 1 245 ? -3.043 -1.865 7.115 1.00 71.25 245 ARG A C 1
ATOM 1982 O O . ARG A 1 245 ? -3.971 -1.342 7.730 1.00 71.25 245 ARG A O 1
ATOM 1989 N N . HIS A 1 246 ? -3.103 -2.195 5.830 1.00 76.38 246 HIS A N 1
ATOM 1990 C CA . HIS A 1 246 ? -4.282 -1.986 4.997 1.00 76.38 246 HIS A CA 1
ATOM 1991 C C . HIS A 1 246 ? -5.239 -3.184 4.998 1.00 76.38 246 HIS A C 1
ATOM 1993 O O . HIS A 1 246 ? -6.269 -3.123 4.330 1.00 76.38 246 HIS A O 1
ATOM 1999 N N . GLY A 1 247 ? -4.942 -4.228 5.785 1.00 79.00 247 GLY A N 1
ATOM 2000 C CA . GLY A 1 247 ? -5.797 -5.400 5.938 1.00 79.00 247 GLY A CA 1
ATOM 2001 C C . GLY A 1 247 ? -6.027 -6.115 4.613 1.00 79.00 247 GLY A C 1
ATOM 2002 O O . GLY A 1 247 ? -7.150 -6.532 4.343 1.00 79.00 247 GLY A O 1
ATOM 2003 N N . LEU A 1 248 ? -4.995 -6.210 3.768 1.00 85.88 248 LEU A N 1
ATOM 2004 C CA . LEU A 1 248 ? -5.146 -6.787 2.431 1.00 85.88 248 LEU A CA 1
ATOM 2005 C C . LEU A 1 248 ? -5.593 -8.256 2.478 1.00 85.88 248 LEU A C 1
ATOM 2007 O O . LEU A 1 248 ? -6.346 -8.674 1.604 1.00 85.88 248 LEU A O 1
ATOM 2011 N N . ASP A 1 249 ? -5.279 -8.984 3.554 1.00 87.00 249 ASP A N 1
ATOM 2012 C CA . ASP A 1 249 ? -5.779 -10.346 3.807 1.00 87.00 249 ASP A CA 1
ATOM 2013 C C . ASP A 1 249 ? -7.306 -10.433 3.992 1.00 87.00 249 ASP A C 1
ATOM 2015 O O . ASP A 1 249 ? -7.880 -11.512 3.867 1.00 87.00 249 ASP A O 1
ATOM 2019 N N . ALA A 1 250 ? -7.990 -9.321 4.297 1.00 85.50 250 ALA A N 1
ATOM 2020 C CA . ALA A 1 250 ? -9.442 -9.303 4.491 1.00 85.50 250 ALA A CA 1
ATOM 2021 C C . ALA A 1 250 ? -10.232 -9.288 3.171 1.00 85.50 250 ALA A C 1
ATOM 2023 O O . ALA A 1 250 ? -11.438 -9.543 3.176 1.00 85.50 250 ALA A O 1
ATOM 2024 N N . TYR A 1 251 ? -9.578 -8.982 2.048 1.00 87.81 251 TYR A N 1
ATOM 2025 C CA . TYR A 1 251 ? -10.205 -9.061 0.731 1.00 87.81 251 TYR A CA 1
ATOM 2026 C C . TYR A 1 251 ? -10.373 -10.521 0.307 1.00 87.81 251 TYR A C 1
ATOM 2028 O O . TYR A 1 251 ? -9.602 -11.400 0.686 1.00 87.81 251 TYR A O 1
ATOM 2036 N N . GLN A 1 252 ? -11.371 -10.800 -0.528 1.00 90.81 252 GLN A N 1
ATOM 2037 C CA . GLN A 1 252 ? -11.522 -12.127 -1.120 1.00 90.81 252 GLN A CA 1
ATOM 2038 C C . GLN A 1 252 ? -10.389 -12.415 -2.111 1.00 90.81 252 GLN A C 1
ATOM 2040 O O . GLN A 1 252 ? -9.903 -13.543 -2.183 1.00 90.81 252 GLN A O 1
ATOM 2045 N N . LYS A 1 253 ? -9.989 -11.396 -2.879 1.00 95.31 253 LYS A N 1
ATOM 2046 C CA . LYS A 1 253 ? -8.862 -11.456 -3.809 1.00 95.31 253 LYS A CA 1
ATOM 2047 C C . LYS A 1 253 ? -8.099 -10.143 -3.814 1.00 95.31 253 LYS A C 1
ATOM 2049 O O . LYS A 1 253 ? -8.701 -9.068 -3.799 1.00 95.31 253 LYS A O 1
ATOM 2054 N N . VAL A 1 254 ? -6.782 -10.253 -3.912 1.00 97.69 254 VAL A N 1
ATOM 2055 C CA . VAL A 1 254 ? -5.898 -9.131 -4.223 1.00 97.69 254 VAL A CA 1
ATOM 2056 C C . VAL A 1 254 ? -5.297 -9.347 -5.608 1.00 97.69 254 VAL A C 1
ATOM 2058 O O . VAL A 1 254 ? -4.772 -10.416 -5.928 1.00 97.69 254 VAL A O 1
ATOM 2061 N N . HIS A 1 255 ? -5.373 -8.314 -6.435 1.00 98.50 255 HIS A N 1
ATOM 2062 C CA . HIS A 1 255 ? -4.720 -8.237 -7.733 1.00 98.50 255 HIS A CA 1
ATOM 2063 C C . HIS A 1 255 ? -3.537 -7.289 -7.618 1.00 98.50 255 HIS A C 1
ATOM 2065 O O . HIS A 1 255 ? -3.661 -6.217 -7.033 1.00 98.50 255 HIS A O 1
ATOM 2071 N N . VAL A 1 256 ? -2.387 -7.670 -8.159 1.00 98.56 256 VAL A N 1
ATOM 2072 C CA . VAL A 1 256 ? -1.162 -6.881 -8.055 1.00 98.56 256 VAL A CA 1
ATOM 2073 C C . VAL A 1 256 ? -0.752 -6.380 -9.430 1.00 98.56 256 VAL A C 1
ATOM 2075 O O . VAL A 1 256 ? -0.742 -7.139 -10.394 1.00 98.56 256 VAL A O 1
ATOM 2078 N N . PHE A 1 257 ? -0.365 -5.113 -9.515 1.00 98.56 257 PHE A N 1
ATOM 2079 C CA . PHE A 1 257 ? 0.322 -4.553 -10.673 1.00 98.56 257 PHE A CA 1
ATOM 2080 C C . PHE A 1 257 ? 1.707 -4.061 -10.255 1.00 98.56 257 PHE A C 1
ATOM 2082 O O . PHE A 1 257 ? 1.812 -3.123 -9.466 1.00 98.56 257 PHE A O 1
ATOM 2089 N N . GLY A 1 258 ? 2.767 -4.718 -10.728 1.00 97.69 258 GLY A N 1
ATOM 2090 C CA . GLY A 1 258 ? 4.136 -4.496 -10.258 1.00 97.69 258 GLY A CA 1
ATOM 2091 C C . GLY A 1 258 ? 5.048 -3.869 -11.306 1.00 97.69 258 GLY A C 1
ATOM 2092 O O . GLY A 1 258 ? 5.352 -4.501 -12.310 1.00 97.69 258 GLY A O 1
ATOM 2093 N N . TYR A 1 259 ? 5.559 -2.671 -11.027 1.00 96.69 259 TYR A N 1
ATOM 2094 C CA . TYR A 1 259 ? 6.528 -1.969 -11.875 1.00 96.69 259 TYR A CA 1
ATOM 2095 C C . TYR A 1 259 ? 7.948 -2.420 -11.575 1.00 96.69 259 TYR A C 1
ATOM 2097 O O . TYR A 1 259 ? 8.463 -2.059 -10.517 1.00 96.69 259 TYR A O 1
ATOM 2105 N N . ILE A 1 260 ? 8.610 -3.125 -12.496 1.00 93.44 260 ILE A N 1
ATOM 2106 C CA . ILE A 1 260 ? 10.019 -3.552 -12.399 1.00 93.44 260 ILE A CA 1
ATOM 2107 C C . ILE A 1 260 ? 10.348 -4.007 -10.976 1.00 93.44 260 ILE A C 1
ATOM 2109 O O . ILE A 1 260 ? 9.914 -5.089 -10.622 1.00 93.44 260 ILE A O 1
ATOM 2113 N N . VAL A 1 261 ? 10.973 -3.188 -10.117 1.00 94.19 261 VAL A N 1
ATOM 2114 C CA . VAL A 1 261 ? 11.244 -3.519 -8.703 1.00 94.19 261 VAL A CA 1
ATOM 2115 C C . VAL A 1 261 ? 10.016 -4.021 -7.932 1.00 94.19 261 VAL A C 1
ATOM 2117 O O . VAL A 1 261 ? 10.163 -4.927 -7.126 1.00 94.19 261 VAL A O 1
ATOM 2120 N N . GLY A 1 262 ? 8.801 -3.545 -8.216 1.00 96.56 262 GLY A N 1
ATOM 2121 C CA . GLY A 1 262 ? 7.559 -4.103 -7.668 1.00 96.56 262 GLY A CA 1
ATOM 2122 C C . GLY A 1 262 ? 7.345 -5.575 -8.007 1.00 96.56 262 GLY A C 1
ATOM 2123 O O . GLY A 1 262 ? 6.826 -6.315 -7.178 1.00 96.56 262 GLY A O 1
ATOM 2124 N N . SER A 1 263 ? 7.829 -6.024 -9.165 1.00 96.25 263 SER A N 1
ATOM 2125 C CA . SER A 1 263 ? 7.893 -7.436 -9.558 1.00 96.25 263 SER A CA 1
ATOM 2126 C C . SER A 1 263 ? 8.874 -8.233 -8.693 1.00 96.25 263 SER A C 1
ATOM 2128 O O . SER A 1 263 ? 8.541 -9.334 -8.267 1.00 96.25 263 SER A O 1
ATOM 2130 N N . TRP A 1 264 ? 10.066 -7.689 -8.405 1.00 96.31 264 TRP A N 1
ATOM 2131 C CA . TRP A 1 264 ? 11.031 -8.327 -7.493 1.00 96.31 264 TRP A CA 1
ATOM 2132 C C . TRP A 1 264 ? 10.439 -8.407 -6.090 1.00 96.31 264 TRP A C 1
ATOM 2134 O O . TRP A 1 264 ? 10.465 -9.464 -5.466 1.00 96.31 264 TRP A O 1
ATOM 2144 N N . THR A 1 265 ? 9.866 -7.299 -5.614 1.00 96.50 265 THR A N 1
ATOM 2145 C CA . THR A 1 265 ? 9.303 -7.211 -4.271 1.00 96.50 265 THR A CA 1
ATOM 2146 C C . THR A 1 265 ? 8.150 -8.189 -4.093 1.00 96.50 265 THR A C 1
ATOM 2148 O O . THR A 1 265 ? 8.171 -8.942 -3.131 1.00 96.50 265 THR A O 1
ATOM 2151 N N . ILE A 1 266 ? 7.166 -8.239 -4.999 1.00 97.75 266 ILE A N 1
ATOM 2152 C CA . ILE A 1 266 ? 6.026 -9.144 -4.798 1.00 97.75 266 ILE A CA 1
ATOM 2153 C C . ILE A 1 266 ? 6.434 -10.614 -4.884 1.00 97.75 266 ILE A C 1
ATOM 2155 O O . ILE A 1 266 ? 5.982 -11.413 -4.071 1.00 97.75 266 ILE A O 1
ATOM 2159 N N . ASN A 1 267 ? 7.332 -10.976 -5.805 1.00 97.62 267 ASN A N 1
ATOM 2160 C CA . ASN A 1 267 ? 7.796 -12.356 -5.918 1.00 97.62 267 ASN A CA 1
ATOM 2161 C C . ASN A 1 267 ? 8.559 -12.792 -4.658 1.00 97.62 267 ASN A C 1
ATOM 2163 O O . ASN A 1 267 ? 8.293 -13.866 -4.122 1.00 97.62 267 ASN A O 1
ATOM 2167 N N . ALA A 1 268 ? 9.471 -11.953 -4.155 1.00 96.00 268 ALA A N 1
ATOM 2168 C CA . ALA A 1 268 ? 10.208 -12.241 -2.926 1.00 96.00 268 ALA A CA 1
ATOM 2169 C C . ALA A 1 268 ? 9.298 -12.229 -1.686 1.00 96.00 268 ALA A C 1
ATOM 2171 O O . ALA A 1 268 ? 9.446 -13.079 -0.811 1.00 96.00 268 ALA A O 1
ATOM 2172 N N . TRP A 1 269 ? 8.312 -11.332 -1.638 1.00 96.56 269 TRP A N 1
ATOM 2173 C CA . TRP A 1 269 ? 7.317 -11.292 -0.569 1.00 96.56 269 TRP A CA 1
ATOM 2174 C C . TRP A 1 269 ? 6.489 -12.579 -0.522 1.00 96.56 269 TRP A C 1
ATOM 2176 O O . TRP A 1 269 ? 6.339 -13.158 0.551 1.00 96.56 269 TRP A O 1
ATOM 2186 N N . ILE A 1 270 ? 6.026 -13.080 -1.674 1.00 97.38 270 ILE A N 1
ATOM 2187 C CA . ILE A 1 270 ? 5.297 -14.355 -1.762 1.00 97.38 270 ILE A CA 1
ATOM 2188 C C . ILE A 1 270 ? 6.197 -15.530 -1.366 1.00 97.38 270 ILE A C 1
ATOM 2190 O O . ILE A 1 270 ? 5.745 -16.444 -0.680 1.00 97.38 270 ILE A O 1
ATOM 2194 N N . ALA A 1 271 ? 7.472 -15.515 -1.758 1.00 94.44 271 ALA A N 1
ATOM 2195 C CA . ALA A 1 271 ? 8.414 -16.562 -1.368 1.00 94.44 271 ALA A CA 1
ATOM 2196 C C . ALA A 1 271 ? 8.621 -16.631 0.159 1.00 94.44 271 ALA A C 1
ATOM 2198 O O . ALA A 1 271 ? 8.843 -17.718 0.688 1.00 94.44 271 ALA A O 1
ATOM 2199 N N . GLN A 1 272 ? 8.529 -15.496 0.863 1.00 92.12 272 GLN A N 1
ATOM 2200 C CA . GLN A 1 272 ? 8.696 -15.416 2.319 1.00 92.12 272 GLN A CA 1
ATOM 2201 C C . GLN A 1 272 ? 7.394 -15.663 3.098 1.00 92.12 272 GLN A C 1
ATOM 2203 O O . GLN A 1 272 ? 7.419 -16.328 4.130 1.00 92.12 272 GLN A O 1
ATOM 2208 N N . ASN A 1 273 ? 6.266 -15.140 2.612 1.00 90.69 273 ASN A N 1
ATOM 2209 C CA . ASN A 1 273 ? 5.005 -15.076 3.365 1.00 90.69 273 ASN A CA 1
ATOM 2210 C C . ASN A 1 273 ? 3.912 -16.004 2.810 1.00 90.69 273 ASN A C 1
ATOM 2212 O O . ASN A 1 273 ? 2.836 -16.137 3.393 1.00 90.69 273 ASN A O 1
ATOM 2216 N N . GLY A 1 274 ? 4.179 -16.671 1.686 1.00 92.94 274 GLY A N 1
ATOM 2217 C CA . GLY A 1 274 ? 3.171 -17.384 0.913 1.00 92.94 274 GLY A CA 1
ATOM 2218 C C . GLY A 1 274 ? 2.300 -16.437 0.085 1.00 92.94 274 GLY A C 1
ATOM 2219 O O . GLY A 1 274 ? 2.421 -15.216 0.131 1.00 92.94 274 GLY A O 1
ATOM 2220 N N . LYS A 1 275 ? 1.394 -17.006 -0.714 1.00 94.38 275 LYS A N 1
ATOM 2221 C CA . LYS A 1 275 ? 0.573 -16.229 -1.658 1.00 94.38 275 LYS A CA 1
ATOM 2222 C C . LYS A 1 275 ? -0.546 -15.389 -1.026 1.00 94.38 275 LYS A C 1
ATOM 2224 O O . LYS A 1 275 ? -1.137 -14.563 -1.716 1.00 94.38 275 LYS A O 1
ATOM 2229 N N . SER A 1 276 ? -0.893 -15.642 0.239 1.00 93.00 276 SER A N 1
ATOM 2230 C CA . SER A 1 276 ? -2.111 -15.129 0.886 1.00 93.00 276 SER A CA 1
ATOM 2231 C C . SER A 1 276 ? -3.364 -15.294 -0.011 1.00 93.00 276 SER A C 1
ATOM 2233 O O . SER A 1 276 ? -3.672 -16.403 -0.456 1.00 93.00 276 SER A O 1
ATOM 2235 N N . ASN A 1 277 ? -4.077 -14.207 -0.301 1.00 95.94 277 ASN A N 1
ATOM 2236 C CA . ASN A 1 277 ? -5.254 -14.106 -1.162 1.00 95.94 277 ASN A CA 1
ATOM 2237 C C . ASN A 1 277 ? -4.938 -13.459 -2.528 1.00 95.94 277 ASN A C 1
ATOM 2239 O O . ASN A 1 277 ? -5.847 -12.983 -3.218 1.00 95.94 277 ASN A O 1
ATOM 2243 N N . ILE A 1 278 ? -3.664 -13.424 -2.936 1.00 98.44 278 ILE A N 1
ATOM 2244 C CA . ILE A 1 278 ? -3.269 -12.904 -4.248 1.00 98.44 278 ILE A CA 1
ATOM 2245 C C . ILE A 1 278 ? -3.800 -13.844 -5.329 1.00 98.44 278 ILE A C 1
ATOM 2247 O O . ILE A 1 278 ? -3.460 -15.025 -5.374 1.00 98.44 278 ILE A O 1
ATOM 2251 N N . ALA A 1 279 ? -4.631 -13.308 -6.219 1.00 98.12 279 ALA A N 1
ATOM 2252 C CA . ALA A 1 279 ? -5.244 -14.070 -7.303 1.00 98.12 279 ALA A CA 1
ATOM 2253 C C . ALA A 1 279 ? -4.615 -13.771 -8.666 1.00 98.12 279 ALA A C 1
ATOM 2255 O O . ALA A 1 279 ? -4.727 -14.564 -9.605 1.00 98.12 279 ALA A O 1
ATOM 2256 N N . THR A 1 280 ? -4.023 -12.587 -8.833 1.00 98.69 280 THR A N 1
ATOM 2257 C CA . THR A 1 280 ? -3.495 -12.143 -10.127 1.00 98.69 280 THR A CA 1
ATOM 2258 C C . THR A 1 280 ? -2.326 -11.194 -9.940 1.00 98.69 280 THR A C 1
ATOM 2260 O O . THR A 1 280 ? -2.374 -10.338 -9.060 1.00 98.69 280 THR A O 1
ATOM 2263 N N . ILE A 1 281 ? -1.305 -11.318 -10.786 1.00 98.69 281 ILE A N 1
ATOM 2264 C CA . ILE A 1 281 ? -0.187 -10.380 -10.870 1.00 98.69 281 ILE A CA 1
ATOM 2265 C C . ILE A 1 281 ? 0.008 -9.980 -12.331 1.00 98.69 281 ILE A C 1
ATOM 2267 O O . ILE A 1 281 ? 0.150 -10.834 -13.201 1.00 98.69 281 ILE A O 1
ATOM 2271 N N . VAL A 1 282 ? 0.040 -8.682 -12.604 1.00 98.62 282 VAL A N 1
ATOM 2272 C CA . VAL A 1 282 ? 0.483 -8.133 -13.886 1.00 98.62 282 VAL A CA 1
ATOM 2273 C C . VAL A 1 282 ? 1.835 -7.466 -13.663 1.00 98.62 282 VAL A C 1
ATOM 2275 O O . VAL A 1 282 ? 1.972 -6.588 -12.810 1.00 98.62 282 VAL A O 1
ATOM 2278 N N . TYR A 1 283 ? 2.843 -7.899 -14.409 1.00 98.44 283 TYR A N 1
ATOM 2279 C CA . TYR A 1 283 ? 4.196 -7.359 -14.345 1.00 98.44 283 TYR A CA 1
ATOM 2280 C C . TYR A 1 283 ? 4.381 -6.291 -15.424 1.00 98.44 283 TYR A C 1
ATOM 2282 O O . TYR A 1 283 ? 4.140 -6.568 -16.594 1.00 98.44 283 TYR A O 1
ATOM 2290 N N . ASP A 1 284 ? 4.836 -5.100 -15.047 1.00 97.06 284 ASP A N 1
ATOM 2291 C CA . ASP A 1 284 ? 5.358 -4.090 -15.973 1.00 97.06 284 ASP A CA 1
ATOM 2292 C C . ASP A 1 284 ? 6.887 -4.199 -16.022 1.00 97.06 284 ASP A C 1
ATOM 2294 O O . ASP A 1 284 ? 7.574 -4.032 -15.004 1.00 97.06 284 ASP A O 1
ATOM 2298 N N . ARG A 1 285 ? 7.410 -4.571 -17.192 1.00 96.12 285 ARG A N 1
ATOM 2299 C CA . ARG A 1 285 ? 8.817 -4.929 -17.413 1.00 96.12 285 ARG A CA 1
ATOM 2300 C C . ARG A 1 285 ? 9.339 -4.292 -18.696 1.00 96.12 285 ARG A C 1
ATOM 2302 O O . ARG A 1 285 ? 8.587 -3.923 -19.594 1.00 96.12 285 ARG A O 1
ATOM 2309 N N . SER A 1 286 ? 10.659 -4.156 -18.790 1.00 95.06 286 SER A N 1
ATOM 2310 C CA . SER A 1 286 ? 11.288 -3.473 -19.920 1.00 95.06 286 SER A CA 1
ATOM 2311 C C . SER A 1 286 ? 12.753 -3.854 -20.049 1.00 95.06 286 SER A C 1
ATOM 2313 O O . SER A 1 286 ? 13.562 -3.577 -19.163 1.00 95.06 286 SER A O 1
ATOM 2315 N N . THR A 1 287 ? 13.117 -4.409 -21.206 1.00 94.12 287 THR A N 1
ATOM 2316 C CA . THR A 1 287 ? 14.512 -4.754 -21.543 1.00 94.12 287 THR A CA 1
ATOM 2317 C C . THR A 1 287 ? 15.442 -3.533 -21.540 1.00 94.12 287 THR A C 1
ATOM 2319 O O . THR A 1 287 ? 16.660 -3.648 -21.383 1.00 94.12 287 THR A O 1
ATOM 2322 N N . LEU A 1 288 ? 14.864 -2.339 -21.707 1.00 95.25 288 LEU A N 1
ATOM 2323 C CA . LEU A 1 288 ? 15.569 -1.062 -21.703 1.00 95.25 288 LEU A CA 1
ATOM 2324 C C . LEU A 1 288 ? 15.687 -0.515 -20.281 1.00 95.25 288 LEU A C 1
ATOM 2326 O O . LEU A 1 288 ? 16.778 -0.139 -19.852 1.00 95.25 288 LEU A O 1
ATOM 2330 N N . GLN A 1 289 ? 14.576 -0.464 -19.542 1.00 94.75 289 GLN A N 1
ATOM 2331 C CA . GLN A 1 289 ? 14.548 0.168 -18.225 1.00 94.75 289 GLN A CA 1
ATOM 2332 C C . GLN A 1 289 ? 15.226 -0.680 -17.143 1.00 94.75 289 GLN A C 1
ATOM 2334 O O . GLN A 1 289 ? 15.780 -0.117 -16.201 1.00 94.75 289 GLN A O 1
ATOM 2339 N N . GLU A 1 290 ? 15.283 -2.003 -17.289 1.00 94.50 290 GLU A N 1
ATOM 2340 C CA . GLU A 1 290 ? 16.041 -2.874 -16.374 1.00 94.50 290 GLU A CA 1
ATOM 2341 C C . GLU A 1 290 ? 17.557 -2.615 -16.404 1.00 94.50 290 GLU A C 1
ATOM 2343 O O . GLU A 1 290 ? 18.285 -3.065 -15.525 1.00 94.50 290 GLU A O 1
ATOM 2348 N N . ARG A 1 291 ? 18.032 -1.799 -17.354 1.00 94.44 291 ARG A N 1
ATOM 2349 C CA . ARG A 1 291 ? 19.420 -1.316 -17.428 1.00 94.44 291 ARG A CA 1
ATOM 2350 C C . ARG A 1 291 ? 19.643 0.015 -16.716 1.00 94.44 291 ARG A C 1
ATOM 2352 O O . ARG A 1 291 ? 20.784 0.429 -16.515 1.00 94.44 291 ARG A O 1
ATOM 2359 N N . ALA A 1 292 ? 18.569 0.706 -16.331 1.00 92.25 292 ALA A N 1
ATOM 2360 C CA . ALA A 1 292 ? 18.649 1.988 -15.642 1.00 92.25 292 ALA A CA 1
ATOM 2361 C C . ALA A 1 292 ? 19.417 1.924 -14.305 1.00 92.25 292 ALA A C 1
ATOM 2363 O O . ALA A 1 292 ? 20.157 2.874 -14.044 1.00 92.25 292 ALA A O 1
ATOM 2364 N N . PRO A 1 293 ? 19.333 0.850 -13.485 1.00 92.62 293 PRO A N 1
ATOM 2365 C CA . PRO A 1 293 ? 20.154 0.734 -12.280 1.00 92.62 293 PRO A CA 1
ATOM 2366 C C . PRO A 1 293 ? 21.657 0.819 -12.575 1.00 92.62 293 PRO A C 1
ATOM 2368 O O . PRO A 1 293 ? 22.362 1.568 -11.902 1.00 92.62 293 PRO A O 1
ATOM 2371 N N . LEU A 1 294 ? 22.139 0.151 -13.633 1.00 94.25 294 LEU A N 1
ATOM 2372 C CA . LEU A 1 294 ? 23.546 0.224 -14.038 1.00 94.25 294 LEU A CA 1
ATOM 2373 C C . LEU A 1 294 ? 23.945 1.652 -14.425 1.00 94.25 294 LEU A C 1
ATOM 2375 O O . LEU A 1 294 ? 24.953 2.162 -13.942 1.00 94.25 294 LEU A O 1
ATOM 2379 N N . VAL A 1 295 ? 23.129 2.316 -15.250 1.00 92.75 295 VAL A N 1
ATOM 2380 C CA . VAL A 1 295 ? 23.358 3.713 -15.658 1.00 92.75 295 VAL A CA 1
ATOM 2381 C C . VAL A 1 295 ? 23.416 4.641 -14.440 1.00 92.75 295 VAL A C 1
ATOM 2383 O O . VAL A 1 295 ? 24.300 5.492 -14.344 1.00 92.75 295 VAL A O 1
ATOM 2386 N N . LEU A 1 296 ? 22.499 4.474 -13.483 1.00 88.00 296 LEU A N 1
ATOM 2387 C CA . LEU A 1 296 ? 22.449 5.294 -12.272 1.00 88.00 296 LEU A CA 1
ATOM 2388 C C . LEU A 1 296 ? 23.684 5.094 -11.386 1.00 88.00 296 LEU A C 1
ATOM 2390 O O . LEU A 1 296 ? 24.232 6.067 -10.867 1.00 88.00 296 LEU A O 1
ATOM 2394 N N . VAL A 1 297 ? 24.143 3.851 -11.243 1.00 90.69 297 VAL A N 1
ATOM 2395 C CA . VAL A 1 297 ? 25.319 3.492 -10.440 1.00 90.69 297 VAL A CA 1
ATOM 2396 C C . VAL A 1 297 ? 26.631 3.918 -11.105 1.00 90.69 297 VAL A C 1
ATOM 2398 O O . VAL A 1 297 ? 27.552 4.345 -10.409 1.00 90.69 297 VAL A O 1
ATOM 2401 N N . GLN A 1 298 ? 26.756 3.806 -12.428 1.00 92.94 298 GLN A N 1
ATOM 2402 C CA . GLN A 1 298 ? 28.016 4.083 -13.126 1.00 92.94 298 GLN A CA 1
ATOM 2403 C C . GLN A 1 298 ? 28.146 5.548 -13.544 1.00 92.94 298 GLN A C 1
ATOM 2405 O O . GLN A 1 298 ? 29.122 6.202 -13.167 1.00 92.94 298 GLN A O 1
ATOM 2410 N N . ASP A 1 299 ? 27.142 6.079 -14.241 1.00 92.06 299 ASP A N 1
ATOM 2411 C CA . ASP A 1 299 ? 27.242 7.370 -14.929 1.00 92.06 299 ASP A CA 1
ATOM 2412 C C . ASP A 1 299 ? 26.633 8.521 -14.123 1.00 92.06 299 ASP A C 1
ATOM 2414 O O . ASP A 1 299 ? 27.026 9.676 -14.281 1.00 92.06 299 ASP A O 1
ATOM 2418 N N . MET A 1 300 ? 25.665 8.227 -13.248 1.00 86.50 300 MET A N 1
ATOM 2419 C CA . MET A 1 300 ? 24.888 9.240 -12.521 1.00 86.50 300 MET A CA 1
ATOM 2420 C C . MET A 1 300 ? 24.991 9.102 -10.995 1.00 86.50 300 MET A C 1
ATOM 2422 O O . MET A 1 300 ? 24.032 9.391 -10.276 1.00 86.50 300 MET A O 1
ATOM 2426 N N . LYS A 1 301 ? 26.169 8.718 -10.482 1.00 85.56 301 LYS A N 1
ATOM 2427 C CA . LYS A 1 301 ? 26.436 8.425 -9.055 1.00 85.56 301 LYS A CA 1
ATOM 2428 C C . LYS A 1 301 ? 25.848 9.438 -8.073 1.00 85.56 301 LYS A C 1
ATOM 2430 O O . LYS A 1 301 ? 25.241 9.056 -7.078 1.00 85.56 301 LYS A O 1
ATOM 2435 N N . PHE A 1 302 ? 26.001 10.731 -8.359 1.00 69.12 302 PHE A N 1
ATOM 2436 C CA . PHE A 1 302 ? 25.484 11.796 -7.497 1.00 69.12 302 PHE A CA 1
ATOM 2437 C C . PHE A 1 302 ? 23.948 11.833 -7.459 1.00 69.12 302 PHE A C 1
ATOM 2439 O O . PHE A 1 302 ? 23.350 11.927 -6.388 1.00 69.12 302 PHE A O 1
ATOM 2446 N N . VAL A 1 303 ? 23.299 11.700 -8.621 1.00 72.88 303 VAL A N 1
ATOM 2447 C CA . VAL A 1 303 ? 21.832 11.636 -8.727 1.00 72.88 303 VAL A CA 1
ATOM 2448 C C . VAL A 1 303 ? 21.307 10.381 -8.032 1.00 72.88 303 VAL A C 1
ATOM 2450 O O . VAL A 1 303 ? 20.332 10.461 -7.284 1.00 72.88 303 VAL A O 1
ATOM 2453 N N . ASN A 1 304 ? 21.987 9.247 -8.224 1.00 71.44 304 ASN A N 1
ATOM 2454 C CA . ASN A 1 304 ? 21.677 7.999 -7.539 1.00 71.44 304 ASN A CA 1
ATOM 2455 C C . ASN A 1 304 ? 21.717 8.162 -6.015 1.00 71.44 304 ASN A C 1
ATOM 2457 O O . ASN A 1 304 ? 20.730 7.872 -5.338 1.00 71.44 304 ASN A O 1
ATOM 2461 N N . PHE A 1 305 ? 22.822 8.690 -5.484 1.00 68.19 305 PHE A N 1
ATOM 2462 C CA . PHE A 1 305 ? 22.992 8.908 -4.051 1.00 68.19 305 PHE A CA 1
ATOM 2463 C C . PHE A 1 305 ? 21.865 9.768 -3.469 1.00 68.19 305 PHE A C 1
ATOM 2465 O O . PHE A 1 305 ? 21.276 9.396 -2.455 1.00 68.19 305 PHE A O 1
ATOM 2472 N N . ILE A 1 306 ? 21.508 10.877 -4.126 1.00 61.50 306 ILE A N 1
ATOM 2473 C CA . ILE A 1 306 ? 20.469 11.797 -3.640 1.00 61.50 306 ILE A CA 1
ATOM 2474 C C . ILE A 1 306 ? 19.074 11.162 -3.663 1.00 61.50 306 ILE A C 1
ATOM 2476 O O . ILE A 1 306 ? 18.344 11.260 -2.676 1.00 61.50 306 ILE A O 1
ATOM 2480 N N . LEU A 1 307 ? 18.681 10.534 -4.773 1.00 64.38 307 LEU A N 1
ATOM 2481 C CA . LEU A 1 307 ? 17.290 10.114 -4.989 1.00 64.38 307 LEU A CA 1
ATOM 2482 C C . LEU A 1 307 ? 17.006 8.684 -4.518 1.00 64.38 307 LEU A C 1
ATOM 2484 O O . LEU A 1 307 ? 15.931 8.393 -3.975 1.00 64.38 307 LEU A O 1
ATOM 2488 N N . PHE A 1 308 ? 17.947 7.770 -4.729 1.00 72.06 308 PHE A N 1
ATOM 2489 C CA . PHE A 1 308 ? 17.694 6.338 -4.606 1.00 72.06 308 PHE A CA 1
ATOM 2490 C C . PHE A 1 308 ? 18.494 5.697 -3.480 1.00 72.06 308 PHE A C 1
ATOM 2492 O O . PHE A 1 308 ? 17.876 5.001 -2.685 1.00 72.06 308 PHE A O 1
ATOM 2499 N N . GLY A 1 309 ? 19.768 6.048 -3.305 1.00 78.44 309 GLY A N 1
ATOM 2500 C CA . GLY A 1 309 ? 20.640 5.447 -2.292 1.00 78.44 309 GLY A CA 1
ATOM 2501 C C . GLY A 1 309 ? 21.195 4.088 -2.726 1.00 78.44 309 GLY A C 1
ATOM 2502 O O . GLY A 1 309 ? 21.308 3.808 -3.922 1.00 78.44 309 GLY A O 1
ATOM 2503 N N . ASP A 1 310 ? 21.536 3.255 -1.748 1.00 83.00 310 ASP A N 1
ATOM 2504 C CA . ASP A 1 310 ? 22.241 1.983 -1.954 1.00 83.00 310 ASP A CA 1
ATOM 2505 C C . ASP A 1 310 ? 21.357 0.904 -2.599 1.00 83.00 310 ASP A C 1
ATOM 2507 O O . ASP A 1 310 ? 21.855 0.017 -3.291 1.00 83.00 310 ASP A O 1
ATOM 2511 N N . VAL A 1 311 ? 20.033 1.050 -2.503 1.00 85.12 311 VAL A N 1
ATOM 2512 C CA . VAL A 1 311 ? 19.051 0.134 -3.104 1.00 85.12 311 VAL A CA 1
ATOM 2513 C C . VAL A 1 311 ? 19.210 -0.058 -4.626 1.00 85.12 311 VAL A C 1
ATOM 2515 O O . VAL A 1 311 ? 18.804 -1.087 -5.155 1.00 85.12 311 VAL A O 1
ATOM 2518 N N . MET A 1 312 ? 19.800 0.897 -5.363 1.00 87.25 312 MET A N 1
ATOM 2519 C CA . MET A 1 312 ? 20.100 0.697 -6.795 1.00 87.25 312 MET A CA 1
ATOM 2520 C C . MET A 1 312 ? 21.174 -0.364 -7.018 1.00 87.25 312 MET A C 1
ATOM 2522 O O . MET A 1 312 ? 21.059 -1.166 -7.944 1.00 87.25 312 MET A O 1
ATOM 2526 N N . GLN A 1 313 ? 22.217 -0.347 -6.186 1.00 90.75 313 GLN A N 1
ATOM 2527 C CA . GLN A 1 313 ? 23.285 -1.337 -6.244 1.00 90.75 313 GLN A CA 1
ATOM 2528 C C . GLN A 1 313 ? 22.747 -2.706 -5.833 1.00 90.75 313 GLN A C 1
ATOM 2530 O O . GLN A 1 313 ? 23.030 -3.697 -6.501 1.00 90.75 313 GLN A O 1
ATOM 2535 N N . ASP A 1 314 ? 21.928 -2.727 -4.784 1.00 90.62 314 ASP A N 1
ATOM 2536 C CA . ASP A 1 314 ? 21.274 -3.935 -4.291 1.00 90.62 314 ASP A CA 1
ATOM 2537 C C . ASP A 1 314 ? 20.374 -4.570 -5.365 1.00 90.62 314 ASP A C 1
ATOM 2539 O O . ASP A 1 314 ? 20.499 -5.755 -5.673 1.00 90.62 314 ASP A O 1
ATOM 2543 N N . LEU A 1 315 ? 19.550 -3.767 -6.053 1.00 92.75 315 LEU A N 1
ATOM 2544 C CA . LEU A 1 315 ? 18.742 -4.247 -7.177 1.00 92.75 315 LEU A CA 1
ATOM 2545 C C . LEU A 1 315 ? 19.593 -4.782 -8.333 1.00 92.75 315 LEU A C 1
ATOM 2547 O O . LEU A 1 315 ? 19.252 -5.812 -8.904 1.00 92.75 315 LEU A O 1
ATOM 2551 N N . LEU A 1 316 ? 20.688 -4.103 -8.684 1.00 92.62 316 LEU A N 1
ATOM 2552 C CA . LEU A 1 316 ? 21.578 -4.543 -9.762 1.00 92.62 316 LEU A CA 1
ATOM 2553 C C . LEU A 1 316 ? 22.239 -5.899 -9.453 1.00 92.62 316 LEU A C 1
ATOM 2555 O O . LEU A 1 316 ? 22.527 -6.665 -10.369 1.00 92.62 316 LEU A O 1
ATOM 2559 N N . GLN A 1 317 ? 22.498 -6.181 -8.175 1.00 93.56 317 GLN A N 1
ATOM 2560 C CA . GLN A 1 317 ? 23.137 -7.415 -7.714 1.00 93.56 317 GLN A CA 1
ATOM 2561 C C . GLN A 1 317 ? 22.144 -8.534 -7.403 1.00 93.56 317 GLN A C 1
ATOM 2563 O O . GLN A 1 317 ? 22.552 -9.692 -7.346 1.00 93.56 317 GLN A O 1
ATOM 2568 N N . THR A 1 318 ? 20.865 -8.207 -7.216 1.00 93.94 318 THR A N 1
ATOM 2569 C CA . THR A 1 318 ? 19.821 -9.166 -6.857 1.00 93.94 318 THR A CA 1
ATOM 2570 C C . THR A 1 318 ? 19.218 -9.811 -8.107 1.00 93.94 318 THR A C 1
ATOM 2572 O O . THR A 1 318 ? 18.503 -9.143 -8.865 1.00 93.94 318 THR A O 1
ATOM 2575 N N . PRO A 1 319 ? 19.433 -11.122 -8.333 1.00 92.56 319 PRO A N 1
ATOM 2576 C CA . PRO A 1 319 ? 18.806 -11.825 -9.443 1.00 92.56 319 PRO A CA 1
ATOM 2577 C C . PRO A 1 319 ? 17.280 -11.791 -9.332 1.00 92.56 319 PRO A C 1
ATOM 2579 O O . PRO A 1 319 ? 16.715 -11.805 -8.238 1.00 92.56 319 PRO A O 1
ATOM 2582 N N . TYR A 1 320 ? 16.600 -11.778 -10.475 1.00 93.81 320 TYR A N 1
ATOM 2583 C CA . TYR A 1 320 ? 15.150 -11.922 -10.494 1.00 93.81 320 TYR A CA 1
ATOM 2584 C C . TYR A 1 320 ? 14.752 -13.356 -10.131 1.00 93.81 320 TYR A C 1
ATOM 2586 O O . TYR A 1 320 ? 15.155 -14.305 -10.806 1.00 93.81 320 TYR A O 1
ATOM 2594 N N . THR A 1 321 ? 13.929 -13.509 -9.095 1.00 92.00 321 THR A N 1
ATOM 2595 C CA . THR A 1 321 ? 13.387 -14.811 -8.688 1.00 92.00 321 THR A CA 1
ATOM 2596 C C . THR A 1 321 ? 12.000 -15.018 -9.309 1.00 92.00 321 THR A C 1
ATOM 2598 O O . THR A 1 321 ? 11.071 -14.284 -8.952 1.00 92.00 321 THR A O 1
ATOM 2601 N N . PRO A 1 322 ? 11.814 -16.000 -10.212 1.00 94.56 322 PRO A N 1
ATOM 2602 C CA . PRO A 1 322 ? 10.505 -16.308 -10.778 1.00 94.56 322 PRO A CA 1
ATOM 2603 C C . PRO A 1 322 ? 9.510 -16.800 -9.735 1.00 94.56 322 PRO A C 1
ATOM 2605 O O . PRO A 1 322 ? 9.838 -17.617 -8.874 1.00 94.56 322 PRO A O 1
ATOM 2608 N N . LEU A 1 323 ? 8.251 -16.405 -9.902 1.00 95.44 323 LEU A N 1
ATOM 2609 C CA . LEU A 1 323 ? 7.137 -16.949 -9.141 1.00 95.44 323 LEU A CA 1
ATOM 2610 C C . LEU A 1 323 ? 6.594 -18.230 -9.790 1.00 95.44 323 LEU A C 1
ATOM 2612 O O . LEU A 1 323 ? 5.935 -18.193 -10.840 1.00 95.44 323 LEU A O 1
ATOM 2616 N N . GLN A 1 324 ? 6.831 -19.354 -9.113 1.00 91.69 324 GLN A N 1
ATOM 2617 C CA . GLN A 1 324 ? 6.401 -20.700 -9.505 1.00 91.69 324 GLN A CA 1
ATOM 2618 C C . GLN A 1 324 ? 5.100 -21.111 -8.797 1.00 91.69 324 GLN A C 1
ATOM 2620 O O . GLN A 1 324 ? 5.051 -22.096 -8.069 1.00 91.69 324 GLN A O 1
ATOM 2625 N N . ASP A 1 325 ? 4.037 -20.332 -8.993 1.00 93.69 325 ASP A N 1
ATOM 2626 C CA . ASP A 1 325 ? 2.696 -20.645 -8.483 1.00 93.69 325 ASP A CA 1
ATOM 2627 C C . ASP A 1 325 ? 1.687 -20.621 -9.637 1.00 93.69 325 ASP A C 1
ATOM 2629 O O . ASP A 1 325 ? 1.466 -19.571 -10.243 1.00 93.69 325 ASP A O 1
ATOM 2633 N N . SER A 1 326 ? 1.114 -21.777 -9.984 1.00 93.19 326 SER A N 1
ATOM 2634 C CA . SER A 1 326 ? 0.120 -21.917 -11.061 1.00 93.19 326 SER A CA 1
ATOM 2635 C C . SER A 1 326 ? -1.290 -21.488 -10.652 1.00 93.19 326 SER A C 1
ATOM 2637 O O . SER A 1 326 ? -2.168 -21.374 -11.501 1.00 93.19 326 SER A O 1
ATOM 2639 N N . THR A 1 327 ? -1.527 -21.244 -9.363 1.00 96.00 327 THR A N 1
ATOM 2640 C CA . THR A 1 327 ? -2.820 -20.773 -8.851 1.00 96.00 327 THR A CA 1
ATOM 2641 C C . THR A 1 327 ? -2.975 -19.256 -8.956 1.00 96.00 327 THR A C 1
ATOM 2643 O O . THR A 1 327 ? -4.083 -18.744 -8.804 1.00 96.00 327 THR A O 1
ATOM 2646 N N . ILE A 1 328 ? -1.881 -18.542 -9.237 1.00 98.06 328 ILE A N 1
ATOM 2647 C CA . ILE A 1 328 ? -1.862 -17.102 -9.489 1.00 98.06 328 ILE A CA 1
ATOM 2648 C C . ILE A 1 328 ? -1.812 -16.880 -10.999 1.00 98.06 328 ILE A C 1
ATOM 2650 O O . ILE A 1 328 ? -0.853 -17.293 -11.654 1.00 98.06 328 ILE A O 1
ATOM 2654 N N . ARG A 1 329 ? -2.810 -16.167 -11.535 1.00 98.31 329 ARG A N 1
ATOM 2655 C CA . ARG A 1 329 ? -2.779 -15.712 -12.932 1.00 98.31 329 ARG A CA 1
ATOM 2656 C C . ARG A 1 329 ? -1.724 -14.627 -13.105 1.00 98.31 329 ARG A C 1
ATOM 2658 O O . ARG A 1 329 ? -1.673 -13.688 -12.310 1.00 98.31 329 ARG A O 1
ATOM 2665 N N . LYS A 1 330 ? -0.890 -14.737 -14.129 1.00 98.50 330 LYS A N 1
ATOM 2666 C CA . LYS A 1 330 ? 0.277 -13.882 -14.347 1.00 98.50 330 LYS A CA 1
ATOM 2667 C C . LYS A 1 330 ? 0.231 -13.290 -15.745 1.00 98.50 330 LYS A C 1
ATOM 2669 O O . LYS A 1 330 ? 0.190 -14.032 -16.714 1.00 98.50 330 LYS A O 1
ATOM 2674 N N . GLY A 1 331 ? 0.253 -11.969 -15.851 1.00 97.94 331 GLY A N 1
ATOM 2675 C CA . GLY A 1 331 ? 0.323 -11.248 -17.124 1.00 97.94 331 GLY A CA 1
ATOM 2676 C C . GLY A 1 331 ? 1.590 -10.406 -17.206 1.00 97.94 331 GLY A C 1
ATOM 2677 O O . GLY A 1 331 ? 2.149 -10.038 -16.172 1.00 97.94 331 GLY A O 1
ATOM 2678 N N . MET A 1 332 ? 2.043 -10.068 -18.414 1.00 97.50 332 MET A N 1
ATOM 2679 C CA . MET A 1 332 ? 3.177 -9.154 -18.597 1.00 97.50 332 MET A CA 1
ATOM 2680 C C . MET A 1 332 ? 2.879 -8.039 -19.599 1.00 97.50 332 MET A C 1
ATOM 2682 O O . MET A 1 332 ? 2.468 -8.291 -20.728 1.00 97.50 332 MET A O 1
ATOM 2686 N N . LEU A 1 333 ? 3.132 -6.804 -19.184 1.00 96.56 333 LEU A N 1
ATOM 2687 C CA . LEU A 1 333 ? 3.190 -5.627 -20.037 1.00 96.56 333 LEU A CA 1
ATOM 2688 C C . LEU A 1 333 ? 4.661 -5.281 -20.285 1.00 96.56 333 LEU A C 1
ATOM 2690 O O . LEU A 1 333 ? 5.450 -5.190 -19.345 1.00 96.56 333 LEU A O 1
ATOM 2694 N N . LEU A 1 334 ? 5.024 -5.134 -21.558 1.00 95.31 334 LEU A N 1
ATOM 2695 C CA . LEU A 1 334 ? 6.398 -4.929 -22.007 1.00 95.31 334 LEU A CA 1
ATOM 2696 C C . LEU A 1 334 ? 6.552 -3.561 -22.669 1.00 95.31 334 LEU A C 1
ATOM 2698 O O . LEU A 1 334 ? 6.094 -3.356 -23.791 1.00 95.31 334 LEU A O 1
ATOM 2702 N N . GLU A 1 335 ? 7.216 -2.628 -21.995 1.00 94.50 335 GLU A N 1
ATOM 2703 C CA . GLU A 1 335 ? 7.502 -1.296 -22.540 1.00 94.50 335 GLU A CA 1
ATOM 2704 C C . GLU A 1 335 ? 8.448 -1.376 -23.752 1.00 94.50 335 GLU A C 1
ATOM 2706 O O . GLU A 1 335 ? 9.487 -2.037 -23.684 1.00 94.50 335 GLU A O 1
ATOM 2711 N N . THR A 1 336 ? 8.156 -0.656 -24.840 1.00 93.50 336 THR A N 1
ATOM 2712 C CA . THR A 1 336 ? 8.974 -0.710 -26.068 1.00 93.50 336 THR A CA 1
ATOM 2713 C C . THR A 1 336 ? 9.920 0.472 -26.279 1.00 93.50 336 THR A C 1
ATOM 2715 O O . THR A 1 336 ? 10.752 0.413 -27.181 1.00 93.50 336 THR A O 1
ATOM 2718 N N . TYR A 1 337 ? 9.830 1.550 -25.495 1.00 94.56 337 TYR A N 1
ATOM 2719 C CA . TYR A 1 337 ? 10.670 2.740 -25.682 1.00 94.56 337 TYR A CA 1
ATOM 2720 C C . TYR A 1 337 ? 11.619 2.997 -24.511 1.00 94.56 337 TYR A C 1
ATOM 2722 O O . TYR A 1 337 ? 11.338 2.693 -23.355 1.00 94.56 337 TYR A O 1
ATOM 2730 N N . ALA A 1 338 ? 12.758 3.623 -24.808 1.00 94.56 338 ALA A N 1
ATOM 2731 C CA . ALA A 1 338 ? 13.740 4.005 -23.804 1.00 94.56 338 ALA A CA 1
ATOM 2732 C C . ALA A 1 338 ? 13.358 5.328 -23.124 1.00 94.56 338 ALA A C 1
ATOM 2734 O O . ALA A 1 338 ? 12.918 6.292 -23.766 1.00 94.56 338 ALA A O 1
ATOM 2735 N N . THR A 1 339 ? 13.611 5.416 -21.818 1.00 93.19 339 THR A N 1
ATOM 2736 C CA . THR A 1 339 ? 13.551 6.686 -21.084 1.00 93.19 339 THR A CA 1
ATOM 2737 C C . THR A 1 339 ? 14.663 7.637 -21.532 1.00 93.19 339 THR A C 1
ATOM 2739 O O . THR A 1 339 ? 15.655 7.239 -22.145 1.00 93.19 339 THR A O 1
ATOM 2742 N N . ASN A 1 340 ? 14.537 8.929 -21.204 1.00 92.00 340 ASN A N 1
ATOM 2743 C CA . ASN A 1 340 ? 15.590 9.913 -21.493 1.00 92.00 340 ASN A CA 1
ATOM 2744 C C . ASN A 1 340 ? 16.952 9.509 -20.918 1.00 92.00 340 ASN A C 1
ATOM 2746 O O . ASN A 1 340 ? 17.971 9.739 -21.566 1.00 92.00 340 ASN A O 1
ATOM 2750 N N . THR A 1 341 ? 16.957 8.923 -19.723 1.00 90.12 341 THR A N 1
ATOM 2751 C CA . THR A 1 341 ? 18.170 8.453 -19.053 1.00 90.12 341 THR A CA 1
ATOM 2752 C C . THR A 1 341 ? 18.838 7.349 -19.863 1.00 90.12 341 THR A C 1
ATOM 2754 O O . THR A 1 341 ? 19.985 7.505 -20.269 1.00 90.12 341 THR A O 1
ATOM 2757 N N . VAL A 1 342 ? 18.103 6.289 -20.206 1.00 93.69 342 VAL A N 1
ATOM 2758 C CA . VAL A 1 342 ? 18.648 5.174 -20.995 1.00 93.69 342 VAL A CA 1
ATOM 2759 C C . VAL A 1 342 ? 19.091 5.634 -22.392 1.00 93.69 342 VAL A C 1
ATOM 2761 O O . VAL A 1 342 ? 20.143 5.215 -22.862 1.00 93.69 342 VAL A O 1
ATOM 2764 N N . ARG A 1 343 ? 18.366 6.569 -23.028 1.00 95.00 343 ARG A N 1
ATOM 2765 C CA . ARG A 1 343 ? 18.771 7.168 -24.317 1.00 95.00 343 ARG A CA 1
ATOM 2766 C C . ARG A 1 343 ? 20.106 7.903 -24.252 1.00 95.00 343 ARG A C 1
ATOM 2768 O O . ARG A 1 343 ? 20.938 7.731 -25.132 1.00 95.00 343 ARG A O 1
ATOM 2775 N N . LYS A 1 344 ? 20.309 8.745 -23.235 1.00 95.25 344 LYS A N 1
ATOM 2776 C CA . LYS A 1 344 ? 21.551 9.524 -23.088 1.00 95.25 344 LYS A CA 1
ATOM 2777 C C . LYS A 1 344 ? 22.755 8.646 -22.748 1.00 95.25 344 LYS A C 1
ATOM 2779 O O . LYS A 1 344 ? 23.869 8.993 -23.116 1.00 95.25 344 LYS A O 1
ATOM 2784 N N . HIS A 1 345 ? 22.515 7.520 -22.083 1.00 95.69 345 HIS A N 1
ATOM 2785 C CA . HIS A 1 345 ? 23.538 6.603 -21.582 1.00 95.69 345 HIS A CA 1
ATOM 2786 C C . HIS A 1 345 ? 23.498 5.247 -22.305 1.00 95.69 345 HIS A C 1
ATOM 2788 O O . HIS A 1 345 ? 23.689 4.191 -21.703 1.00 95.69 345 HIS A O 1
ATOM 2794 N N . GLN A 1 346 ? 23.235 5.268 -23.617 1.00 94.88 346 GLN A N 1
ATOM 2795 C CA . GLN A 1 346 ? 23.033 4.058 -24.416 1.00 94.88 346 GLN A CA 1
ATOM 2796 C C . GLN A 1 346 ? 24.255 3.131 -24.417 1.00 94.88 346 GLN A C 1
ATOM 2798 O O . GLN A 1 346 ? 24.080 1.917 -24.425 1.00 94.88 346 GLN A O 1
ATOM 2803 N N . GLN A 1 347 ? 25.475 3.679 -24.392 1.00 95.50 347 GLN A N 1
ATOM 2804 C CA . GLN A 1 347 ? 26.709 2.883 -24.350 1.00 95.50 347 GLN A CA 1
ATOM 2805 C C . GLN A 1 347 ? 26.793 2.058 -23.061 1.00 95.50 347 GLN A C 1
ATOM 2807 O O . GLN A 1 347 ? 26.957 0.841 -23.115 1.00 95.50 347 GLN A O 1
ATOM 2812 N N . THR A 1 348 ? 26.587 2.702 -21.913 1.00 96.38 348 THR A N 1
ATOM 2813 C CA . THR A 1 348 ? 26.562 2.051 -20.600 1.00 96.38 348 THR A CA 1
ATOM 2814 C C . THR A 1 348 ? 25.444 1.022 -20.515 1.00 96.38 348 THR A C 1
ATOM 2816 O O . THR A 1 348 ? 25.684 -0.115 -20.120 1.00 96.38 348 THR A O 1
ATOM 2819 N N . ALA A 1 349 ? 24.239 1.364 -20.979 1.00 94.94 349 ALA A N 1
ATOM 2820 C CA . ALA A 1 349 ? 23.140 0.407 -21.057 1.00 94.94 349 ALA A CA 1
ATOM 2821 C C . ALA A 1 349 ? 23.502 -0.794 -21.955 1.00 94.94 349 ALA A C 1
ATOM 2823 O O . ALA A 1 349 ? 23.296 -1.940 -21.565 1.00 94.94 349 ALA A O 1
ATOM 2824 N N . ALA A 1 350 ? 24.092 -0.573 -23.131 1.00 94.81 350 ALA A N 1
ATOM 2825 C CA . ALA A 1 350 ? 24.482 -1.635 -24.062 1.00 94.81 350 ALA A CA 1
ATOM 2826 C C . ALA A 1 350 ? 25.590 -2.558 -23.520 1.00 94.81 350 ALA A C 1
ATOM 2828 O O . ALA A 1 350 ? 25.696 -3.696 -23.975 1.00 94.81 350 ALA A O 1
ATOM 2829 N N . SER A 1 351 ? 26.366 -2.121 -22.521 1.00 96.38 351 SER A N 1
ATOM 2830 C CA . SER A 1 351 ? 27.415 -2.945 -21.899 1.00 96.38 351 SER A CA 1
ATOM 2831 C C . SER A 1 351 ? 26.886 -4.210 -21.205 1.00 96.38 351 SER A C 1
ATOM 2833 O O . SER A 1 351 ? 27.633 -5.171 -21.045 1.00 96.38 351 SER A O 1
ATOM 2835 N N . MET A 1 352 ? 25.587 -4.259 -20.872 1.00 92.50 352 MET A N 1
ATOM 2836 C CA . MET A 1 352 ? 24.912 -5.452 -20.330 1.00 92.50 352 MET A CA 1
ATOM 2837 C C . MET A 1 352 ? 24.594 -6.521 -21.391 1.00 92.50 352 MET A C 1
ATOM 2839 O O . MET A 1 352 ? 23.978 -7.534 -21.071 1.00 92.50 352 MET A O 1
ATOM 2843 N N . GLY A 1 353 ? 24.974 -6.302 -22.653 1.00 93.38 353 GLY A N 1
ATOM 2844 C CA . GLY A 1 353 ? 24.687 -7.202 -23.770 1.00 93.38 353 GLY A CA 1
ATOM 2845 C C . GLY A 1 353 ? 23.496 -6.755 -24.631 1.00 93.38 353 GLY A C 1
ATOM 2846 O O . GLY A 1 353 ? 22.945 -5.666 -24.432 1.00 93.38 353 GLY A O 1
ATOM 2847 N N . PRO A 1 354 ? 23.088 -7.560 -25.627 1.00 92.19 354 PRO A N 1
ATOM 2848 C CA . PRO A 1 354 ? 22.021 -7.201 -26.562 1.00 92.19 354 PRO A CA 1
ATOM 2849 C C . PRO A 1 354 ? 20.664 -7.026 -25.864 1.00 92.19 354 PRO A C 1
ATOM 2851 O O . PRO A 1 354 ? 20.393 -7.642 -24.834 1.00 92.19 354 PRO A O 1
ATOM 2854 N N . TYR A 1 355 ? 19.809 -6.156 -26.406 1.00 92.19 355 TYR A N 1
ATOM 2855 C CA . TYR A 1 355 ? 18.432 -5.986 -25.929 1.00 92.19 355 TYR A CA 1
ATOM 2856 C C . TYR A 1 355 ? 17.599 -7.186 -26.368 1.00 92.19 355 TYR A C 1
ATOM 2858 O O . TYR A 1 355 ? 17.440 -7.415 -27.565 1.00 92.19 355 TYR A O 1
ATOM 2866 N N . CYS A 1 356 ? 17.084 -7.947 -25.405 1.00 90.62 356 CYS A N 1
ATOM 2867 C CA . CYS A 1 356 ? 16.217 -9.082 -25.684 1.00 90.62 356 CYS A CA 1
ATOM 2868 C C . CYS A 1 356 ? 14.748 -8.700 -25.499 1.00 90.62 356 CYS A C 1
ATOM 2870 O O . CYS A 1 356 ? 14.381 -8.152 -24.459 1.00 90.62 356 CYS A O 1
ATOM 2872 N N . TRP A 1 357 ? 13.931 -9.012 -26.502 1.00 90.44 357 TRP A N 1
ATOM 2873 C CA . TRP A 1 357 ? 12.495 -8.726 -26.531 1.00 90.44 357 TRP A CA 1
ATOM 2874 C C . TRP A 1 357 ? 11.626 -9.977 -26.393 1.00 90.44 357 TRP A C 1
ATOM 2876 O O . TRP A 1 357 ? 10.407 -9.871 -26.289 1.00 90.44 357 TRP A O 1
ATOM 2886 N N . GLU A 1 358 ? 12.240 -11.159 -26.394 1.00 91.12 358 GLU A N 1
ATOM 2887 C CA . GLU A 1 358 ? 11.537 -12.413 -26.160 1.00 91.12 358 GLU A CA 1
ATOM 2888 C C . GLU A 1 358 ? 11.108 -12.525 -24.698 1.00 91.12 358 GLU A C 1
ATOM 2890 O O . GLU A 1 358 ? 11.842 -12.154 -23.780 1.00 91.12 358 GLU A O 1
ATOM 2895 N N . LEU A 1 359 ? 9.927 -13.102 -24.474 1.00 90.50 359 LEU A N 1
ATOM 2896 C CA . LEU A 1 359 ? 9.381 -13.306 -23.134 1.00 90.50 359 LEU A CA 1
ATOM 2897 C C . LEU A 1 359 ? 10.310 -14.152 -22.242 1.00 90.50 359 LEU A C 1
ATOM 2899 O O . LEU A 1 359 ? 10.424 -13.902 -21.041 1.00 90.50 359 LEU A O 1
ATOM 2903 N N . SER A 1 360 ? 11.017 -15.116 -22.841 1.00 91.56 360 SER A N 1
ATOM 2904 C CA . SER A 1 360 ? 12.004 -15.987 -22.187 1.00 91.56 360 SER A CA 1
ATOM 2905 C C . SER A 1 360 ? 13.080 -15.202 -21.425 1.00 91.56 360 SER A C 1
ATOM 2907 O O . SER A 1 360 ? 13.526 -15.638 -20.364 1.00 91.56 360 SER A O 1
ATOM 2909 N N . CYS A 1 361 ? 13.446 -14.012 -21.905 1.00 92.00 361 CYS A N 1
ATOM 2910 C CA . CYS A 1 361 ? 14.488 -13.179 -21.311 1.00 92.00 361 CYS A CA 1
ATOM 2911 C C . CYS A 1 361 ? 14.081 -12.493 -20.003 1.00 92.00 361 CYS A C 1
ATOM 2913 O O . CYS A 1 361 ? 14.953 -12.065 -19.250 1.00 92.00 361 CYS A O 1
ATOM 2915 N N . PHE A 1 362 ? 12.785 -12.408 -19.696 1.00 93.62 362 PHE A N 1
ATOM 2916 C CA . PHE A 1 362 ? 12.301 -11.797 -18.453 1.00 93.62 362 PHE A CA 1
ATOM 2917 C C . PHE A 1 362 ? 12.244 -12.781 -17.281 1.00 93.62 362 PHE A C 1
ATOM 2919 O O . PHE A 1 362 ? 11.979 -12.371 -16.148 1.00 93.62 362 PHE A O 1
ATOM 2926 N N . GLY A 1 363 ? 12.494 -14.069 -17.546 1.00 93.81 363 GLY A N 1
ATOM 2927 C CA . GLY A 1 363 ? 12.623 -15.097 -16.520 1.00 93.81 363 GLY A CA 1
ATOM 2928 C C . GLY A 1 363 ? 11.347 -15.344 -15.717 1.00 93.81 363 GLY A C 1
ATOM 2929 O O . GLY A 1 363 ? 11.451 -15.823 -14.599 1.00 93.81 363 GLY A O 1
ATOM 2930 N N . GLN A 1 364 ? 10.161 -15.016 -16.245 1.00 96.12 364 GLN A N 1
ATOM 2931 C CA . GLN A 1 364 ? 8.865 -15.233 -15.594 1.00 96.12 364 GLN A CA 1
ATOM 2932 C C . GLN A 1 364 ? 7.885 -15.865 -16.581 1.00 96.12 364 GLN A C 1
ATOM 2934 O O . GLN A 1 364 ? 7.548 -15.264 -17.598 1.00 96.12 364 GLN A O 1
ATOM 2939 N N . ALA A 1 365 ? 7.379 -17.055 -16.257 1.00 95.75 365 ALA A N 1
ATOM 2940 C CA . ALA A 1 365 ? 6.263 -17.636 -16.994 1.00 95.75 365 ALA A CA 1
ATOM 2941 C C . ALA A 1 365 ? 4.974 -16.849 -16.702 1.00 95.75 365 ALA A C 1
ATOM 2943 O O . ALA A 1 365 ? 4.684 -16.550 -15.534 1.00 95.75 365 ALA A O 1
ATOM 2944 N N . VAL A 1 366 ? 4.222 -16.534 -17.757 1.00 96.69 366 VAL A N 1
ATOM 2945 C CA . VAL A 1 366 ? 2.965 -15.772 -17.725 1.00 96.69 366 VAL A CA 1
ATOM 2946 C C . VAL A 1 366 ? 1.929 -16.414 -18.649 1.00 96.69 366 VAL A C 1
ATOM 2948 O O . VAL A 1 366 ? 2.295 -17.112 -19.592 1.00 96.69 366 VAL A O 1
ATOM 2951 N N . ASP A 1 367 ? 0.653 -16.177 -18.362 1.00 96.50 367 ASP A N 1
ATOM 2952 C CA . ASP A 1 367 ? -0.497 -16.692 -19.110 1.00 96.50 367 ASP A CA 1
ATOM 2953 C C . ASP A 1 367 ? -0.747 -15.901 -20.405 1.00 96.50 367 ASP A C 1
ATOM 2955 O O . ASP A 1 367 ? -1.174 -16.466 -21.408 1.00 96.50 367 ASP A O 1
ATOM 2959 N N . ASP A 1 368 ? -0.463 -14.595 -20.399 1.00 95.94 368 ASP A N 1
ATOM 2960 C CA . ASP A 1 368 ? -0.525 -13.728 -21.580 1.00 95.94 368 ASP A CA 1
ATOM 2961 C C . ASP A 1 368 ? 0.454 -12.551 -21.427 1.00 95.94 368 ASP A C 1
ATOM 2963 O O . ASP A 1 368 ? 0.852 -12.186 -20.313 1.00 95.94 368 ASP A O 1
ATOM 2967 N N . TYR A 1 369 ? 0.838 -11.928 -22.541 1.00 95.06 369 TYR A N 1
ATOM 2968 C CA . TYR A 1 369 ? 1.677 -10.730 -22.545 1.00 95.06 369 TYR A CA 1
ATOM 2969 C C . TYR A 1 369 ? 1.323 -9.765 -23.680 1.00 95.06 369 TYR A C 1
ATOM 2971 O O . TYR A 1 369 ? 0.834 -10.164 -24.739 1.00 95.06 369 TYR A O 1
ATOM 2979 N N . ARG A 1 370 ? 1.582 -8.471 -23.472 1.00 93.94 370 ARG A N 1
ATOM 2980 C CA . ARG A 1 370 ? 1.431 -7.429 -24.497 1.00 93.94 370 ARG A CA 1
ATOM 2981 C C . ARG A 1 370 ? 2.594 -6.457 -24.461 1.00 93.94 370 ARG A C 1
ATOM 2983 O O . ARG A 1 370 ? 3.063 -6.067 -23.396 1.00 93.94 370 ARG A O 1
ATOM 2990 N N . PHE A 1 371 ? 3.011 -6.021 -25.641 1.00 93.19 371 PHE A N 1
ATOM 2991 C CA . PHE A 1 371 ? 3.873 -4.858 -25.764 1.00 93.19 371 PHE A CA 1
ATOM 2992 C C . PHE A 1 371 ? 3.057 -3.581 -25.588 1.00 93.19 371 PHE A C 1
ATOM 2994 O O . PHE A 1 371 ? 1.933 -3.467 -26.079 1.00 93.19 371 PHE A O 1
ATOM 3001 N N . VAL A 1 372 ? 3.644 -2.615 -24.895 1.00 93.00 372 VAL A N 1
ATOM 3002 C CA . VAL A 1 372 ? 3.067 -1.300 -24.647 1.00 93.00 372 VAL A CA 1
ATOM 3003 C C . VAL A 1 372 ? 3.979 -0.273 -25.310 1.00 93.00 372 VAL A C 1
ATOM 3005 O O . VAL A 1 372 ? 5.159 -0.212 -24.949 1.00 93.00 372 VAL A O 1
ATOM 3008 N N . PRO A 1 373 ? 3.476 0.541 -26.260 1.00 91.31 373 PRO A N 1
ATOM 3009 C CA . PRO A 1 373 ? 4.271 1.527 -26.985 1.00 91.31 373 PRO A CA 1
ATOM 3010 C C . PRO A 1 373 ? 4.609 2.735 -26.103 1.00 91.31 373 PRO A C 1
ATOM 3012 O O . PRO A 1 373 ? 4.274 3.868 -26.403 1.00 91.31 373 PRO A O 1
ATOM 3015 N N . MET A 1 374 ? 5.267 2.505 -24.974 1.00 92.81 374 MET A N 1
ATOM 3016 C CA . MET A 1 374 ? 5.632 3.512 -23.990 1.00 92.81 374 MET A CA 1
ATOM 3017 C C . MET A 1 374 ? 7.013 3.216 -23.416 1.00 92.81 374 MET A C 1
ATOM 3019 O O . MET A 1 374 ? 7.563 2.133 -23.604 1.00 92.81 374 MET A O 1
ATOM 3023 N N . HIS A 1 375 ? 7.585 4.202 -22.733 1.00 93.50 375 HIS A N 1
ATOM 3024 C CA . HIS A 1 375 ? 8.734 4.018 -21.849 1.00 93.50 375 HIS A CA 1
ATOM 3025 C C . HIS A 1 375 ? 8.321 4.116 -20.378 1.00 93.50 375 HIS A C 1
ATOM 3027 O O . HIS A 1 375 ? 7.271 4.668 -20.057 1.00 93.50 375 HIS A O 1
ATOM 3033 N N . HIS A 1 376 ? 9.206 3.726 -19.467 1.00 93.75 376 HIS A N 1
ATOM 3034 C CA . HIS A 1 376 ? 8.899 3.638 -18.038 1.00 93.75 376 HIS A CA 1
ATOM 3035 C C . HIS A 1 376 ? 8.268 4.880 -17.415 1.00 93.75 376 HIS A C 1
ATOM 3037 O O . HIS A 1 376 ? 7.248 4.792 -16.743 1.00 93.75 376 HIS A O 1
ATOM 3043 N N . ASP A 1 377 ? 8.820 6.072 -17.667 1.00 90.75 377 ASP A N 1
ATOM 3044 C CA . ASP A 1 377 ? 8.217 7.299 -17.125 1.00 90.75 377 ASP A CA 1
ATOM 3045 C C . ASP A 1 377 ? 6.775 7.524 -17.649 1.00 90.75 377 ASP A C 1
ATOM 3047 O O . ASP A 1 377 ? 5.929 8.029 -16.912 1.00 90.75 377 ASP A O 1
ATOM 3051 N N . GLN A 1 378 ? 6.467 7.112 -18.888 1.00 93.19 378 GLN A N 1
ATOM 3052 C CA . GLN A 1 378 ? 5.121 7.210 -19.470 1.00 93.19 378 GLN A CA 1
ATOM 3053 C C . GLN A 1 378 ? 4.144 6.232 -18.823 1.00 93.19 378 GLN A C 1
ATOM 3055 O O . GLN A 1 378 ? 2.979 6.584 -18.670 1.00 93.19 378 GLN A O 1
ATOM 3060 N N . MET A 1 379 ? 4.603 5.079 -18.329 1.00 93.44 379 MET A N 1
ATOM 3061 C CA . MET A 1 379 ? 3.752 4.167 -17.557 1.00 93.44 379 MET A CA 1
ATOM 3062 C C . MET A 1 379 ? 3.193 4.819 -16.272 1.00 93.44 379 MET A C 1
ATOM 3064 O O . MET A 1 379 ? 2.171 4.371 -15.755 1.00 93.44 379 MET A O 1
ATOM 3068 N N . TYR A 1 380 ? 3.813 5.894 -15.755 1.00 87.75 380 TYR A N 1
ATOM 3069 C CA . TYR A 1 380 ? 3.269 6.693 -14.641 1.00 87.75 380 TYR A CA 1
ATOM 3070 C C . TYR A 1 380 ? 2.402 7.866 -15.106 1.00 87.75 380 TYR A C 1
ATOM 3072 O O . TYR A 1 380 ? 1.462 8.255 -14.404 1.00 87.75 380 TYR A O 1
ATOM 3080 N N . THR A 1 381 ? 2.736 8.481 -16.245 1.00 90.25 381 THR A N 1
ATOM 3081 C CA . THR A 1 381 ? 2.078 9.713 -16.704 1.00 90.25 381 THR A CA 1
ATOM 3082 C C . THR A 1 381 ? 0.915 9.478 -17.666 1.00 90.25 381 THR A C 1
ATOM 3084 O O . THR A 1 381 ? 0.074 10.373 -17.778 1.00 90.25 381 THR A O 1
ATOM 3087 N N . HIS A 1 382 ? 0.839 8.299 -18.289 1.00 92.75 382 HIS A N 1
ATOM 3088 C CA . HIS A 1 382 ? -0.172 7.895 -19.272 1.00 92.75 382 HIS A CA 1
ATOM 3089 C C . HIS A 1 382 ? -0.818 6.526 -18.974 1.00 92.75 382 HIS A C 1
ATOM 3091 O O . HIS A 1 382 ? -0.875 5.651 -19.842 1.00 92.75 382 HIS A O 1
ATOM 3097 N N . PRO A 1 383 ? -1.311 6.292 -17.742 1.00 92.00 383 PRO A N 1
ATOM 3098 C CA . PRO A 1 383 ? -1.969 5.034 -17.394 1.00 92.00 383 PRO A CA 1
ATOM 3099 C C . PRO A 1 383 ? -3.221 4.718 -18.223 1.00 92.00 383 PRO A C 1
ATOM 3101 O O . PRO A 1 383 ? -3.587 3.553 -18.341 1.00 92.00 383 PRO A O 1
ATOM 3104 N N . GLU A 1 384 ? -3.858 5.719 -18.832 1.00 90.75 384 GLU A N 1
ATOM 3105 C CA . GLU A 1 384 ? -4.999 5.547 -19.734 1.00 90.75 384 GLU A CA 1
ATOM 3106 C C . GLU A 1 384 ? -4.713 4.629 -20.931 1.00 90.75 384 GLU A C 1
ATOM 3108 O O . GLU A 1 384 ? -5.641 4.022 -21.454 1.00 90.75 384 GLU A O 1
ATOM 3113 N N . VAL A 1 385 ? -3.445 4.485 -21.332 1.00 91.44 385 VAL A N 1
ATOM 3114 C CA . VAL A 1 385 ? -3.041 3.655 -22.476 1.00 91.44 385 VAL A CA 1
ATOM 3115 C C . VAL A 1 385 ? -3.177 2.160 -22.176 1.00 91.44 385 VAL A C 1
ATOM 3117 O O . VAL A 1 385 ? -3.506 1.388 -23.072 1.00 91.44 385 VAL A O 1
ATOM 3120 N N . PHE A 1 386 ? -2.938 1.730 -20.932 1.00 93.31 386 PHE A N 1
ATOM 3121 C CA . PHE A 1 386 ? -2.899 0.304 -20.571 1.00 93.31 386 PHE A CA 1
ATOM 3122 C C . PHE A 1 386 ? -3.909 -0.112 -19.498 1.00 93.31 386 PHE A C 1
ATOM 3124 O O . PHE A 1 386 ? -4.104 -1.309 -19.292 1.00 93.31 386 PHE A O 1
ATOM 3131 N N . ALA A 1 387 ? -4.540 0.832 -18.793 1.00 92.94 387 ALA A N 1
ATOM 3132 C CA . ALA A 1 387 ? -5.408 0.516 -17.661 1.00 92.94 387 ALA A CA 1
ATOM 3133 C C . ALA A 1 387 ? -6.553 -0.435 -18.036 1.00 92.94 387 ALA A C 1
ATOM 3135 O O . ALA A 1 387 ? -6.843 -1.356 -17.278 1.00 92.94 387 ALA A O 1
ATOM 3136 N N . GLU A 1 388 ? -7.165 -0.257 -19.208 1.00 91.25 388 GLU A N 1
ATOM 3137 C CA . GLU A 1 388 ? -8.240 -1.134 -19.681 1.00 91.25 388 GLU A CA 1
ATOM 3138 C C . GLU A 1 388 ? -7.741 -2.564 -19.930 1.00 91.25 388 GLU A C 1
ATOM 3140 O O . GLU A 1 388 ? -8.347 -3.513 -19.442 1.00 91.25 388 GLU A O 1
ATOM 3145 N N . ALA A 1 389 ? -6.586 -2.722 -20.586 1.00 93.19 389 ALA A N 1
ATOM 3146 C CA . ALA A 1 389 ? -5.968 -4.029 -20.809 1.00 93.19 389 ALA A CA 1
ATOM 3147 C C . ALA A 1 389 ? -5.646 -4.739 -19.484 1.00 93.19 389 ALA A C 1
ATOM 3149 O O . ALA A 1 389 ? -5.880 -5.937 -19.339 1.00 93.19 389 ALA A O 1
ATOM 3150 N N . LEU A 1 390 ? -5.138 -3.992 -18.500 1.00 96.00 390 LEU A N 1
ATOM 3151 C CA . LEU A 1 390 ? -4.834 -4.508 -17.168 1.00 96.00 390 LEU A CA 1
ATOM 3152 C C . LEU A 1 390 ? -6.095 -5.001 -16.448 1.00 96.00 390 LEU A C 1
ATOM 3154 O O . LEU A 1 390 ? -6.095 -6.108 -15.912 1.00 96.00 390 LEU A O 1
ATOM 3158 N N . LEU A 1 391 ? -7.165 -4.200 -16.437 1.00 93.94 391 LEU A N 1
ATOM 3159 C CA . LEU A 1 391 ? -8.432 -4.579 -15.803 1.00 93.94 391 LEU A CA 1
ATOM 3160 C C . LEU A 1 391 ? -9.066 -5.780 -16.516 1.00 93.94 391 LEU A C 1
ATOM 3162 O O . LEU A 1 391 ? -9.507 -6.720 -15.858 1.00 93.94 391 LEU A O 1
ATOM 3166 N N . TYR A 1 392 ? -9.009 -5.801 -17.849 1.00 93.12 392 TYR A N 1
ATOM 3167 C CA . TYR A 1 392 ? -9.485 -6.922 -18.650 1.00 93.12 392 TYR A CA 1
ATOM 3168 C C . TYR A 1 392 ? -8.711 -8.213 -18.340 1.00 93.12 392 TYR A C 1
ATOM 3170 O O . TYR A 1 392 ? -9.327 -9.271 -18.204 1.00 93.12 392 TYR A O 1
ATOM 3178 N N . PHE A 1 393 ? -7.387 -8.140 -18.154 1.00 96.69 393 PHE A N 1
ATOM 3179 C CA . PHE A 1 393 ? -6.575 -9.287 -17.733 1.00 96.69 393 PHE A CA 1
ATOM 3180 C C . PHE A 1 393 ? -6.972 -9.797 -16.348 1.00 96.69 393 PHE A C 1
ATOM 3182 O O . PHE A 1 393 ? -7.106 -11.006 -16.149 1.00 96.69 393 PHE A O 1
ATOM 3189 N N . ILE A 1 394 ? -7.199 -8.894 -15.391 1.00 94.94 394 ILE A N 1
ATOM 3190 C CA . ILE A 1 394 ? -7.657 -9.267 -14.049 1.00 94.94 394 ILE A CA 1
ATOM 3191 C C . ILE A 1 394 ? -8.983 -10.031 -14.113 1.00 94.94 394 ILE A C 1
ATOM 3193 O O . ILE A 1 394 ? -9.158 -11.017 -13.401 1.00 94.94 394 ILE A O 1
ATOM 3197 N N . GLU A 1 395 ? -9.905 -9.637 -14.980 1.00 91.50 395 GLU A N 1
ATOM 3198 C CA . GLU A 1 395 ? -11.199 -10.307 -15.100 1.00 91.50 395 GLU A CA 1
ATOM 3199 C C . GLU A 1 395 ? -11.070 -11.636 -15.864 1.00 91.50 395 GLU A C 1
ATOM 3201 O O . GLU A 1 395 ? -11.459 -12.694 -15.362 1.00 91.50 395 GLU A O 1
ATOM 3206 N N . ASN A 1 396 ? -10.417 -11.622 -17.027 1.00 92.81 396 ASN A N 1
ATOM 3207 C CA . ASN A 1 396 ? -10.512 -12.690 -18.028 1.00 92.81 396 ASN A CA 1
ATOM 3208 C C . ASN A 1 396 ? -9.279 -13.605 -18.112 1.00 92.81 396 ASN A C 1
ATOM 3210 O O . ASN A 1 396 ? -9.330 -14.652 -18.752 1.00 92.81 396 ASN A O 1
ATOM 3214 N N . GLY A 1 397 ? -8.166 -13.241 -17.470 1.00 93.50 397 GLY A N 1
ATOM 3215 C CA . GLY A 1 397 ? -6.909 -13.999 -17.501 1.00 93.50 397 GLY A CA 1
ATOM 3216 C C . GLY A 1 397 ? -6.110 -13.884 -18.804 1.00 93.50 397 GLY A C 1
ATOM 3217 O O . GLY A 1 397 ? -5.177 -14.650 -19.004 1.00 93.50 397 GLY A O 1
ATOM 3218 N N . ASN A 1 398 ? -6.472 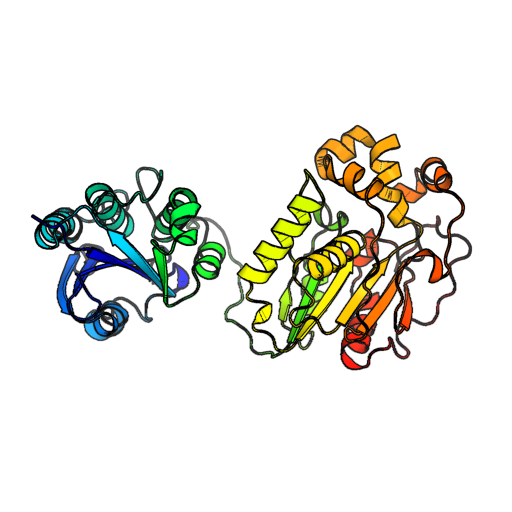-12.960 -19.693 1.00 94.81 398 ASN A N 1
ATOM 3219 C CA . ASN A 1 398 ? -5.730 -12.596 -20.904 1.00 94.81 398 ASN A CA 1
ATOM 3220 C C . ASN A 1 398 ? -5.982 -11.113 -21.210 1.00 94.81 398 ASN A C 1
ATOM 3222 O O . ASN A 1 398 ? -6.946 -10.557 -20.699 1.00 94.81 398 ASN A O 1
ATOM 3226 N N . PHE A 1 399 ? -5.157 -10.466 -22.031 1.00 93.19 399 PHE A N 1
ATOM 3227 C CA . PHE A 1 399 ? -5.292 -9.035 -22.346 1.00 93.19 399 PHE A CA 1
ATOM 3228 C C . PHE A 1 399 ? -6.355 -8.732 -23.419 1.00 93.19 399 PHE A C 1
ATOM 3230 O O . PHE A 1 399 ? -6.581 -7.570 -23.758 1.00 93.19 399 PHE A O 1
ATOM 3237 N N . GLY A 1 400 ? -7.020 -9.756 -23.962 1.00 87.44 400 GLY A N 1
ATOM 3238 C CA . GLY A 1 400 ? -8.057 -9.600 -24.977 1.00 87.44 400 GLY A CA 1
ATOM 3239 C C . GLY A 1 400 ? -7.553 -8.890 -26.243 1.00 87.44 400 GLY A C 1
ATOM 3240 O O . GLY A 1 400 ? -6.382 -9.051 -26.613 1.00 87.44 400 GLY A O 1
ATOM 3241 N N . PRO A 1 401 ? -8.418 -8.106 -26.917 1.00 83.75 401 PRO A N 1
ATOM 3242 C CA . PRO A 1 401 ? -8.039 -7.292 -28.073 1.00 83.75 401 PRO A CA 1
ATOM 3243 C C . PRO A 1 401 ? -7.363 -5.966 -27.680 1.00 83.75 401 PRO A C 1
ATOM 3245 O O . PRO A 1 401 ? -6.982 -5.195 -28.563 1.00 83.75 401 PRO A O 1
ATOM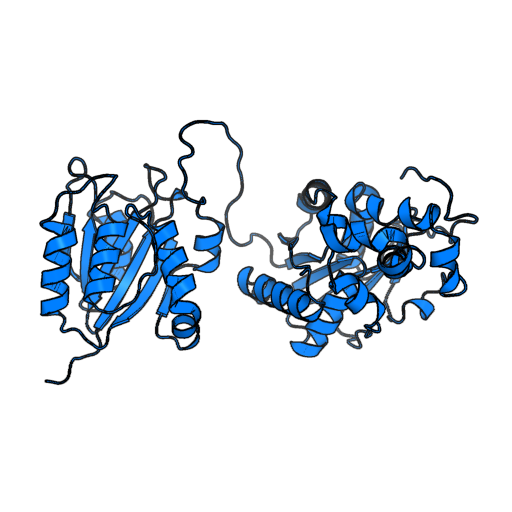 3248 N N . HIS A 1 402 ? -7.248 -5.669 -26.381 1.00 79.19 402 HIS A N 1
ATOM 3249 C CA . HIS A 1 402 ? -6.625 -4.441 -25.901 1.00 79.19 402 HIS A CA 1
ATOM 3250 C C . HIS A 1 402 ? -5.122 -4.492 -26.133 1.00 79.19 402 HIS A C 1
ATOM 3252 O O . HIS A 1 402 ? -4.506 -5.545 -25.962 1.00 79.19 402 HIS A O 1
ATOM 3258 N N . LEU A 1 403 ? -4.555 -3.328 -26.474 1.00 77.12 403 LEU A N 1
ATOM 3259 C CA . LEU A 1 403 ? -3.170 -3.180 -26.911 1.00 77.12 403 LEU A CA 1
ATOM 3260 C C . LEU A 1 403 ? -2.909 -4.119 -28.097 1.00 77.12 403 LEU A C 1
ATOM 3262 O O . LEU A 1 403 ? -2.601 -5.298 -27.926 1.00 77.12 403 LEU A O 1
ATOM 3266 N N . GLN A 1 404 ? -3.059 -3.604 -29.326 1.00 64.69 404 GLN A N 1
ATOM 3267 C CA . GLN A 1 404 ? -2.660 -4.367 -30.513 1.00 64.69 404 GLN A CA 1
ATOM 3268 C C . GLN A 1 404 ? -1.250 -4.913 -30.289 1.00 64.69 404 GLN A C 1
ATOM 3270 O O . GLN A 1 404 ? -0.438 -4.242 -29.657 1.00 64.69 404 GLN A O 1
ATOM 3275 N N . SER A 1 405 ? -0.970 -6.126 -30.768 1.00 59.97 405 SER A N 1
ATOM 3276 C CA . SER A 1 405 ? 0.344 -6.755 -30.629 1.00 59.97 405 SER A CA 1
ATOM 3277 C C . SER A 1 405 ? 1.389 -5.944 -31.404 1.00 59.97 405 SER A C 1
ATOM 3279 O O . SER A 1 405 ? 1.744 -6.286 -32.530 1.00 59.97 405 SER A O 1
ATOM 3281 N N . VAL A 1 406 ? 1.841 -4.826 -30.836 1.00 60.16 406 VAL A N 1
ATOM 3282 C CA . VAL A 1 406 ? 2.886 -3.988 -31.407 1.00 60.16 406 VAL A CA 1
ATOM 3283 C C . VAL A 1 406 ? 4.151 -4.822 -31.304 1.00 60.16 406 VAL A C 1
ATOM 3285 O O . VAL A 1 406 ? 4.580 -5.167 -30.209 1.00 60.16 406 VAL A O 1
ATOM 3288 N N . GLN A 1 407 ? 4.720 -5.219 -32.437 1.00 70.94 407 GLN A N 1
ATOM 3289 C CA . GLN A 1 407 ? 6.066 -5.786 -32.435 1.00 70.94 407 GLN A CA 1
ATOM 3290 C C . GLN A 1 407 ? 7.028 -4.783 -31.774 1.00 70.94 407 GLN A C 1
ATOM 3292 O O . GLN A 1 407 ? 6.760 -3.577 -31.816 1.00 70.94 407 GLN A O 1
ATOM 3297 N N . PRO A 1 408 ? 8.143 -5.233 -31.176 1.00 74.62 408 PRO A N 1
ATOM 3298 C CA . PRO A 1 408 ? 9.178 -4.323 -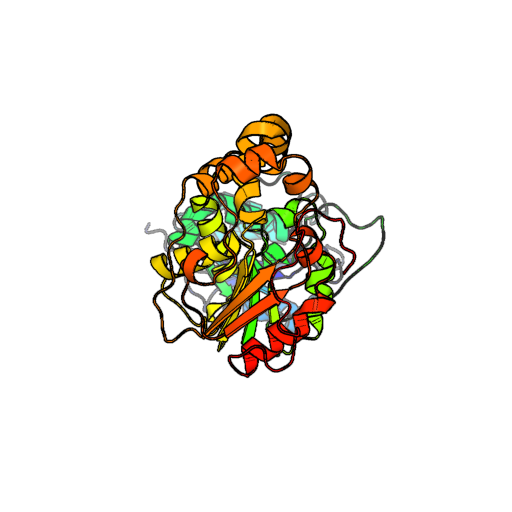30.709 1.00 74.62 408 PRO A CA 1
ATOM 3299 C C . PRO A 1 408 ? 9.500 -3.280 -31.781 1.00 74.62 408 PRO A C 1
ATOM 3301 O O . PRO A 1 408 ? 9.590 -3.590 -32.971 1.00 74.62 408 PRO A O 1
ATOM 3304 N N . VAL A 1 409 ? 9.628 -2.026 -31.365 1.00 82.44 409 VAL A N 1
ATOM 3305 C CA . VAL A 1 409 ? 9.857 -0.921 -32.297 1.00 82.44 409 VAL A CA 1
ATOM 3306 C C . VAL A 1 409 ? 11.255 -1.024 -32.904 1.00 82.44 409 VAL A C 1
ATOM 3308 O O . VAL A 1 409 ? 12.211 -1.369 -32.213 1.00 82.44 409 VAL A O 1
ATOM 3311 N N . GLU A 1 410 ? 11.387 -0.675 -34.186 1.00 84.81 410 GLU A N 1
ATOM 3312 C CA . GLU A 1 410 ? 12.662 -0.766 -34.916 1.00 84.81 410 GLU A CA 1
ATOM 3313 C C . GLU A 1 410 ? 13.779 0.038 -34.232 1.00 84.81 410 GLU A C 1
ATOM 3315 O O . GLU A 1 410 ? 14.917 -0.416 -34.123 1.00 84.81 410 GLU A O 1
ATOM 3320 N N . ASN A 1 411 ? 13.442 1.220 -33.708 1.00 90.62 411 ASN A N 1
ATOM 3321 C CA . ASN A 1 411 ? 14.364 2.038 -32.931 1.00 90.62 411 ASN A CA 1
ATOM 3322 C C . ASN A 1 411 ? 13.733 2.478 -31.597 1.00 90.62 411 ASN A C 1
ATOM 3324 O O . ASN A 1 411 ? 12.978 3.455 -31.569 1.00 90.62 411 ASN A O 1
ATOM 3328 N N . PRO A 1 412 ? 14.075 1.830 -30.468 1.00 91.50 412 PRO A N 1
ATOM 3329 C CA . PRO A 1 412 ? 13.515 2.169 -29.159 1.00 91.50 412 PRO A CA 1
ATOM 3330 C C . PRO A 1 412 ? 14.080 3.466 -28.558 1.00 91.50 412 PRO A C 1
ATOM 3332 O O . PRO A 1 412 ? 13.565 3.961 -27.553 1.00 91.50 412 PRO A O 1
ATOM 3335 N N . PHE A 1 413 ? 15.130 4.042 -29.153 1.00 93.31 413 PHE A N 1
ATOM 3336 C CA . PHE A 1 413 ? 15.814 5.237 -28.652 1.00 93.31 413 PHE A CA 1
ATOM 3337 C C . PHE A 1 413 ? 15.285 6.544 -29.252 1.00 93.31 413 PHE A C 1
ATOM 3339 O O . PHE A 1 413 ? 15.793 7.620 -28.931 1.00 93.31 413 PHE A O 1
ATOM 3346 N N . ILE A 1 414 ? 14.245 6.499 -30.084 1.00 91.62 414 ILE A N 1
ATOM 3347 C CA . ILE A 1 414 ? 13.563 7.719 -30.525 1.00 91.62 414 ILE A CA 1
ATOM 3348 C C . ILE A 1 414 ? 12.686 8.289 -29.405 1.00 91.62 414 ILE A C 1
ATOM 3350 O O . ILE A 1 414 ? 12.316 7.602 -28.449 1.00 91.62 414 ILE A O 1
ATOM 3354 N N . LYS A 1 415 ? 12.349 9.577 -29.504 1.00 88.25 415 LYS A N 1
ATOM 3355 C CA . LYS A 1 415 ? 11.323 10.172 -28.641 1.00 88.25 415 LYS A CA 1
ATOM 3356 C C . LYS A 1 415 ? 9.952 9.732 -29.135 1.00 88.25 415 LYS A C 1
ATOM 3358 O O . LYS A 1 415 ? 9.592 10.028 -30.268 1.00 88.25 415 LYS A O 1
ATOM 3363 N N . HIS A 1 416 ? 9.193 9.088 -28.262 1.00 85.00 416 HIS A N 1
ATOM 3364 C CA . HIS A 1 416 ? 7.812 8.706 -28.514 1.00 85.00 416 HIS A CA 1
ATOM 3365 C C . HIS A 1 416 ? 6.864 9.560 -27.667 1.00 85.00 416 HIS A C 1
ATOM 3367 O O . HIS A 1 416 ? 7.196 9.903 -26.528 1.00 85.00 416 HIS A O 1
ATOM 3373 N N . LYS A 1 417 ? 5.709 9.920 -28.229 1.00 82.75 417 LYS A N 1
ATOM 3374 C CA . LYS A 1 417 ? 4.590 10.524 -27.501 1.00 82.75 417 LYS A CA 1
ATOM 3375 C C . LYS A 1 417 ? 3.451 9.496 -27.502 1.00 82.75 417 LYS A C 1
ATOM 3377 O O . LYS A 1 417 ? 3.128 9.060 -28.605 1.00 82.75 417 LYS A O 1
ATOM 3382 N N . PRO A 1 418 ? 2.936 9.122 -26.321 1.00 76.88 418 PRO A N 1
ATOM 3383 C CA . PRO A 1 418 ? 1.945 8.066 -26.170 1.00 76.88 418 PRO A CA 1
ATOM 3384 C C . PRO A 1 418 ? 0.560 8.487 -26.654 1.00 76.88 418 PRO A C 1
ATOM 3386 O O . PRO A 1 418 ? 0.320 9.717 -26.772 1.00 76.88 418 PRO A O 1
#

pLDDT: mean 83.28, std 15.49, range [28.77, 98.69]

Secondary structure (DSSP, 8-state):
-----EEEEEEEE-GGGSTTSS-EEEEEEESSSSSEEEEEE--GGGT-EEEEEEE-HHHHHHHHHHTS---SS--SEEEEEEE-S--HHHHHHHHHIIIIISPPBTTBS-HHHHHHHHHHHTT-------SS--HHHHHHHHHHHTHHHHHTTSEEEEES-HHHHHHHS--SS--SSS--------S-SSSEEEEEE--GGGGTS-THHHHHHHTTSSSEEE------SS-HHHHHHHHHHHHHHTTGGGSSEEEEEEETHHHHHHHHHHHHH--TTEEEEEEEE-TTGGGHHHHHHHT-HHHHHHHT-THHHHHHHS-------TTSEEEEEEE-S--HHHHHTHHHHHTT-SPP-SGGGGT---SEEEEES--HHHHHH-GGGTHHHHHHHHHHSS-TTSS---PPPS-TTS----

Sequence (418 aa):
MFSGIVYIYLFVFSSAQTQSGAGHISMAFGIDSLNLTYYTKYRKQDGGGFKLKNISYHEALNFDRTQLKHQAFNPVLVLRLRADSIEPNKLEAIADRFNLNKPWSLFANNCADAVKKVLREAKVNPGLALMISTPSELIKDLCFHQKREIQTKNIQILHGNLMQYLDQEPKAVPQTLFGKHGPHAQFPPYKEALLILPGFGSKYHSLHRLKNTFKKAPYDVFVPRYIARASLEETLENLELYWQRHGLDAYQKVHVFGYIVGSWTINAWIAQNGKSNIATIVYDRSTLQERAPLVLVQDMKFVNFILFGDVMQDLLQTPYTPLQDSTIRKGMLLETYATNTVRKHQQTAASMGPYCWELSCFGQAVDDYRFVPMHHDQMYTHPEVFAEALLYFIENGNFGPHLQSVQPVENPFIKHKP

Foldseek 3Di:
DQQQKKKKKKQWAALVFAPNSLTFIWMWMDSDQQWIWIWGADAVVLVGIDIDTRHGNVCNQCCVCPPSVNTVDGGQWMKIAIQRPDHPVRLVVLLCVLRPVDHDDQQASHRLNSVCSSCVVSVNHQADDDRGDGSLRSLVRSCVVCVVCVVVVNMDIPHHASLCRNVVHPPDDDPPPDDDDDDDDDDDPAQEAEEEEDDLLCLPFPLVVVCVVCVPPRHHYHYDPQADQAALVSSLVSVVVVCVSSVVLNHQEYEYEAEPSRQQSQLVNCVVPNCRRHAEYEYEDELQVLLVLQLCVPPVVVVCCVRRHCHSVNSVPDDRDERPDPRHAYEYEYEQAHDPSSLVVVVSSCVVDDRDPDPVVVVYDHQEYAYQPHYSNCVSVPVVQCVQQSSCCVVPSYSPPRHPRDDRDPDRSDDDDD

Radius of gyration: 26.71 Å; chains: 1; bounding box: 54×51×84 Å